Protein 6KLM (pdb70)

Structure (mmCIF, N/CA/C/O backbone):
data_6KLM
#
_entry.id   6KLM
#
loop_
_atom_site.group_PDB
_atom_site.id
_atom_site.type_symbol
_atom_site.label_atom_id
_atom_site.label_alt_id
_atom_site.label_comp_id
_atom_site.label_asym_id
_atom_site.label_entity_id
_atom_site.label_seq_id
_atom_site.pdbx_PDB_ins_code
_atom_site.Cartn_x
_atom_site.Cartn_y
_atom_site.Cartn_z
_atom_site.occupancy
_atom_site.B_iso_or_equiv
_atom_site.auth_seq_id
_atom_site.auth_comp_id
_atom_site.auth_asym_id
_atom_site.auth_atom_id
_atom_site.pdbx_PDB_model_num
ATOM 1 N N . CYS A 1 1 ? -10.791 4.980 -5.458 1.00 0.00 1 CYS A N 1
ATOM 2 C CA . CYS A 1 1 ? -10.135 4.033 -4.518 1.00 0.00 1 CYS A CA 1
ATOM 3 C C . CYS A 1 1 ? -8.859 3.454 -5.131 1.00 0.00 1 CYS A C 1
ATOM 4 O O . CYS A 1 1 ? -8.682 3.479 -6.354 1.00 0.00 1 CYS A O 1
ATOM 13 N N . VAL A 1 2 ? -7.979 2.932 -4.270 1.00 0.00 2 VAL A N 1
ATOM 14 C CA . VAL A 1 2 ? -6.713 2.341 -4.703 1.00 0.00 2 VAL A CA 1
ATOM 15 C C . VAL A 1 2 ? -6.662 0.879 -4.245 1.00 0.00 2 VAL A C 1
ATOM 16 O O . VAL A 1 2 ? -6.052 0.544 -3.223 1.00 0.00 2 VAL A O 1
ATOM 29 N N . SER A 1 3 ? -7.335 0.021 -5.018 1.00 0.00 3 SER A N 1
ATOM 30 C CA . SER A 1 3 ? -7.413 -1.422 -4.740 1.00 0.00 3 SER A CA 1
ATOM 31 C C . SER A 1 3 ? -6.045 -2.113 -4.818 1.00 0.00 3 SER A C 1
ATOM 32 O O . SER A 1 3 ? -5.711 -2.928 -3.953 1.00 0.00 3 SER A O 1
ATOM 40 N N . SER A 1 4 ? -5.263 -1.778 -5.854 1.00 0.00 4 SER A N 1
ATOM 41 C CA . SER A 1 4 ? -3.934 -2.365 -6.044 1.00 0.00 4 SER A CA 1
ATOM 42 C C . SER A 1 4 ? -2.922 -1.309 -6.480 1.00 0.00 4 SER A C 1
ATOM 43 O O . SER A 1 4 ? -3.275 -0.343 -7.163 1.00 0.00 4 SER A O 1
ATOM 51 N N . GLY A 1 5 ? -1.664 -1.511 -6.075 1.00 0.00 5 GLY A N 1
ATOM 52 C CA . GLY A 1 5 ? -0.595 -0.582 -6.412 1.00 0.00 5 GLY A CA 1
ATOM 53 C C . GLY A 1 5 ? 0.062 0.008 -5.179 1.00 0.00 5 GLY A C 1
ATOM 54 O O . GLY A 1 5 ? 0.237 -0.688 -4.175 1.00 0.00 5 GLY A O 1
ATOM 58 N N . ILE A 1 6 ? 0.423 1.293 -5.261 1.00 0.00 6 ILE A N 1
ATOM 59 C CA . ILE A 1 6 ? 1.061 1.997 -4.144 1.00 0.00 6 ILE A CA 1
ATOM 60 C C . ILE A 1 6 ? 0.037 2.849 -3.399 1.00 0.00 6 ILE A C 1
ATOM 61 O O . ILE A 1 6 ? -0.907 3.370 -4.001 1.00 0.00 6 ILE A O 1
ATOM 77 N N . VAL A 1 7 ? 0.244 2.980 -2.085 1.00 0.00 7 VAL A N 1
ATOM 78 C CA . VAL A 1 7 ? -0.631 3.787 -1.241 1.00 0.00 7 VAL A CA 1
ATOM 79 C C . VAL A 1 7 ? 0.170 4.503 -0.161 1.00 0.00 7 VAL A C 1
ATOM 80 O O . VAL A 1 7 ? 1.058 3.915 0.459 1.00 0.00 7 VAL A O 1
ATOM 93 N N . ASP A 1 8 ? -0.153 5.774 0.040 1.00 0.00 8 ASP A N 1
ATOM 94 C CA . ASP A 1 8 ? 0.503 6.597 1.057 1.00 0.00 8 ASP A CA 1
ATOM 95 C C . ASP A 1 8 ? -0.394 6.683 2.292 1.00 0.00 8 ASP A C 1
ATOM 96 O O . ASP A 1 8 ? -0.133 7.449 3.227 1.00 0.00 8 ASP A O 1
ATOM 105 N N . ALA A 1 9 ? -1.450 5.856 2.276 1.00 0.00 9 ALA A N 1
ATOM 106 C CA . ALA A 1 9 ? -2.438 5.805 3.356 1.00 0.00 9 ALA A CA 1
ATOM 107 C C . ALA A 1 9 ? -2.869 4.355 3.655 1.00 0.00 9 ALA A C 1
ATOM 108 O O . ALA A 1 9 ? -2.135 3.410 3.352 1.00 0.00 9 ALA A O 1
ATOM 115 N N . CYS A 1 10 ? -4.066 4.199 4.253 1.00 0.00 10 CYS A N 1
ATOM 116 C CA . CYS A 1 10 ? -4.628 2.893 4.625 1.00 0.00 10 CYS A CA 1
ATOM 117 C C . CYS A 1 10 ? -6.153 2.989 4.679 1.00 0.00 10 CYS A C 1
ATOM 118 O O . CYS A 1 10 ? -6.857 2.061 4.271 1.00 0.00 10 CYS A O 1
ATOM 125 N N . SER A 1 11 ? -6.646 4.130 5.191 1.00 0.00 11 SER A N 1
ATOM 126 C CA . SER A 1 11 ? -8.085 4.398 5.296 1.00 0.00 11 SER A CA 1
ATOM 127 C C . SER A 1 11 ? -8.656 4.848 3.947 1.00 0.00 11 SER A C 1
ATOM 128 O O . SER A 1 11 ? -9.870 4.801 3.732 1.00 0.00 11 SER A O 1
ATOM 136 N N . GLU A 1 12 ? -7.757 5.282 3.049 1.00 0.00 12 GLU A N 1
ATOM 137 C CA . GLU A 1 12 ? -8.135 5.726 1.704 1.00 0.00 12 GLU A CA 1
ATOM 138 C C . GLU A 1 12 ? -8.132 4.549 0.728 1.00 0.00 12 GLU A C 1
ATOM 139 O O . GLU A 1 12 ? -8.880 4.552 -0.255 1.00 0.00 12 GLU A O 1
ATOM 151 N N . CYS A 1 13 ? -7.283 3.540 1.010 1.00 0.00 13 CYS A N 1
ATOM 152 C CA . CYS A 1 13 ? -7.193 2.330 0.173 1.00 0.00 13 CYS A CA 1
ATOM 153 C C . CYS A 1 13 ? -8.448 1.462 0.346 1.00 0.00 13 CYS A C 1
ATOM 154 O O . CYS A 1 13 ? -9.192 1.626 1.319 1.00 0.00 13 CYS A O 1
ATOM 161 N N . CYS A 1 14 ? -8.674 0.539 -0.603 1.00 0.00 14 CYS A N 1
ATOM 162 C CA . CYS A 1 14 ? -9.836 -0.363 -0.566 1.00 0.00 14 CYS A CA 1
ATOM 163 C C . CYS A 1 14 ? -9.638 -1.507 0.450 1.00 0.00 14 CYS A C 1
ATOM 164 O O . CYS A 1 14 ? -10.482 -2.404 0.564 1.00 0.00 14 CYS A O 1
ATOM 171 N N . GLU A 1 15 ? -8.520 -1.450 1.189 1.00 0.00 15 GLU A N 1
ATOM 172 C CA . GLU A 1 15 ? -8.182 -2.449 2.204 1.00 0.00 15 GLU A CA 1
ATOM 173 C C . GLU A 1 15 ? -8.690 -2.014 3.597 1.00 0.00 15 GLU A C 1
ATOM 174 O O . GLU A 1 15 ? -8.060 -1.168 4.244 1.00 0.00 15 GLU A O 1
ATOM 186 N N . PRO A 1 16 ? -9.852 -2.560 4.083 1.00 0.00 16 PRO A N 1
ATOM 187 C CA . PRO A 1 16 ? -10.404 -2.204 5.406 1.00 0.00 16 PRO A CA 1
ATOM 188 C C . PRO A 1 16 ? -9.661 -2.877 6.569 1.00 0.00 16 PRO A C 1
ATOM 189 O O . PRO A 1 16 ? -9.709 -4.101 6.734 1.00 0.00 16 PRO A O 1
ATOM 200 N N . ASP A 1 17 ? -8.950 -2.050 7.367 1.00 0.00 17 ASP A N 1
ATOM 201 C CA . ASP A 1 17 ? -8.174 -2.499 8.556 1.00 0.00 17 ASP A CA 1
ATOM 202 C C . ASP A 1 17 ? -7.085 -3.547 8.227 1.00 0.00 17 ASP A C 1
ATOM 203 O O . ASP A 1 17 ? -6.493 -4.139 9.139 1.00 0.00 17 ASP A O 1
ATOM 212 N N . LYS A 1 18 ? -6.810 -3.756 6.931 1.00 0.00 18 LYS A N 1
ATOM 213 C CA . LYS A 1 18 ? -5.801 -4.725 6.496 1.00 0.00 18 LYS A CA 1
ATOM 214 C C . LYS A 1 18 ? -4.903 -4.123 5.404 1.00 0.00 18 LYS A C 1
ATOM 215 O O . LYS A 1 18 ? -5.106 -4.359 4.206 1.00 0.00 18 LYS A O 1
ATOM 234 N N . CYS A 1 19 ? -3.918 -3.333 5.838 1.00 0.00 19 CYS A N 1
ATOM 235 C CA . CYS A 1 19 ? -2.971 -2.688 4.926 1.00 0.00 19 CYS A CA 1
ATOM 236 C C . CYS A 1 19 ? -1.560 -3.232 5.136 1.00 0.00 19 CYS A C 1
ATOM 237 O O . CYS A 1 19 ? -1.222 -3.688 6.233 1.00 0.00 19 CYS A O 1
ATOM 244 N N . ILE A 1 20 ? -0.742 -3.177 4.077 1.00 0.00 20 ILE A N 1
ATOM 245 C CA . ILE A 1 20 ? 0.644 -3.651 4.138 1.00 0.00 20 ILE A CA 1
ATOM 246 C C . ILE A 1 20 ? 1.582 -2.450 4.300 1.00 0.00 20 ILE A C 1
ATOM 247 O O . ILE A 1 20 ? 1.248 -1.336 3.890 1.00 0.00 20 ILE A O 1
ATOM 263 N N . ILE A 1 21 ? 2.755 -2.697 4.889 1.00 0.00 21 ILE A N 1
ATOM 264 C CA . ILE A 1 21 ? 3.751 -1.645 5.145 1.00 0.00 21 ILE A CA 1
ATOM 265 C C . ILE A 1 21 ? 4.740 -1.529 3.971 1.00 0.00 21 ILE A C 1
ATOM 266 O O . ILE A 1 21 ? 4.799 -2.408 3.106 1.00 0.00 21 ILE A O 1
ATOM 282 N N . MET A 1 22 ? 5.504 -0.419 3.963 1.00 0.00 22 MET A N 1
ATOM 283 C CA . MET A 1 22 ? 6.514 -0.111 2.928 1.00 0.00 22 MET A CA 1
ATOM 284 C C . MET A 1 22 ? 7.462 -1.289 2.668 1.00 0.00 22 MET A C 1
ATOM 285 O O . MET A 1 22 ? 8.128 -1.775 3.590 1.00 0.00 22 MET A O 1
ATOM 299 N N . LEU A 1 23 ? 7.508 -1.745 1.404 1.00 0.00 23 LEU A N 1
ATOM 300 C CA . LEU A 1 23 ? 8.361 -2.877 1.011 1.00 0.00 23 LEU A CA 1
ATOM 301 C C . LEU A 1 23 ? 8.772 -2.836 -0.483 1.00 0.00 23 LEU A C 1
ATOM 302 O O . LEU A 1 23 ? 9.969 -2.926 -0.768 1.00 0.00 23 LEU A O 1
ATOM 318 N N . PRO A 1 24 ? 7.817 -2.701 -1.469 1.00 0.00 24 PRO A N 1
ATOM 319 C CA . PRO A 1 24 ? 8.164 -2.723 -2.905 1.00 0.00 24 PRO A CA 1
ATOM 320 C C . PRO A 1 24 ? 8.972 -1.507 -3.368 1.00 0.00 24 PRO A C 1
ATOM 321 O O . PRO A 1 24 ? 9.155 -0.550 -2.612 1.00 0.00 24 PRO A O 1
ATOM 332 N N . THR A 1 25 ? 9.459 -1.575 -4.628 1.00 0.00 25 THR A N 1
ATOM 333 C CA . THR A 1 25 ? 10.270 -0.510 -5.280 1.00 0.00 25 THR A CA 1
ATOM 334 C C . THR A 1 25 ? 11.513 -0.120 -4.459 1.00 0.00 25 THR A C 1
ATOM 335 O O . THR A 1 25 ? 11.667 -0.545 -3.310 1.00 0.00 25 THR A O 1
ATOM 346 N N . TRP A 1 26 ? 12.409 0.681 -5.068 1.00 0.00 26 TRP A N 1
ATOM 347 C CA . TRP A 1 26 ? 13.647 1.145 -4.400 1.00 0.00 26 TRP A CA 1
ATOM 348 C C . TRP A 1 26 ? 13.346 1.920 -3.094 1.00 0.00 26 TRP A C 1
ATOM 349 O O . TRP A 1 26 ? 13.976 1.632 -2.073 1.00 0.00 26 TRP A O 1
ATOM 370 N N . PRO A 1 27 ? 12.389 2.912 -3.085 1.00 0.00 27 PRO A N 1
ATOM 371 C CA . PRO A 1 27 ? 12.046 3.660 -1.867 1.00 0.00 27 PRO A CA 1
ATOM 372 C C . PRO A 1 27 ? 10.969 2.936 -1.030 1.00 0.00 27 PRO A C 1
ATOM 373 O O . PRO A 1 27 ? 10.328 2.014 -1.543 1.00 0.00 27 PRO A O 1
ATOM 384 N N . PRO A 1 28 ? 10.739 3.327 0.265 1.00 0.00 28 PRO A N 1
ATOM 385 C CA . PRO A 1 28 ? 9.719 2.681 1.112 1.00 0.00 28 PRO A CA 1
ATOM 386 C C . PRO A 1 28 ? 8.293 3.121 0.746 1.00 0.00 28 PRO A C 1
ATOM 387 O O . PRO A 1 28 ? 7.943 4.301 0.870 1.00 0.00 28 PRO A O 1
ATOM 398 N N . ARG A 1 29 ? 7.482 2.157 0.277 1.00 0.00 29 ARG A N 1
ATOM 399 C CA . ARG A 1 29 ? 6.094 2.423 -0.131 1.00 0.00 29 ARG A CA 1
ATOM 400 C C . ARG A 1 29 ? 5.169 1.265 0.253 1.00 0.00 29 ARG A C 1
ATOM 401 O O . ARG A 1 29 ? 5.550 0.097 0.144 1.00 0.00 29 ARG A O 1
ATOM 422 N N . TYR A 1 30 ? 3.939 1.606 0.680 1.00 0.00 30 TYR A N 1
ATOM 423 C CA . TYR A 1 30 ? 2.924 0.618 1.097 1.00 0.00 30 TYR A CA 1
ATOM 424 C C . TYR A 1 30 ? 2.373 -0.151 -0.116 1.00 0.00 30 TYR A C 1
ATOM 425 O O . TYR A 1 30 ? 2.664 0.209 -1.262 1.00 0.00 30 TYR A O 1
ATOM 443 N N . VAL A 1 31 ? 1.579 -1.206 0.138 1.00 0.00 31 VAL A N 1
ATOM 444 C CA . VAL A 1 31 ? 0.999 -2.009 -0.946 1.00 0.00 31 VAL A CA 1
ATOM 445 C C . VAL A 1 31 ? -0.451 -2.381 -0.650 1.00 0.00 31 VAL A C 1
ATOM 446 O O . VAL A 1 31 ? -0.818 -2.633 0.501 1.00 0.00 31 VAL A O 1
ATOM 459 N N . CYS A 1 32 ? -1.261 -2.401 -1.711 1.00 0.00 32 CYS A N 1
ATOM 460 C CA . CYS A 1 32 ? -2.675 -2.765 -1.627 1.00 0.00 32 CYS A CA 1
ATOM 461 C C . CYS A 1 32 ? -2.968 -3.871 -2.636 1.00 0.00 32 CYS A C 1
ATOM 462 O O . CYS A 1 32 ? -2.583 -3.762 -3.802 1.00 0.00 32 CYS A O 1
ATOM 469 N N . SER A 1 33 ? -3.635 -4.938 -2.182 1.00 0.00 33 SER A N 1
ATOM 470 C CA . SER A 1 33 ? -3.960 -6.075 -3.054 1.00 0.00 33 SER A CA 1
ATOM 471 C C . SER A 1 33 ? -5.453 -6.411 -3.040 1.00 0.00 33 SER A C 1
ATOM 472 O O . SER A 1 33 ? -5.874 -7.481 -3.499 1.00 0.00 33 SER A O 1
ATOM 480 N N . VAL A 1 34 ? -6.237 -5.476 -2.532 1.00 0.00 34 VAL A N 1
ATOM 481 C CA . VAL A 1 34 ? -7.693 -5.631 -2.440 1.00 0.00 34 VAL A CA 1
ATOM 482 C C . VAL A 1 34 ? -8.390 -4.423 -3.075 1.00 0.00 34 VAL A C 1
ATOM 483 O O . VAL A 1 34 ? -9.071 -4.611 -4.105 1.00 0.00 34 VAL A O 1
ATOM 497 N N . CYS A 1 1 ? -11.891 1.965 -4.643 1.00 0.00 1 CYS A N 2
ATOM 498 C CA . CYS A 1 1 ? -11.064 3.197 -4.610 1.00 0.00 1 CYS A CA 2
ATOM 499 C C . CYS A 1 1 ? -9.652 2.918 -5.147 1.00 0.00 1 CYS A C 2
ATOM 500 O O . CYS A 1 1 ? -9.308 3.373 -6.242 1.00 0.00 1 CYS A O 2
ATOM 509 N N . VAL A 1 2 ? -8.841 2.173 -4.377 1.00 0.00 2 VAL A N 2
ATOM 510 C CA . VAL A 1 2 ? -7.484 1.812 -4.789 1.00 0.00 2 VAL A CA 2
ATOM 511 C C . VAL A 1 2 ? -7.296 0.301 -4.592 1.00 0.00 2 VAL A C 2
ATOM 512 O O . VAL A 1 2 ? -6.802 -0.157 -3.557 1.00 0.00 2 VAL A O 2
ATOM 525 N N . SER A 1 3 ? -7.725 -0.457 -5.605 1.00 0.00 3 SER A N 2
ATOM 526 C CA . SER A 1 3 ? -7.643 -1.926 -5.600 1.00 0.00 3 SER A CA 2
ATOM 527 C C . SER A 1 3 ? -6.194 -2.438 -5.588 1.00 0.00 3 SER A C 2
ATOM 528 O O . SER A 1 3 ? -5.858 -3.327 -4.800 1.00 0.00 3 SER A O 2
ATOM 536 N N . SER A 1 4 ? -5.348 -1.869 -6.462 1.00 0.00 4 SER A N 2
ATOM 537 C CA . SER A 1 4 ? -3.938 -2.267 -6.556 1.00 0.00 4 SER A CA 2
ATOM 538 C C . SER A 1 4 ? -3.051 -1.069 -6.886 1.00 0.00 4 SER A C 2
ATOM 539 O O . SER A 1 4 ? -3.509 -0.094 -7.489 1.00 0.00 4 SER A O 2
ATOM 547 N N . GLY A 1 5 ? -1.779 -1.161 -6.484 1.00 0.00 5 GLY A N 2
ATOM 548 C CA . GLY A 1 5 ? -0.823 -0.093 -6.735 1.00 0.00 5 GLY A CA 2
ATOM 549 C C . GLY A 1 5 ? -0.180 0.419 -5.463 1.00 0.00 5 GLY A C 2
ATOM 550 O O . GLY A 1 5 ? -0.179 -0.272 -4.439 1.00 0.00 5 GLY A O 2
ATOM 554 N N . ILE A 1 6 ? 0.367 1.635 -5.532 1.00 0.00 6 ILE A N 2
ATOM 555 C CA . ILE A 1 6 ? 1.019 2.261 -4.380 1.00 0.00 6 ILE A CA 2
ATOM 556 C C . ILE A 1 6 ? 0.091 3.290 -3.740 1.00 0.00 6 ILE A C 2
ATOM 557 O O . ILE A 1 6 ? -0.698 3.945 -4.428 1.00 0.00 6 ILE A O 2
ATOM 573 N N . VAL A 1 7 ? 0.204 3.416 -2.418 1.00 0.00 7 VAL A N 2
ATOM 574 C CA . VAL A 1 7 ? -0.607 4.361 -1.652 1.00 0.00 7 VAL A CA 2
ATOM 575 C C . VAL A 1 7 ? 0.219 5.036 -0.563 1.00 0.00 7 VAL A C 2
ATOM 576 O O . VAL A 1 7 ? 1.071 4.402 0.063 1.00 0.00 7 VAL A O 2
ATOM 589 N N . ASP A 1 8 ? -0.038 6.329 -0.353 1.00 0.00 8 ASP A N 2
ATOM 590 C CA . ASP A 1 8 ? 0.651 7.106 0.683 1.00 0.00 8 ASP A CA 2
ATOM 591 C C . ASP A 1 8 ? -0.134 7.027 2.000 1.00 0.00 8 ASP A C 2
ATOM 592 O O . ASP A 1 8 ? 0.162 7.740 2.967 1.00 0.00 8 ASP A O 2
ATOM 601 N N . ALA A 1 9 ? -1.127 6.124 2.016 1.00 0.00 9 ALA A N 2
ATOM 602 C CA . ALA A 1 9 ? -1.997 5.912 3.175 1.00 0.00 9 ALA A CA 2
ATOM 603 C C . ALA A 1 9 ? -2.297 4.413 3.374 1.00 0.00 9 ALA A C 2
ATOM 604 O O . ALA A 1 9 ? -1.544 3.557 2.900 1.00 0.00 9 ALA A O 2
ATOM 611 N N . CYS A 1 10 ? -3.403 4.112 4.082 1.00 0.00 10 CYS A N 2
ATOM 612 C CA . CYS A 1 10 ? -3.833 2.737 4.378 1.00 0.00 10 CYS A CA 2
ATOM 613 C C . CYS A 1 10 ? -5.325 2.732 4.713 1.00 0.00 10 CYS A C 2
ATOM 614 O O . CYS A 1 10 ? -6.046 1.791 4.369 1.00 0.00 10 CYS A O 2
ATOM 621 N N . SER A 1 11 ? -5.770 3.803 5.392 1.00 0.00 11 SER A N 2
ATOM 622 C CA . SER A 1 11 ? -7.175 3.973 5.777 1.00 0.00 11 SER A CA 2
ATOM 623 C C . SER A 1 11 ? -7.988 4.575 4.625 1.00 0.00 11 SER A C 2
ATOM 624 O O . SER A 1 11 ? -9.214 4.433 4.582 1.00 0.00 11 SER A O 2
ATOM 632 N N . GLU A 1 12 ? -7.285 5.247 3.697 1.00 0.00 12 GLU A N 2
ATOM 633 C CA . GLU A 1 12 ? -7.911 5.863 2.519 1.00 0.00 12 GLU A CA 2
ATOM 634 C C . GLU A 1 12 ? -8.123 4.821 1.417 1.00 0.00 12 GLU A C 2
ATOM 635 O O . GLU A 1 12 ? -9.048 4.942 0.609 1.00 0.00 12 GLU A O 2
ATOM 647 N N . CYS A 1 13 ? -7.250 3.796 1.400 1.00 0.00 13 CYS A N 2
ATOM 648 C CA . CYS A 1 13 ? -7.338 2.694 0.426 1.00 0.00 13 CYS A CA 2
ATOM 649 C C . CYS A 1 13 ? -8.474 1.738 0.808 1.00 0.00 13 CYS A C 2
ATOM 650 O O . CYS A 1 13 ? -8.961 1.768 1.942 1.00 0.00 13 CYS A O 2
ATOM 657 N N . CYS A 1 14 ? -8.885 0.892 -0.143 1.00 0.00 14 CYS A N 2
ATOM 658 C CA . CYS A 1 14 ? -9.972 -0.066 0.078 1.00 0.00 14 CYS A CA 2
ATOM 659 C C . CYS A 1 14 ? -9.454 -1.379 0.696 1.00 0.00 14 CYS A C 2
ATOM 660 O O . CYS A 1 14 ? -10.050 -2.450 0.520 1.00 0.00 14 CYS A O 2
ATOM 667 N N . GLU A 1 15 ? -8.349 -1.266 1.442 1.00 0.00 15 GLU A N 2
ATOM 668 C CA . GLU A 1 15 ? -7.725 -2.404 2.112 1.00 0.00 15 GLU A CA 2
ATOM 669 C C . GLU A 1 15 ? -7.678 -2.174 3.637 1.00 0.00 15 GLU A C 2
ATOM 670 O O . GLU A 1 15 ? -6.699 -1.621 4.152 1.00 0.00 15 GLU A O 2
ATOM 682 N N . PRO A 1 16 ? -8.754 -2.563 4.392 1.00 0.00 16 PRO A N 2
ATOM 683 C CA . PRO A 1 16 ? -8.808 -2.389 5.856 1.00 0.00 16 PRO A CA 2
ATOM 684 C C . PRO A 1 16 ? -8.030 -3.463 6.630 1.00 0.00 16 PRO A C 2
ATOM 685 O O . PRO A 1 16 ? -7.418 -3.165 7.659 1.00 0.00 16 PRO A O 2
ATOM 696 N N . ASP A 1 17 ? -8.061 -4.704 6.126 1.00 0.00 17 ASP A N 2
ATOM 697 C CA . ASP A 1 17 ? -7.372 -5.827 6.774 1.00 0.00 17 ASP A CA 2
ATOM 698 C C . ASP A 1 17 ? -6.160 -6.304 5.966 1.00 0.00 17 ASP A C 2
ATOM 699 O O . ASP A 1 17 ? -5.119 -6.635 6.543 1.00 0.00 17 ASP A O 2
ATOM 708 N N . LYS A 1 18 ? -6.304 -6.335 4.635 1.00 0.00 18 LYS A N 2
ATOM 709 C CA . LYS A 1 18 ? -5.230 -6.781 3.740 1.00 0.00 18 LYS A CA 2
ATOM 710 C C . LYS A 1 18 ? -4.317 -5.606 3.321 1.00 0.00 18 LYS A C 2
ATOM 711 O O . LYS A 1 18 ? -3.810 -5.560 2.192 1.00 0.00 18 LYS A O 2
ATOM 730 N N . CYS A 1 19 ? -4.098 -4.674 4.259 1.00 0.00 19 CYS A N 2
ATOM 731 C CA . CYS A 1 19 ? -3.245 -3.504 4.028 1.00 0.00 19 CYS A CA 2
ATOM 732 C C . CYS A 1 19 ? -1.813 -3.798 4.471 1.00 0.00 19 CYS A C 2
ATOM 733 O O . CYS A 1 19 ? -1.588 -4.220 5.611 1.00 0.00 19 CYS A O 2
ATOM 740 N N . ILE A 1 20 ? -0.852 -3.579 3.567 1.00 0.00 20 ILE A N 2
ATOM 741 C CA . ILE A 1 20 ? 0.560 -3.833 3.865 1.00 0.00 20 ILE A CA 2
ATOM 742 C C . ILE A 1 20 ? 1.312 -2.507 3.991 1.00 0.00 20 ILE A C 2
ATOM 743 O O . ILE A 1 20 ? 0.917 -1.500 3.395 1.00 0.00 20 ILE A O 2
ATOM 759 N N . ILE A 1 21 ? 2.399 -2.529 4.767 1.00 0.00 21 ILE A N 2
ATOM 760 C CA . ILE A 1 21 ? 3.228 -1.340 5.008 1.00 0.00 21 ILE A CA 2
ATOM 761 C C . ILE A 1 21 ? 4.313 -1.211 3.926 1.00 0.00 21 ILE A C 2
ATOM 762 O O . ILE A 1 21 ? 4.536 -2.141 3.145 1.00 0.00 21 ILE A O 2
ATOM 778 N N . MET A 1 22 ? 4.973 -0.039 3.896 1.00 0.00 22 MET A N 2
ATOM 779 C CA . MET A 1 22 ? 6.045 0.272 2.931 1.00 0.00 22 MET A CA 2
ATOM 780 C C . MET A 1 22 ? 7.136 -0.806 2.913 1.00 0.00 22 MET A C 2
ATOM 781 O O . MET A 1 22 ? 7.857 -0.994 3.901 1.00 0.00 22 MET A O 2
ATOM 795 N N . LEU A 1 23 ? 7.233 -1.516 1.779 1.00 0.00 23 LEU A N 2
ATOM 796 C CA . LEU A 1 23 ? 8.212 -2.595 1.615 1.00 0.00 23 LEU A CA 2
ATOM 797 C C . LEU A 1 23 ? 8.725 -2.722 0.159 1.00 0.00 23 LEU A C 2
ATOM 798 O O . LEU A 1 23 ? 9.943 -2.712 -0.039 1.00 0.00 23 LEU A O 2
ATOM 814 N N . PRO A 1 24 ? 7.836 -2.846 -0.892 1.00 0.00 24 PRO A N 2
ATOM 815 C CA . PRO A 1 24 ? 8.295 -3.021 -2.289 1.00 0.00 24 PRO A CA 2
ATOM 816 C C . PRO A 1 24 ? 9.157 -1.863 -2.805 1.00 0.00 24 PRO A C 2
ATOM 817 O O . PRO A 1 24 ? 9.278 -0.829 -2.144 1.00 0.00 24 PRO A O 2
ATOM 828 N N . THR A 1 25 ? 9.760 -2.067 -3.998 1.00 0.00 25 THR A N 2
ATOM 829 C CA . THR A 1 25 ? 10.647 -1.078 -4.673 1.00 0.00 25 THR A CA 2
ATOM 830 C C . THR A 1 25 ? 11.807 -0.612 -3.773 1.00 0.00 25 THR A C 2
ATOM 831 O O . THR A 1 25 ? 11.844 -0.927 -2.580 1.00 0.00 25 THR A O 2
ATOM 842 N N . TRP A 1 26 ? 12.765 0.131 -4.360 1.00 0.00 26 TRP A N 2
ATOM 843 C CA . TRP A 1 26 ? 13.934 0.654 -3.616 1.00 0.00 26 TRP A CA 2
ATOM 844 C C . TRP A 1 26 ? 13.511 1.560 -2.433 1.00 0.00 26 TRP A C 2
ATOM 845 O O . TRP A 1 26 ? 14.022 1.369 -1.326 1.00 0.00 26 TRP A O 2
ATOM 866 N N . PRO A 1 27 ? 12.580 2.557 -2.625 1.00 0.00 27 PRO A N 2
ATOM 867 C CA . PRO A 1 27 ? 12.125 3.430 -1.533 1.00 0.00 27 PRO A CA 2
ATOM 868 C C . PRO A 1 27 ? 10.928 2.824 -0.766 1.00 0.00 27 PRO A C 2
ATOM 869 O O . PRO A 1 27 ? 10.329 1.859 -1.252 1.00 0.00 27 PRO A O 2
ATOM 880 N N . PRO A 1 28 ? 10.548 3.363 0.438 1.00 0.00 28 PRO A N 2
ATOM 881 C CA . PRO A 1 28 ? 9.406 2.837 1.213 1.00 0.00 28 PRO A CA 2
ATOM 882 C C . PRO A 1 28 ? 8.056 3.237 0.601 1.00 0.00 28 PRO A C 2
ATOM 883 O O . PRO A 1 28 ? 7.745 4.428 0.482 1.00 0.00 28 PRO A O 2
ATOM 894 N N . ARG A 1 29 ? 7.265 2.225 0.203 1.00 0.00 29 ARG A N 2
ATOM 895 C CA . ARG A 1 29 ? 5.949 2.448 -0.417 1.00 0.00 29 ARG A CA 2
ATOM 896 C C . ARG A 1 29 ? 4.936 1.376 0.006 1.00 0.00 29 ARG A C 2
ATOM 897 O O . ARG A 1 29 ? 5.252 0.183 0.006 1.00 0.00 29 ARG A O 2
ATOM 918 N N . TYR A 1 30 ? 3.715 1.821 0.363 1.00 0.00 30 TYR A N 2
ATOM 919 C CA . TYR A 1 30 ? 2.613 0.925 0.774 1.00 0.00 30 TYR A CA 2
ATOM 920 C C . TYR A 1 30 ? 2.050 0.164 -0.439 1.00 0.00 30 TYR A C 2
ATOM 921 O O . TYR A 1 30 ? 2.315 0.544 -1.584 1.00 0.00 30 TYR A O 2
ATOM 939 N N . VAL A 1 31 ? 1.271 -0.905 -0.187 1.00 0.00 31 VAL A N 2
ATOM 940 C CA . VAL A 1 31 ? 0.678 -1.696 -1.275 1.00 0.00 31 VAL A CA 2
ATOM 941 C C . VAL A 1 31 ? -0.721 -2.179 -0.912 1.00 0.00 31 VAL A C 2
ATOM 942 O O . VAL A 1 31 ? -0.966 -2.607 0.220 1.00 0.00 31 VAL A O 2
ATOM 955 N N . CYS A 1 32 ? -1.633 -2.099 -1.887 1.00 0.00 32 CYS A N 2
ATOM 956 C CA . CYS A 1 32 ? -3.017 -2.536 -1.708 1.00 0.00 32 CYS A CA 2
ATOM 957 C C . CYS A 1 32 ? -3.293 -3.767 -2.572 1.00 0.00 32 CYS A C 2
ATOM 958 O O . CYS A 1 32 ? -3.138 -3.723 -3.798 1.00 0.00 32 CYS A O 2
ATOM 965 N N . SER A 1 33 ? -3.696 -4.864 -1.921 1.00 0.00 33 SER A N 2
ATOM 966 C CA . SER A 1 33 ? -3.981 -6.128 -2.612 1.00 0.00 33 SER A CA 2
ATOM 967 C C . SER A 1 33 ? -5.481 -6.359 -2.812 1.00 0.00 33 SER A C 2
ATOM 968 O O . SER A 1 33 ? -5.919 -7.481 -3.093 1.00 0.00 33 SER A O 2
ATOM 976 N N . VAL A 1 34 ? -6.246 -5.270 -2.684 1.00 0.00 34 VAL A N 2
ATOM 977 C CA . VAL A 1 34 ? -7.726 -5.240 -2.832 1.00 0.00 34 VAL A CA 2
ATOM 978 C C . VAL A 1 34 ? -8.447 -6.337 -2.003 1.00 0.00 34 VAL A C 2
ATOM 979 O O . VAL A 1 34 ? -9.192 -5.968 -1.072 1.00 0.00 34 VAL A O 2
ATOM 993 N N . CYS A 1 1 ? -11.977 1.820 -4.541 1.00 0.00 1 CYS A N 3
ATOM 994 C CA . CYS A 1 1 ? -11.054 2.936 -4.206 1.00 0.00 1 CYS A CA 3
ATOM 995 C C . CYS A 1 1 ? -9.694 2.752 -4.900 1.00 0.00 1 CYS A C 3
ATOM 996 O O . CYS A 1 1 ? -9.466 3.319 -5.972 1.00 0.00 1 CYS A O 3
ATOM 1005 N N . VAL A 1 2 ? -8.802 1.960 -4.285 1.00 0.00 2 VAL A N 3
ATOM 1006 C CA . VAL A 1 2 ? -7.474 1.681 -4.832 1.00 0.00 2 VAL A CA 3
ATOM 1007 C C . VAL A 1 2 ? -7.176 0.186 -4.649 1.00 0.00 2 VAL A C 3
ATOM 1008 O O . VAL A 1 2 ? -6.609 -0.236 -3.636 1.00 0.00 2 VAL A O 3
ATOM 1021 N N . SER A 1 3 ? -7.592 -0.605 -5.642 1.00 0.00 3 SER A N 3
ATOM 1022 C CA . SER A 1 3 ? -7.407 -2.063 -5.626 1.00 0.00 3 SER A CA 3
ATOM 1023 C C . SER A 1 3 ? -5.962 -2.482 -5.928 1.00 0.00 3 SER A C 3
ATOM 1024 O O . SER A 1 3 ? -5.427 -3.374 -5.263 1.00 0.00 3 SER A O 3
ATOM 1032 N N . SER A 1 4 ? -5.339 -1.837 -6.925 1.00 0.00 4 SER A N 3
ATOM 1033 C CA . SER A 1 4 ? -3.960 -2.156 -7.311 1.00 0.00 4 SER A CA 3
ATOM 1034 C C . SER A 1 4 ? -3.127 -0.894 -7.518 1.00 0.00 4 SER A C 3
ATOM 1035 O O . SER A 1 4 ? -3.551 0.032 -8.216 1.00 0.00 4 SER A O 3
ATOM 1043 N N . GLY A 1 5 ? -1.940 -0.873 -6.898 1.00 0.00 5 GLY A N 3
ATOM 1044 C CA . GLY A 1 5 ? -1.037 0.264 -7.022 1.00 0.00 5 GLY A CA 3
ATOM 1045 C C . GLY A 1 5 ? -0.472 0.720 -5.690 1.00 0.00 5 GLY A C 3
ATOM 1046 O O . GLY A 1 5 ? -0.698 0.079 -4.658 1.00 0.00 5 GLY A O 3
ATOM 1050 N N . ILE A 1 6 ? 0.267 1.838 -5.720 1.00 0.00 6 ILE A N 3
ATOM 1051 C CA . ILE A 1 6 ? 0.880 2.409 -4.515 1.00 0.00 6 ILE A CA 3
ATOM 1052 C C . ILE A 1 6 ? -0.060 3.434 -3.880 1.00 0.00 6 ILE A C 3
ATOM 1053 O O . ILE A 1 6 ? -0.792 4.141 -4.580 1.00 0.00 6 ILE A O 3
ATOM 1069 N N . VAL A 1 7 ? -0.022 3.495 -2.549 1.00 0.00 7 VAL A N 3
ATOM 1070 C CA . VAL A 1 7 ? -0.858 4.423 -1.788 1.00 0.00 7 VAL A CA 3
ATOM 1071 C C . VAL A 1 7 ? -0.047 5.164 -0.727 1.00 0.00 7 VAL A C 3
ATOM 1072 O O . VAL A 1 7 ? 0.839 4.585 -0.096 1.00 0.00 7 VAL A O 3
ATOM 1085 N N . ASP A 1 8 ? -0.360 6.449 -0.552 1.00 0.00 8 ASP A N 3
ATOM 1086 C CA . ASP A 1 8 ? 0.300 7.286 0.453 1.00 0.00 8 ASP A CA 3
ATOM 1087 C C . ASP A 1 8 ? -0.507 7.261 1.758 1.00 0.00 8 ASP A C 3
ATOM 1088 O O . ASP A 1 8 ? -0.256 8.040 2.686 1.00 0.00 8 ASP A O 3
ATOM 1097 N N . ALA A 1 9 ? -1.470 6.328 1.809 1.00 0.00 9 ALA A N 3
ATOM 1098 C CA . ALA A 1 9 ? -2.358 6.155 2.959 1.00 0.00 9 ALA A CA 3
ATOM 1099 C C . ALA A 1 9 ? -2.511 4.666 3.318 1.00 0.00 9 ALA A C 3
ATOM 1100 O O . ALA A 1 9 ? -1.688 3.839 2.914 1.00 0.00 9 ALA A O 3
ATOM 1107 N N . CYS A 1 10 ? -3.570 4.336 4.085 1.00 0.00 10 CYS A N 3
ATOM 1108 C CA . CYS A 1 10 ? -3.851 2.960 4.523 1.00 0.00 10 CYS A CA 3
ATOM 1109 C C . CYS A 1 10 ? -5.342 2.800 4.817 1.00 0.00 10 CYS A C 3
ATOM 1110 O O . CYS A 1 10 ? -5.941 1.773 4.483 1.00 0.00 10 CYS A O 3
ATOM 1117 N N . SER A 1 11 ? -5.928 3.830 5.447 1.00 0.00 11 SER A N 3
ATOM 1118 C CA . SER A 1 11 ? -7.355 3.843 5.788 1.00 0.00 11 SER A CA 3
ATOM 1119 C C . SER A 1 11 ? -8.195 4.385 4.627 1.00 0.00 11 SER A C 3
ATOM 1120 O O . SER A 1 11 ? -9.415 4.205 4.600 1.00 0.00 11 SER A O 3
ATOM 1128 N N . GLU A 1 12 ? -7.522 5.051 3.675 1.00 0.00 12 GLU A N 3
ATOM 1129 C CA . GLU A 1 12 ? -8.178 5.617 2.490 1.00 0.00 12 GLU A CA 3
ATOM 1130 C C . GLU A 1 12 ? -8.268 4.582 1.366 1.00 0.00 12 GLU A C 3
ATOM 1131 O O . GLU A 1 12 ? -9.182 4.639 0.537 1.00 0.00 12 GLU A O 3
ATOM 1143 N N . CYS A 1 13 ? -7.309 3.637 1.349 1.00 0.00 13 CYS A N 3
ATOM 1144 C CA . CYS A 1 13 ? -7.280 2.562 0.342 1.00 0.00 13 CYS A CA 3
ATOM 1145 C C . CYS A 1 13 ? -8.332 1.487 0.667 1.00 0.00 13 CYS A C 3
ATOM 1146 O O . CYS A 1 13 ? -8.948 1.524 1.736 1.00 0.00 13 CYS A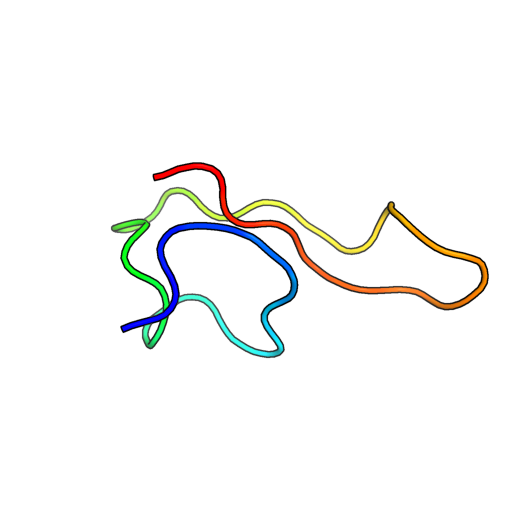 O 3
ATOM 1153 N N . CYS A 1 14 ? -8.530 0.532 -0.257 1.00 0.00 14 CYS A N 3
ATOM 1154 C CA . CYS A 1 14 ? -9.518 -0.545 -0.076 1.00 0.00 14 CYS A CA 3
ATOM 1155 C C . CYS A 1 14 ? -9.025 -1.645 0.886 1.00 0.00 14 CYS A C 3
ATOM 1156 O O . CYS A 1 14 ? -9.744 -2.619 1.141 1.00 0.00 14 CYS A O 3
ATOM 1163 N N . GLU A 1 15 ? -7.808 -1.475 1.419 1.00 0.00 15 GLU A N 3
ATOM 1164 C CA . GLU A 1 15 ? -7.223 -2.439 2.351 1.00 0.00 15 GLU A CA 3
ATOM 1165 C C . GLU A 1 15 ? -7.171 -1.860 3.783 1.00 0.00 15 GLU A C 3
ATOM 1166 O O . GLU A 1 15 ? -6.154 -1.278 4.183 1.00 0.00 15 GLU A O 3
ATOM 1178 N N . PRO A 1 16 ? -8.280 -1.987 4.580 1.00 0.00 16 PRO A N 3
ATOM 1179 C CA . PRO A 1 16 ? -8.333 -1.481 5.964 1.00 0.00 16 PRO A CA 3
ATOM 1180 C C . PRO A 1 16 ? -7.647 -2.417 6.963 1.00 0.00 16 PRO A C 3
ATOM 1181 O O . PRO A 1 16 ? -7.892 -3.626 6.963 1.00 0.00 16 PRO A O 3
ATOM 1192 N N . ASP A 1 17 ? -6.773 -1.835 7.815 1.00 0.00 17 ASP A N 3
ATOM 1193 C CA . ASP A 1 17 ? -6.013 -2.574 8.860 1.00 0.00 17 ASP A CA 3
ATOM 1194 C C . ASP A 1 17 ? -5.021 -3.602 8.273 1.00 0.00 17 ASP A C 3
ATOM 1195 O O . ASP A 1 17 ? -4.366 -4.338 9.022 1.00 0.00 17 ASP A O 3
ATOM 1204 N N . LYS A 1 18 ? -4.902 -3.632 6.937 1.00 0.00 18 LYS A N 3
ATOM 1205 C CA . LYS A 1 18 ? -4.000 -4.557 6.249 1.00 0.00 18 LYS A CA 3
ATOM 1206 C C . LYS A 1 18 ? -3.280 -3.846 5.099 1.00 0.00 18 LYS A C 3
ATOM 1207 O O . LYS A 1 18 ? -3.727 -3.873 3.944 1.00 0.00 18 LYS A O 3
ATOM 1226 N N . CYS A 1 19 ? -2.172 -3.186 5.441 1.00 0.00 19 CYS A N 3
ATOM 1227 C CA . CYS A 1 19 ? -1.363 -2.457 4.466 1.00 0.00 19 CYS A CA 3
ATOM 1228 C C . CYS A 1 19 ? 0.084 -2.939 4.489 1.00 0.00 19 CYS A C 3
ATOM 1229 O O . CYS A 1 19 ? 0.683 -3.072 5.561 1.00 0.00 19 CYS A O 3
ATOM 1236 N N . ILE A 1 20 ? 0.633 -3.197 3.297 1.00 0.00 20 ILE A N 3
ATOM 1237 C CA . ILE A 1 20 ? 2.020 -3.662 3.154 1.00 0.00 20 ILE A CA 3
ATOM 1238 C C . ILE A 1 20 ? 2.936 -2.469 2.847 1.00 0.00 20 ILE A C 3
ATOM 1239 O O . ILE A 1 20 ? 2.486 -1.458 2.295 1.00 0.00 20 ILE A O 3
ATOM 1255 N N . ILE A 1 21 ? 4.215 -2.603 3.206 1.00 0.00 21 ILE A N 3
ATOM 1256 C CA . ILE A 1 21 ? 5.202 -1.539 2.990 1.00 0.00 21 ILE A CA 3
ATOM 1257 C C . ILE A 1 21 ? 6.067 -1.850 1.761 1.00 0.00 21 ILE A C 3
ATOM 1258 O O . ILE A 1 21 ? 6.926 -2.734 1.802 1.00 0.00 21 ILE A O 3
ATOM 1274 N N . MET A 1 22 ? 5.811 -1.095 0.670 1.00 0.00 22 MET A N 3
ATOM 1275 C CA . MET A 1 22 ? 6.518 -1.195 -0.640 1.00 0.00 22 MET A CA 3
ATOM 1276 C C . MET A 1 22 ? 6.633 -2.633 -1.197 1.00 0.00 22 MET A C 3
ATOM 1277 O O . MET A 1 22 ? 6.702 -3.607 -0.446 1.00 0.00 22 MET A O 3
ATOM 1291 N N . LEU A 1 23 ? 6.652 -2.740 -2.536 1.00 0.00 23 LEU A N 3
ATOM 1292 C CA . LEU A 1 23 ? 6.789 -4.033 -3.217 1.00 0.00 23 LEU A CA 3
ATOM 1293 C C . LEU A 1 23 ? 7.594 -3.899 -4.530 1.00 0.00 23 LEU A C 3
ATOM 1294 O O . LEU A 1 23 ? 8.634 -4.551 -4.656 1.00 0.00 23 LEU A O 3
ATOM 1310 N N . PRO A 1 24 ? 7.153 -3.065 -5.535 1.00 0.00 24 PRO A N 3
ATOM 1311 C CA . PRO A 1 24 ? 7.867 -2.954 -6.805 1.00 0.00 24 PRO A CA 3
ATOM 1312 C C . PRO A 1 24 ? 8.960 -1.874 -6.808 1.00 0.00 24 PRO A C 3
ATOM 1313 O O . PRO A 1 24 ? 9.403 -1.416 -7.868 1.00 0.00 24 PRO A O 3
ATOM 1324 N N . THR A 1 25 ? 9.396 -1.499 -5.607 1.00 0.00 25 THR A N 3
ATOM 1325 C CA . THR A 1 25 ? 10.423 -0.464 -5.422 1.00 0.00 25 THR A CA 3
ATOM 1326 C C . THR A 1 25 ? 11.294 -0.759 -4.195 1.00 0.00 25 THR A C 3
ATOM 1327 O O . THR A 1 25 ? 10.926 -1.581 -3.351 1.00 0.00 25 THR A O 3
ATOM 1338 N N . TRP A 1 26 ? 12.448 -0.078 -4.107 1.00 0.00 26 TRP A N 3
ATOM 1339 C CA . TRP A 1 26 ? 13.395 -0.267 -2.990 1.00 0.00 26 TRP A CA 3
ATOM 1340 C C . TRP A 1 26 ? 13.071 0.598 -1.744 1.00 0.00 26 TRP A C 3
ATOM 1341 O O . TRP A 1 26 ? 13.164 0.075 -0.629 1.00 0.00 26 TRP A O 3
ATOM 1362 N N . PRO A 1 27 ? 12.689 1.921 -1.868 1.00 0.00 27 PRO A N 3
ATOM 1363 C CA . PRO A 1 27 ? 12.380 2.769 -0.692 1.00 0.00 27 PRO A CA 3
ATOM 1364 C C . PRO A 1 27 ? 11.026 2.414 -0.041 1.00 0.00 27 PRO A C 3
ATOM 1365 O O . PRO A 1 27 ? 10.245 1.667 -0.639 1.00 0.00 27 PRO A O 3
ATOM 1376 N N . PRO A 1 28 ? 10.711 2.937 1.195 1.00 0.00 28 PRO A N 3
ATOM 1377 C CA . PRO A 1 28 ? 9.437 2.635 1.888 1.00 0.00 28 PRO A CA 3
ATOM 1378 C C . PRO A 1 28 ? 8.205 3.217 1.186 1.00 0.00 28 PRO A C 3
ATOM 1379 O O . PRO A 1 28 ? 8.135 4.422 0.919 1.00 0.00 28 PRO A O 3
ATOM 1390 N N . ARG A 1 29 ? 7.244 2.333 0.885 1.00 0.00 29 ARG A N 3
ATOM 1391 C CA . ARG A 1 29 ? 5.988 2.708 0.220 1.00 0.00 29 ARG A CA 3
ATOM 1392 C C . ARG A 1 29 ? 4.829 1.859 0.777 1.00 0.00 29 ARG A C 3
ATOM 1393 O O . ARG A 1 29 ? 4.930 1.326 1.886 1.00 0.00 29 ARG A O 3
ATOM 1414 N N . TYR A 1 30 ? 3.733 1.740 0.009 1.00 0.00 30 TYR A N 3
ATOM 1415 C CA . TYR A 1 30 ? 2.556 0.967 0.427 1.00 0.00 30 TYR A CA 3
ATOM 1416 C C . TYR A 1 30 ? 1.930 0.248 -0.762 1.00 0.00 30 TYR A C 3
ATOM 1417 O O . TYR A 1 30 ? 1.993 0.738 -1.894 1.00 0.00 30 TYR A O 3
ATOM 1435 N N . VAL A 1 31 ? 1.323 -0.912 -0.493 1.00 0.00 31 VAL A N 3
ATOM 1436 C CA . VAL A 1 31 ? 0.678 -1.716 -1.538 1.00 0.00 31 VAL A CA 3
ATOM 1437 C C . VAL A 1 31 ? -0.746 -2.092 -1.118 1.00 0.00 31 VAL A C 3
ATOM 1438 O O . VAL A 1 31 ? -1.029 -2.257 0.073 1.00 0.00 31 VAL A O 3
ATOM 1451 N N . CYS A 1 32 ? -1.628 -2.222 -2.112 1.00 0.00 32 CYS A N 3
ATOM 1452 C CA . CYS A 1 32 ? -3.024 -2.588 -1.881 1.00 0.00 32 CYS A CA 3
ATOM 1453 C C . CYS A 1 32 ? -3.417 -3.773 -2.759 1.00 0.00 32 CYS A C 3
ATOM 1454 O O . CYS A 1 32 ? -3.159 -3.769 -3.967 1.00 0.00 32 CYS A O 3
ATOM 1461 N N . SER A 1 33 ? -4.038 -4.784 -2.141 1.00 0.00 33 SER A N 3
ATOM 1462 C CA . SER A 1 33 ? -4.463 -5.994 -2.854 1.00 0.00 33 SER A CA 3
ATOM 1463 C C . SER A 1 33 ? -5.954 -6.288 -2.653 1.00 0.00 33 SER A C 3
ATOM 1464 O O . SER A 1 33 ? -6.423 -7.402 -2.911 1.00 0.00 33 SER A O 3
ATOM 1472 N N . VAL A 1 34 ? -6.680 -5.256 -2.209 1.00 0.00 34 VAL A N 3
ATOM 1473 C CA . VAL A 1 34 ? -8.142 -5.293 -1.938 1.00 0.00 34 VAL A CA 3
ATOM 1474 C C . VAL A 1 34 ? -8.569 -6.501 -1.064 1.00 0.00 34 VAL A C 3
ATOM 1475 O O . VAL A 1 34 ? -8.939 -6.273 0.107 1.00 0.00 34 VAL A O 3
ATOM 1489 N N . CYS A 1 1 ? -12.153 3.382 -5.849 1.00 0.00 1 CYS A N 4
ATOM 1490 C CA . CYS A 1 1 ? -11.175 2.977 -4.807 1.00 0.00 1 CYS A CA 4
ATOM 1491 C C . CYS A 1 1 ? -9.841 2.566 -5.436 1.00 0.00 1 CYS A C 4
ATOM 1492 O O . CYS A 1 1 ? -9.757 2.363 -6.652 1.00 0.00 1 CYS A O 4
ATOM 1501 N N . VAL A 1 2 ? -8.805 2.446 -4.597 1.00 0.00 2 VAL A N 4
ATOM 1502 C CA . VAL A 1 2 ? -7.468 2.065 -5.049 1.00 0.00 2 VAL A CA 4
ATOM 1503 C C . VAL A 1 2 ? -7.214 0.592 -4.694 1.00 0.00 2 VAL A C 4
ATOM 1504 O O . VAL A 1 2 ? -6.452 0.270 -3.776 1.00 0.00 2 VAL A O 4
ATOM 1517 N N . SER A 1 3 ? -7.888 -0.291 -5.437 1.00 0.00 3 SER A N 4
ATOM 1518 C CA . SER A 1 3 ? -7.781 -1.747 -5.249 1.00 0.00 3 SER A CA 4
ATOM 1519 C C . SER A 1 3 ? -6.400 -2.291 -5.643 1.00 0.00 3 SER A C 4
ATOM 1520 O O . SER A 1 3 ? -5.888 -3.209 -4.996 1.00 0.00 3 SER A O 4
ATOM 1528 N N . SER A 1 4 ? -5.812 -1.723 -6.704 1.00 0.00 4 SER A N 4
ATOM 1529 C CA . SER A 1 4 ? -4.494 -2.147 -7.184 1.00 0.00 4 SER A CA 4
ATOM 1530 C C . SER A 1 4 ? -3.583 -0.948 -7.432 1.00 0.00 4 SER A C 4
ATOM 1531 O O . SER A 1 4 ? -3.997 0.038 -8.050 1.00 0.00 4 SER A O 4
ATOM 1539 N N . GLY A 1 5 ? -2.343 -1.048 -6.940 1.00 0.00 5 GLY A N 4
ATOM 1540 C CA . GLY A 1 5 ? -1.367 0.021 -7.108 1.00 0.00 5 GLY A CA 4
ATOM 1541 C C . GLY A 1 5 ? -0.701 0.413 -5.802 1.00 0.00 5 GLY A C 4
ATOM 1542 O O . GLY A 1 5 ? -0.907 -0.238 -4.773 1.00 0.00 5 GLY A O 4
ATOM 1546 N N . ILE A 1 6 ? 0.103 1.483 -5.850 1.00 0.00 6 ILE A N 4
ATOM 1547 C CA . ILE A 1 6 ? 0.811 1.981 -4.665 1.00 0.00 6 ILE A CA 4
ATOM 1548 C C . ILE A 1 6 ? 0.017 3.110 -4.008 1.00 0.00 6 ILE A C 4
ATOM 1549 O O . ILE A 1 6 ? -0.638 3.904 -4.689 1.00 0.00 6 ILE A O 4
ATOM 1565 N N . VAL A 1 7 ? 0.094 3.157 -2.679 1.00 0.00 7 VAL A N 4
ATOM 1566 C CA . VAL A 1 7 ? -0.596 4.177 -1.890 1.00 0.00 7 VAL A CA 4
ATOM 1567 C C . VAL A 1 7 ? 0.275 4.661 -0.734 1.00 0.00 7 VAL A C 4
ATOM 1568 O O . VAL A 1 7 ? 1.012 3.877 -0.133 1.00 0.00 7 VAL A O 4
ATOM 1581 N N . ASP A 1 8 ? 0.187 5.961 -0.441 1.00 0.00 8 ASP A N 4
ATOM 1582 C CA . ASP A 1 8 ? 0.939 6.566 0.662 1.00 0.00 8 ASP A CA 4
ATOM 1583 C C . ASP A 1 8 ? 0.111 6.513 1.955 1.00 0.00 8 ASP A C 4
ATOM 1584 O O . ASP A 1 8 ? 0.455 7.140 2.965 1.00 0.00 8 ASP A O 4
ATOM 1593 N N . ALA A 1 9 ? -0.979 5.728 1.903 1.00 0.00 9 ALA A N 4
ATOM 1594 C CA . ALA A 1 9 ? -1.899 5.565 3.033 1.00 0.00 9 ALA A CA 4
ATOM 1595 C C . ALA A 1 9 ? -2.385 4.107 3.149 1.00 0.00 9 ALA A C 4
ATOM 1596 O O . ALA A 1 9 ? -1.846 3.213 2.491 1.00 0.00 9 ALA A O 4
ATOM 1603 N N . CYS A 1 10 ? -3.406 3.886 3.997 1.00 0.00 10 CYS A N 4
ATOM 1604 C CA . CYS A 1 10 ? -3.987 2.559 4.230 1.00 0.00 10 CYS A CA 4
ATOM 1605 C C . CYS A 1 10 ? -5.485 2.682 4.507 1.00 0.00 10 CYS A C 4
ATOM 1606 O O . CYS A 1 10 ? -6.282 1.887 4.003 1.00 0.00 10 CYS A O 4
ATOM 1613 N N . SER A 1 11 ? -5.853 3.697 5.310 1.00 0.00 11 SER A N 4
ATOM 1614 C CA . SER A 1 11 ? -7.256 3.965 5.660 1.00 0.00 11 SER A CA 4
ATOM 1615 C C . SER A 1 11 ? -7.997 4.627 4.494 1.00 0.00 11 SER A C 4
ATOM 1616 O O . SER A 1 11 ? -9.226 4.550 4.405 1.00 0.00 11 SER A O 4
ATOM 1624 N N . GLU A 1 12 ? -7.228 5.278 3.608 1.00 0.00 12 GLU A N 4
ATOM 1625 C CA . GLU A 1 12 ? -7.775 5.945 2.422 1.00 0.00 12 GLU A CA 4
ATOM 1626 C C . GLU A 1 12 ? -7.848 4.971 1.243 1.00 0.00 12 GLU A C 4
ATOM 1627 O O . GLU A 1 12 ? -8.680 5.135 0.346 1.00 0.00 12 GLU A O 4
ATOM 1639 N N . CYS A 1 13 ? -6.963 3.958 1.259 1.00 0.00 13 CYS A N 4
ATOM 1640 C CA . CYS A 1 13 ? -6.918 2.931 0.209 1.00 0.00 13 CYS A CA 4
ATOM 1641 C C . CYS A 1 13 ? -7.937 1.816 0.498 1.00 0.00 13 CYS A C 4
ATOM 1642 O O . CYS A 1 13 ? -8.592 1.825 1.546 1.00 0.00 13 CYS A O 4
ATOM 1649 N N . CYS A 1 14 ? -8.065 0.856 -0.437 1.00 0.00 14 CYS A N 4
ATOM 1650 C CA . CYS A 1 14 ? -9.002 -0.272 -0.295 1.00 0.00 14 CYS A CA 4
ATOM 1651 C C . CYS A 1 14 ? -8.582 -1.252 0.814 1.00 0.00 14 CYS A C 4
ATOM 1652 O O . CYS A 1 14 ? -9.389 -2.074 1.257 1.00 0.00 14 CYS A O 4
ATOM 1659 N N . GLU A 1 15 ? -7.319 -1.152 1.250 1.00 0.00 15 GLU A N 4
ATOM 1660 C CA . GLU A 1 15 ? -6.785 -2.014 2.305 1.00 0.00 15 GLU A CA 4
ATOM 1661 C C . GLU A 1 15 ? -6.472 -1.191 3.574 1.00 0.00 15 GLU A C 4
ATOM 1662 O O . GLU A 1 15 ? -5.382 -0.618 3.687 1.00 0.00 15 GLU A O 4
ATOM 1674 N N . PRO A 1 16 ? -7.436 -1.091 4.547 1.00 0.00 16 PRO A N 4
ATOM 1675 C CA . PRO A 1 16 ? -7.235 -0.327 5.797 1.00 0.00 16 PRO A CA 4
ATOM 1676 C C . PRO A 1 16 ? -6.348 -1.051 6.819 1.00 0.00 16 PRO A C 4
ATOM 1677 O O . PRO A 1 16 ? -5.525 -0.416 7.484 1.00 0.00 16 PRO A O 4
ATOM 1688 N N . ASP A 1 17 ? -6.523 -2.373 6.932 1.00 0.00 17 ASP A N 4
ATOM 1689 C CA . ASP A 1 17 ? -5.747 -3.185 7.876 1.00 0.00 17 ASP A CA 4
ATOM 1690 C C . ASP A 1 17 ? -4.951 -4.279 7.162 1.00 0.00 17 ASP A C 4
ATOM 1691 O O . ASP A 1 17 ? -3.900 -4.703 7.652 1.00 0.00 17 ASP A O 4
ATOM 1700 N N . LYS A 1 18 ? -5.456 -4.727 6.006 1.00 0.00 18 LYS A N 4
ATOM 1701 C CA . LYS A 1 18 ? -4.803 -5.778 5.216 1.00 0.00 18 LYS A CA 4
ATOM 1702 C C . LYS A 1 18 ? -3.791 -5.192 4.213 1.00 0.00 18 LYS A C 4
ATOM 1703 O O . LYS A 1 18 ? -3.451 -5.831 3.208 1.00 0.00 18 LYS A O 4
ATOM 1722 N N . CYS A 1 19 ? -3.292 -3.982 4.509 1.00 0.00 19 CYS A N 4
ATOM 1723 C CA . CYS A 1 19 ? -2.317 -3.304 3.649 1.00 0.00 19 CYS A CA 4
ATOM 1724 C C . CYS A 1 19 ? -0.888 -3.637 4.072 1.00 0.00 19 CYS A C 4
ATOM 1725 O O . CYS A 1 19 ? -0.571 -3.637 5.265 1.00 0.00 19 CYS A O 4
ATOM 1732 N N . ILE A 1 20 ? -0.035 -3.919 3.081 1.00 0.00 20 ILE A N 4
ATOM 1733 C CA . ILE A 1 20 ? 1.375 -4.256 3.327 1.00 0.00 20 ILE A CA 4
ATOM 1734 C C . ILE A 1 20 ? 2.237 -2.991 3.239 1.00 0.00 20 ILE A C 4
ATOM 1735 O O . ILE A 1 20 ? 1.877 -2.033 2.548 1.00 0.00 20 ILE A O 4
ATOM 1751 N N . ILE A 1 21 ? 3.376 -3.006 3.940 1.00 0.00 21 ILE A N 4
ATOM 1752 C CA . ILE A 1 21 ? 4.294 -1.863 3.962 1.00 0.00 21 ILE A CA 4
ATOM 1753 C C . ILE A 1 21 ? 5.409 -2.050 2.918 1.00 0.00 21 ILE A C 4
ATOM 1754 O O . ILE A 1 21 ? 6.452 -2.644 3.206 1.00 0.00 21 ILE A O 4
ATOM 1770 N N . MET A 1 22 ? 5.148 -1.528 1.699 1.00 0.00 22 MET A N 4
ATOM 1771 C CA . MET A 1 22 ? 6.069 -1.567 0.525 1.00 0.00 22 MET A CA 4
ATOM 1772 C C . MET A 1 22 ? 6.706 -2.948 0.261 1.00 0.00 22 MET A C 4
ATOM 1773 O O . MET A 1 22 ? 7.216 -3.597 1.177 1.00 0.00 22 MET A O 4
ATOM 1787 N N . LEU A 1 23 ? 6.683 -3.375 -1.007 1.00 0.00 23 LEU A N 4
ATOM 1788 C CA . LEU A 1 23 ? 7.267 -4.659 -1.398 1.00 0.00 23 LEU A CA 4
ATOM 1789 C C . LEU A 1 23 ? 8.145 -4.528 -2.664 1.00 0.00 23 LEU A C 4
ATOM 1790 O O . LEU A 1 23 ? 9.333 -4.858 -2.597 1.00 0.00 23 LEU A O 4
ATOM 1806 N N . PRO A 1 24 ? 7.607 -4.050 -3.840 1.00 0.00 24 PRO A N 4
ATOM 1807 C CA . PRO A 1 24 ? 8.403 -3.949 -5.066 1.00 0.00 24 PRO A CA 4
ATOM 1808 C C . PRO A 1 24 ? 9.192 -2.633 -5.175 1.00 0.00 24 PRO A C 4
ATOM 1809 O O . PRO A 1 24 ? 9.575 -2.206 -6.271 1.00 0.00 24 PRO A O 4
ATOM 1820 N N . THR A 1 25 ? 9.444 -2.021 -4.018 1.00 0.00 25 THR A N 4
ATOM 1821 C CA . THR A 1 25 ? 10.167 -0.746 -3.936 1.00 0.00 25 THR A CA 4
ATOM 1822 C C . THR A 1 25 ? 10.994 -0.660 -2.655 1.00 0.00 25 THR A C 4
ATOM 1823 O O . THR A 1 25 ? 10.556 -1.118 -1.597 1.00 0.00 25 THR A O 4
ATOM 1834 N N . TRP A 1 26 ? 12.194 -0.068 -2.766 1.00 0.00 26 TRP A N 4
ATOM 1835 C CA . TRP A 1 26 ? 13.116 0.093 -1.620 1.00 0.00 26 TRP A CA 4
ATOM 1836 C C . TRP A 1 26 ? 12.630 1.156 -0.600 1.00 0.00 26 TRP A C 4
ATOM 1837 O O . TRP A 1 26 ? 12.618 0.863 0.598 1.00 0.00 26 TRP A O 4
ATOM 1858 N N . PRO A 1 27 ? 12.220 2.406 -1.028 1.00 0.00 27 PRO A N 4
ATOM 1859 C CA . PRO A 1 27 ? 11.749 3.450 -0.086 1.00 0.00 27 PRO A CA 4
ATOM 1860 C C . PRO A 1 27 ? 10.364 3.125 0.517 1.00 0.00 27 PRO A C 4
ATOM 1861 O O . PRO A 1 27 ? 9.692 2.213 0.028 1.00 0.00 27 PRO A O 4
ATOM 1872 N N . PRO A 1 28 ? 9.902 3.860 1.588 1.00 0.00 28 PRO A N 4
ATOM 1873 C CA . PRO A 1 28 ? 8.586 3.606 2.225 1.00 0.00 28 PRO A CA 4
ATOM 1874 C C . PRO A 1 28 ? 7.401 3.749 1.260 1.00 0.00 28 PRO A C 4
ATOM 1875 O O . PRO A 1 28 ? 7.175 4.818 0.682 1.00 0.00 28 PRO A O 4
ATOM 1886 N N . ARG A 1 29 ? 6.663 2.642 1.088 1.00 0.00 29 ARG A N 4
ATOM 1887 C CA . ARG A 1 29 ? 5.490 2.591 0.205 1.00 0.00 29 ARG A CA 4
ATOM 1888 C C . ARG A 1 29 ? 4.443 1.596 0.745 1.00 0.00 29 ARG A C 4
ATOM 1889 O O . ARG A 1 29 ? 4.540 1.155 1.895 1.00 0.00 29 ARG A O 4
ATOM 1910 N N . TYR A 1 30 ? 3.440 1.256 -0.089 1.00 0.00 30 TYR A N 4
ATOM 1911 C CA . TYR A 1 30 ? 2.350 0.337 0.291 1.00 0.00 30 TYR A CA 4
ATOM 1912 C C . TYR A 1 30 ? 1.772 -0.351 -0.945 1.00 0.00 30 TYR A C 4
ATOM 1913 O O . TYR A 1 30 ? 1.858 0.183 -2.056 1.00 0.00 30 TYR A O 4
ATOM 1931 N N . VAL A 1 31 ? 1.176 -1.533 -0.740 1.00 0.00 31 VAL A N 4
ATOM 1932 C CA . VAL A 1 31 ? 0.563 -2.299 -1.832 1.00 0.00 31 VAL A CA 4
ATOM 1933 C C . VAL A 1 31 ? -0.857 -2.720 -1.439 1.00 0.00 31 VAL A C 4
ATOM 1934 O O . VAL A 1 31 ? -1.049 -3.429 -0.446 1.00 0.00 31 VAL A O 4
ATOM 1947 N N . CYS A 1 32 ? -1.837 -2.272 -2.229 1.00 0.00 32 CYS A N 4
ATOM 1948 C CA . CYS A 1 32 ? -3.242 -2.599 -1.990 1.00 0.00 32 CYS A CA 4
ATOM 1949 C C . CYS A 1 32 ? -3.702 -3.709 -2.930 1.00 0.00 32 CYS A C 4
ATOM 1950 O O . CYS A 1 32 ? -3.446 -3.653 -4.136 1.00 0.00 32 CYS A O 4
ATOM 1957 N N . SER A 1 33 ? -4.376 -4.717 -2.364 1.00 0.00 33 SER A N 4
ATOM 1958 C CA . SER A 1 33 ? -4.878 -5.857 -3.140 1.00 0.00 33 SER A CA 4
ATOM 1959 C C . SER A 1 33 ? -6.352 -6.138 -2.834 1.00 0.00 33 SER A C 4
ATOM 1960 O O . SER A 1 33 ? -6.893 -7.186 -3.201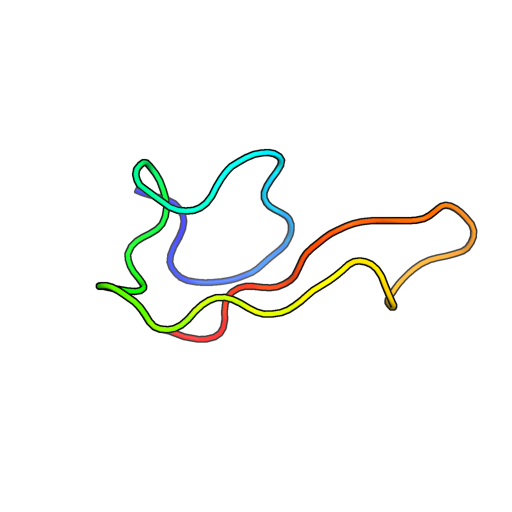 1.00 0.00 33 SER A O 4
ATOM 1968 N N . VAL A 1 34 ? -6.984 -5.159 -2.176 1.00 0.00 34 VAL A N 4
ATOM 1969 C CA . VAL A 1 34 ? -8.411 -5.190 -1.762 1.00 0.00 34 VAL A CA 4
ATOM 1970 C C . VAL A 1 34 ? -8.817 -6.526 -1.082 1.00 0.00 34 VAL A C 4
ATOM 1971 O O . VAL A 1 34 ? -8.945 -6.532 0.161 1.00 0.00 34 VAL A O 4
ATOM 1985 N N . CYS A 1 1 ? -12.397 2.899 -5.477 1.00 0.00 1 CYS A N 5
ATOM 1986 C CA . CYS A 1 1 ? -11.207 3.256 -4.661 1.00 0.00 1 CYS A CA 5
ATOM 1987 C C . CYS A 1 1 ? -9.919 2.711 -5.301 1.00 0.00 1 CYS A C 5
ATOM 1988 O O . CYS A 1 1 ? -9.962 2.113 -6.380 1.00 0.00 1 CYS A O 5
ATOM 1997 N N . VAL A 1 2 ? -8.775 2.925 -4.624 1.00 0.00 2 VAL A N 5
ATOM 1998 C CA . VAL A 1 2 ? -7.461 2.475 -5.112 1.00 0.00 2 VAL A CA 5
ATOM 1999 C C . VAL A 1 2 ? -7.259 0.985 -4.779 1.00 0.00 2 VAL A C 5
ATOM 2000 O O . VAL A 1 2 ? -6.369 0.607 -4.010 1.00 0.00 2 VAL A O 5
ATOM 2013 N N . SER A 1 3 ? -8.119 0.154 -5.379 1.00 0.00 3 SER A N 5
ATOM 2014 C CA . SER A 1 3 ? -8.104 -1.309 -5.187 1.00 0.00 3 SER A CA 5
ATOM 2015 C C . SER A 1 3 ? -6.750 -1.945 -5.532 1.00 0.00 3 SER A C 5
ATOM 2016 O O . SER A 1 3 ? -6.303 -2.866 -4.841 1.00 0.00 3 SER A O 5
ATOM 2024 N N . SER A 1 4 ? -6.108 -1.449 -6.598 1.00 0.00 4 SER A N 5
ATOM 2025 C CA . SER A 1 4 ? -4.809 -1.968 -7.033 1.00 0.00 4 SER A CA 5
ATOM 2026 C C . SER A 1 4 ? -3.827 -0.836 -7.311 1.00 0.00 4 SER A C 5
ATOM 2027 O O . SER A 1 4 ? -4.215 0.222 -7.818 1.00 0.00 4 SER A O 5
ATOM 2035 N N . GLY A 1 5 ? -2.556 -1.074 -6.973 1.00 0.00 5 GLY A N 5
ATOM 2036 C CA . GLY A 1 5 ? -1.511 -0.081 -7.184 1.00 0.00 5 GLY A CA 5
ATOM 2037 C C . GLY A 1 5 ? -0.778 0.275 -5.905 1.00 0.00 5 GLY A C 5
ATOM 2038 O O . GLY A 1 5 ? -0.925 -0.411 -4.887 1.00 0.00 5 GLY A O 5
ATOM 2042 N N . ILE A 1 6 ? 0.015 1.350 -5.961 1.00 0.00 6 ILE A N 5
ATOM 2043 C CA . ILE A 1 6 ? 0.784 1.816 -4.804 1.00 0.00 6 ILE A CA 5
ATOM 2044 C C . ILE A 1 6 ? 0.048 2.956 -4.099 1.00 0.00 6 ILE A C 5
ATOM 2045 O O . ILE A 1 6 ? -0.592 3.792 -4.745 1.00 0.00 6 ILE A O 5
ATOM 2061 N N . VAL A 1 7 ? 0.154 2.967 -2.770 1.00 0.00 7 VAL A N 5
ATOM 2062 C CA . VAL A 1 7 ? -0.474 3.993 -1.940 1.00 0.00 7 VAL A CA 5
ATOM 2063 C C . VAL A 1 7 ? 0.455 4.414 -0.804 1.00 0.00 7 VAL A C 5
ATOM 2064 O O . VAL A 1 7 ? 1.153 3.579 -0.225 1.00 0.00 7 VAL A O 5
ATOM 2077 N N . ASP A 1 8 ? 0.457 5.713 -0.502 1.00 0.00 8 ASP A N 5
ATOM 2078 C CA . ASP A 1 8 ? 1.281 6.262 0.579 1.00 0.00 8 ASP A CA 5
ATOM 2079 C C . ASP A 1 8 ? 0.481 6.270 1.894 1.00 0.00 8 ASP A C 5
ATOM 2080 O O . ASP A 1 8 ? 0.875 6.905 2.881 1.00 0.00 8 ASP A O 5
ATOM 2089 N N . ALA A 1 9 ? -0.639 5.529 1.888 1.00 0.00 9 ALA A N 5
ATOM 2090 C CA . ALA A 1 9 ? -1.536 5.432 3.044 1.00 0.00 9 ALA A CA 5
ATOM 2091 C C . ALA A 1 9 ? -2.071 3.998 3.218 1.00 0.00 9 ALA A C 5
ATOM 2092 O O . ALA A 1 9 ? -1.519 3.049 2.653 1.00 0.00 9 ALA A O 5
ATOM 2099 N N . CYS A 1 10 ? -3.151 3.858 4.011 1.00 0.00 10 CYS A N 5
ATOM 2100 C CA . CYS A 1 10 ? -3.788 2.565 4.296 1.00 0.00 10 CYS A CA 5
ATOM 2101 C C . CYS A 1 10 ? -5.276 2.777 4.576 1.00 0.00 10 CYS A C 5
ATOM 2102 O O . CYS A 1 10 ? -6.114 1.973 4.159 1.00 0.00 10 CYS A O 5
ATOM 2109 N N . SER A 1 11 ? -5.587 3.873 5.291 1.00 0.00 11 SER A N 5
ATOM 2110 C CA . SER A 1 11 ? -6.969 4.237 5.628 1.00 0.00 11 SER A CA 5
ATOM 2111 C C . SER A 1 11 ? -7.670 4.885 4.431 1.00 0.00 11 SER A C 5
ATOM 2112 O O . SER A 1 11 ? -8.902 4.905 4.359 1.00 0.00 11 SER A O 5
ATOM 2120 N N . GLU A 1 12 ? -6.863 5.412 3.496 1.00 0.00 12 GLU A N 5
ATOM 2121 C CA . GLU A 1 12 ? -7.369 6.045 2.275 1.00 0.00 12 GLU A CA 5
ATOM 2122 C C . GLU A 1 12 ? -7.574 5.000 1.176 1.00 0.00 12 GLU A C 5
ATOM 2123 O O . GLU A 1 12 ? -8.445 5.159 0.317 1.00 0.00 12 GLU A O 5
ATOM 2135 N N . CYS A 1 13 ? -6.756 3.930 1.216 1.00 0.00 13 CYS A N 5
ATOM 2136 C CA . CYS A 1 13 ? -6.852 2.831 0.244 1.00 0.00 13 CYS A CA 5
ATOM 2137 C C . CYS A 1 13 ? -7.973 1.859 0.650 1.00 0.00 13 CYS A C 5
ATOM 2138 O O . CYS A 1 13 ? -8.508 1.958 1.758 1.00 0.00 13 CYS A O 5
ATOM 2145 N N . CYS A 1 14 ? -8.320 0.922 -0.249 1.00 0.00 14 CYS A N 5
ATOM 2146 C CA . CYS A 1 14 ? -9.380 -0.068 0.016 1.00 0.00 14 CYS A CA 5
ATOM 2147 C C . CYS A 1 14 ? -8.936 -1.118 1.050 1.00 0.00 14 CYS A C 5
ATOM 2148 O O . CYS A 1 14 ? -9.757 -1.888 1.557 1.00 0.00 14 CYS A O 5
ATOM 2155 N N . GLU A 1 15 ? -7.630 -1.128 1.352 1.00 0.00 15 GLU A N 5
ATOM 2156 C CA . GLU A 1 15 ? -7.048 -2.054 2.318 1.00 0.00 15 GLU A CA 5
ATOM 2157 C C . GLU A 1 15 ? -6.651 -1.295 3.606 1.00 0.00 15 GLU A C 5
ATOM 2158 O O . GLU A 1 15 ? -5.505 -0.848 3.736 1.00 0.00 15 GLU A O 5
ATOM 2170 N N . PRO A 1 16 ? -7.602 -1.107 4.574 1.00 0.00 16 PRO A N 5
ATOM 2171 C CA . PRO A 1 16 ? -7.335 -0.381 5.832 1.00 0.00 16 PRO A CA 5
ATOM 2172 C C . PRO A 1 16 ? -6.640 -1.219 6.915 1.00 0.00 16 PRO A C 5
ATOM 2173 O O . PRO A 1 16 ? -5.955 -0.662 7.779 1.00 0.00 16 PRO A O 5
ATOM 2184 N N . ASP A 1 17 ? -6.820 -2.545 6.872 1.00 0.00 17 ASP A N 5
ATOM 2185 C CA . ASP A 1 17 ? -6.223 -3.437 7.875 1.00 0.00 17 ASP A CA 5
ATOM 2186 C C . ASP A 1 17 ? -5.244 -4.440 7.261 1.00 0.00 17 ASP A C 5
ATOM 2187 O O . ASP A 1 17 ? -4.201 -4.729 7.854 1.00 0.00 17 ASP A O 5
ATOM 2196 N N . LYS A 1 18 ? -5.584 -4.966 6.078 1.00 0.00 18 LYS A N 5
ATOM 2197 C CA . LYS A 1 18 ? -4.743 -5.958 5.390 1.00 0.00 18 LYS A CA 5
ATOM 2198 C C . LYS A 1 18 ? -3.660 -5.302 4.512 1.00 0.00 18 LYS A C 5
ATOM 2199 O O . LYS A 1 18 ? -3.071 -5.962 3.646 1.00 0.00 18 LYS A O 5
ATOM 2218 N N . CYS A 1 19 ? -3.376 -4.013 4.763 1.00 0.00 19 CYS A N 5
ATOM 2219 C CA . CYS A 1 19 ? -2.369 -3.267 3.996 1.00 0.00 19 CYS A CA 5
ATOM 2220 C C . CYS A 1 19 ? -0.949 -3.600 4.460 1.00 0.00 19 CYS A C 5
ATOM 2221 O O . CYS A 1 19 ? -0.669 -3.607 5.663 1.00 0.00 19 CYS A O 5
ATOM 2228 N N . ILE A 1 20 ? -0.067 -3.871 3.494 1.00 0.00 20 ILE A N 5
ATOM 2229 C CA . ILE A 1 20 ? 1.330 -4.206 3.784 1.00 0.00 20 ILE A CA 5
ATOM 2230 C C . ILE A 1 20 ? 2.279 -3.121 3.264 1.00 0.00 20 ILE A C 5
ATOM 2231 O O . ILE A 1 20 ? 1.887 -2.282 2.445 1.00 0.00 20 ILE A O 5
ATOM 2247 N N . ILE A 1 21 ? 3.532 -3.157 3.741 1.00 0.00 21 ILE A N 5
ATOM 2248 C CA . ILE A 1 21 ? 4.567 -2.182 3.358 1.00 0.00 21 ILE A CA 5
ATOM 2249 C C . ILE A 1 21 ? 4.992 -2.380 1.885 1.00 0.00 21 ILE A C 5
ATOM 2250 O O . ILE A 1 21 ? 4.539 -3.321 1.226 1.00 0.00 21 ILE A O 5
ATOM 2266 N N . MET A 1 22 ? 5.859 -1.479 1.384 1.00 0.00 22 MET A N 5
ATOM 2267 C CA . MET A 1 22 ? 6.358 -1.509 -0.006 1.00 0.00 22 MET A CA 5
ATOM 2268 C C . MET A 1 22 ? 6.979 -2.866 -0.388 1.00 0.00 22 MET A C 5
ATOM 2269 O O . MET A 1 22 ? 7.471 -3.592 0.481 1.00 0.00 22 MET A O 5
ATOM 2283 N N . LEU A 1 23 ? 6.946 -3.189 -1.687 1.00 0.00 23 LEU A N 5
ATOM 2284 C CA . LEU A 1 23 ? 7.520 -4.441 -2.194 1.00 0.00 23 LEU A CA 5
ATOM 2285 C C . LEU A 1 23 ? 8.261 -4.221 -3.534 1.00 0.00 23 LEU A C 5
ATOM 2286 O O . LEU A 1 23 ? 9.455 -4.528 -3.607 1.00 0.00 23 LEU A O 5
ATOM 2302 N N . PRO A 1 24 ? 7.596 -3.693 -4.619 1.00 0.00 24 PRO A N 5
ATOM 2303 C CA . PRO A 1 24 ? 8.256 -3.504 -5.915 1.00 0.00 24 PRO A CA 5
ATOM 2304 C C . PRO A 1 24 ? 9.016 -2.173 -6.026 1.00 0.00 24 PRO A C 5
ATOM 2305 O O . PRO A 1 24 ? 9.281 -1.678 -7.130 1.00 0.00 24 PRO A O 5
ATOM 2316 N N . THR A 1 25 ? 9.377 -1.622 -4.868 1.00 0.00 25 THR A N 5
ATOM 2317 C CA . THR A 1 25 ? 10.095 -0.342 -4.785 1.00 0.00 25 THR A CA 5
ATOM 2318 C C . THR A 1 25 ? 11.054 -0.325 -3.593 1.00 0.00 25 THR A C 5
ATOM 2319 O O . THR A 1 25 ? 10.882 -1.092 -2.642 1.00 0.00 25 THR A O 5
ATOM 2330 N N . TRP A 1 26 ? 12.064 0.558 -3.655 1.00 0.00 26 TRP A N 5
ATOM 2331 C CA . TRP A 1 26 ? 13.070 0.682 -2.581 1.00 0.00 26 TRP A CA 5
ATOM 2332 C C . TRP A 1 26 ? 12.611 1.597 -1.416 1.00 0.00 26 TRP A C 5
ATOM 2333 O O . TRP A 1 26 ? 12.791 1.206 -0.259 1.00 0.00 26 TRP A O 5
ATOM 2354 N N . PRO A 1 27 ? 12.015 2.819 -1.661 1.00 0.00 27 PRO A N 5
ATOM 2355 C CA . PRO A 1 27 ? 11.564 3.712 -0.569 1.00 0.00 27 PRO A CA 5
ATOM 2356 C C . PRO A 1 27 ? 10.269 3.214 0.104 1.00 0.00 27 PRO A C 5
ATOM 2357 O O . PRO A 1 27 ? 9.576 2.364 -0.464 1.00 0.00 27 PRO A O 5
ATOM 2368 N N . PRO A 1 28 ? 9.915 3.733 1.326 1.00 0.00 28 PRO A N 5
ATOM 2369 C CA . PRO A 1 28 ? 8.693 3.309 2.052 1.00 0.00 28 PRO A CA 5
ATOM 2370 C C . PRO A 1 28 ? 7.391 3.590 1.283 1.00 0.00 28 PRO A C 5
ATOM 2371 O O . PRO A 1 28 ? 7.028 4.747 1.042 1.00 0.00 28 PRO A O 5
ATOM 2382 N N . ARG A 1 29 ? 6.712 2.504 0.889 1.00 0.00 29 ARG A N 5
ATOM 2383 C CA . ARG A 1 29 ? 5.444 2.579 0.147 1.00 0.00 29 ARG A CA 5
ATOM 2384 C C . ARG A 1 29 ? 4.470 1.493 0.647 1.00 0.00 29 ARG A C 5
ATOM 2385 O O . ARG A 1 29 ? 4.644 0.967 1.751 1.00 0.00 29 ARG A O 5
ATOM 2406 N N . TYR A 1 30 ? 3.443 1.170 -0.161 1.00 0.00 30 TYR A N 5
ATOM 2407 C CA . TYR A 1 30 ? 2.417 0.169 0.192 1.00 0.00 30 TYR A CA 5
ATOM 2408 C C . TYR A 1 30 ? 1.821 -0.451 -1.072 1.00 0.00 30 TYR A C 5
ATOM 2409 O O . TYR A 1 30 ? 1.898 0.142 -2.153 1.00 0.00 30 TYR A O 5
ATOM 2427 N N . VAL A 1 31 ? 1.222 -1.643 -0.930 1.00 0.00 31 VAL A N 5
ATOM 2428 C CA . VAL A 1 31 ? 0.599 -2.339 -2.063 1.00 0.00 31 VAL A C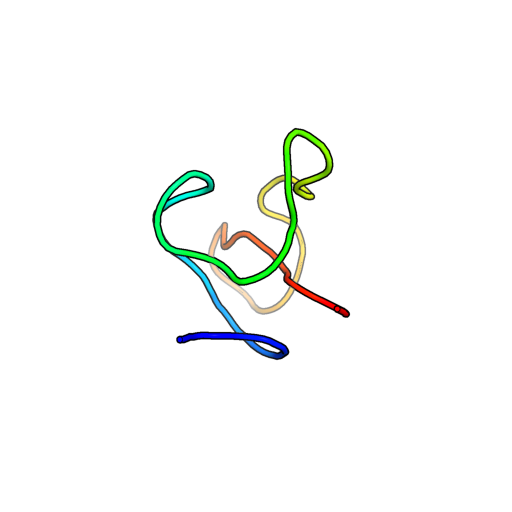A 5
ATOM 2429 C C . VAL A 1 31 ? -0.784 -2.868 -1.663 1.00 0.00 31 VAL A C 5
ATOM 2430 O O . VAL A 1 31 ? -0.901 -3.688 -0.747 1.00 0.00 31 VAL A O 5
ATOM 2443 N N . CYS A 1 32 ? -1.820 -2.383 -2.359 1.00 0.00 32 CYS A N 5
ATOM 2444 C CA . CYS A 1 32 ? -3.198 -2.812 -2.111 1.00 0.00 32 CYS A CA 5
ATOM 2445 C C . CYS A 1 32 ? -3.583 -3.916 -3.105 1.00 0.00 32 CYS A C 5
ATOM 2446 O O . CYS A 1 32 ? -3.833 -3.648 -4.287 1.00 0.00 32 CYS A O 5
ATOM 2453 N N . SER A 1 33 ? -3.607 -5.161 -2.613 1.00 0.00 33 SER A N 5
ATOM 2454 C CA . SER A 1 33 ? -3.931 -6.330 -3.443 1.00 0.00 33 SER A CA 5
ATOM 2455 C C . SER A 1 33 ? -5.409 -6.722 -3.346 1.00 0.00 33 SER A C 5
ATOM 2456 O O . SER A 1 33 ? -5.805 -7.834 -3.717 1.00 0.00 33 SER A O 5
ATOM 2464 N N . VAL A 1 34 ? -6.210 -5.782 -2.872 1.00 0.00 34 VAL A N 5
ATOM 2465 C CA . VAL A 1 34 ? -7.652 -5.973 -2.709 1.00 0.00 34 VAL A CA 5
ATOM 2466 C C . VAL A 1 34 ? -8.422 -5.542 -3.964 1.00 0.00 34 VAL A C 5
ATOM 2467 O O . VAL A 1 34 ? -8.991 -6.426 -4.638 1.00 0.00 34 VAL A O 5
ATOM 2481 N N . CYS A 1 1 ? -11.332 4.283 -6.212 1.00 0.00 1 CYS A N 6
ATOM 2482 C CA . CYS A 1 1 ? -10.591 3.580 -5.132 1.00 0.00 1 CYS A CA 6
ATOM 2483 C C . CYS A 1 1 ? -9.205 3.137 -5.621 1.00 0.00 1 CYS A C 6
ATOM 2484 O O . CYS A 1 1 ? -8.865 3.330 -6.793 1.00 0.00 1 CYS A O 6
ATOM 2493 N N . VAL A 1 2 ? -8.413 2.543 -4.716 1.00 0.00 2 VAL A N 6
ATOM 2494 C CA . VAL A 1 2 ? -7.065 2.079 -5.041 1.00 0.00 2 VAL A CA 6
ATOM 2495 C C . VAL A 1 2 ? -6.931 0.593 -4.676 1.00 0.00 2 VAL A C 6
ATOM 2496 O O . VAL A 1 2 ? -6.465 0.236 -3.589 1.00 0.00 2 VAL A O 6
ATOM 2509 N N . SER A 1 3 ? -7.377 -0.260 -5.602 1.00 0.00 3 SER A N 6
ATOM 2510 C CA . SER A 1 3 ? -7.327 -1.722 -5.434 1.00 0.00 3 SER A CA 6
ATOM 2511 C C . SER A 1 3 ? -5.898 -2.268 -5.556 1.00 0.00 3 SER A C 6
ATOM 2512 O O . SER A 1 3 ? -5.496 -3.138 -4.778 1.00 0.00 3 SER A O 6
ATOM 2520 N N . SER A 1 4 ? -5.141 -1.751 -6.536 1.00 0.00 4 SER A N 6
ATOM 2521 C CA . SER A 1 4 ? -3.758 -2.178 -6.765 1.00 0.00 4 SER A CA 6
ATOM 2522 C C . SER A 1 4 ? -2.855 -0.984 -7.057 1.00 0.00 4 SER A C 6
ATOM 2523 O O . SER A 1 4 ? -3.202 -0.119 -7.868 1.00 0.00 4 SER A O 6
ATOM 2531 N N . GLY A 1 5 ? -1.698 -0.950 -6.387 1.00 0.00 5 GLY A N 6
ATOM 2532 C CA . GLY A 1 5 ? -0.742 0.133 -6.575 1.00 0.00 5 GLY A CA 6
ATOM 2533 C C . GLY A 1 5 ? -0.157 0.628 -5.267 1.00 0.00 5 GLY A C 6
ATOM 2534 O O . GLY A 1 5 ? -0.162 -0.096 -4.266 1.00 0.00 5 GLY A O 6
ATOM 2538 N N . ILE A 1 6 ? 0.349 1.866 -5.281 1.00 0.00 6 ILE A N 6
ATOM 2539 C CA . ILE A 1 6 ? 0.947 2.478 -4.091 1.00 0.00 6 ILE A CA 6
ATOM 2540 C C . ILE A 1 6 ? -0.046 3.426 -3.422 1.00 0.00 6 ILE A C 6
ATOM 2541 O O . ILE A 1 6 ? -0.893 4.028 -4.089 1.00 0.00 6 ILE A O 6
ATOM 2557 N N . VAL A 1 7 ? 0.080 3.544 -2.099 1.00 0.00 7 VAL A N 6
ATOM 2558 C CA . VAL A 1 7 ? -0.787 4.417 -1.305 1.00 0.00 7 VAL A CA 6
ATOM 2559 C C . VAL A 1 7 ? -0.030 5.038 -0.136 1.00 0.00 7 VAL A C 6
ATOM 2560 O O . VAL A 1 7 ? 0.824 4.391 0.473 1.00 0.00 7 VAL A O 6
ATOM 2573 N N . ASP A 1 8 ? -0.347 6.300 0.158 1.00 0.00 8 ASP A N 6
ATOM 2574 C CA . ASP A 1 8 ? 0.267 7.018 1.278 1.00 0.00 8 ASP A CA 6
ATOM 2575 C C . ASP A 1 8 ? -0.580 6.822 2.544 1.00 0.00 8 ASP A C 6
ATOM 2576 O O . ASP A 1 8 ? -0.338 7.450 3.582 1.00 0.00 8 ASP A O 6
ATOM 2585 N N . ALA A 1 9 ? -1.567 5.916 2.433 1.00 0.00 9 ALA A N 6
ATOM 2586 C CA . ALA A 1 9 ? -2.495 5.600 3.526 1.00 0.00 9 ALA A CA 6
ATOM 2587 C C . ALA A 1 9 ? -2.927 4.122 3.477 1.00 0.00 9 ALA A C 6
ATOM 2588 O O . ALA A 1 9 ? -2.291 3.306 2.801 1.00 0.00 9 ALA A O 6
ATOM 2595 N N . CYS A 1 10 ? -4.013 3.790 4.201 1.00 0.00 10 CYS A N 6
ATOM 2596 C CA . CYS A 1 10 ? -4.557 2.427 4.266 1.00 0.00 10 CYS A CA 6
ATOM 2597 C C . CYS A 1 10 ? -6.070 2.482 4.467 1.00 0.00 10 CYS A C 6
ATOM 2598 O O . CYS A 1 10 ? -6.813 1.704 3.863 1.00 0.00 10 CYS A O 6
ATOM 2605 N N . SER A 1 11 ? -6.517 3.418 5.327 1.00 0.00 11 SER A N 6
ATOM 2606 C CA . SER A 1 11 ? -7.944 3.615 5.615 1.00 0.00 11 SER A CA 6
ATOM 2607 C C . SER A 1 11 ? -8.655 4.278 4.427 1.00 0.00 11 SER A C 6
ATOM 2608 O O . SER A 1 11 ? -9.874 4.152 4.272 1.00 0.00 11 SER A O 6
ATOM 2616 N N . GLU A 1 12 ? -7.867 4.980 3.601 1.00 0.00 12 GLU A N 6
ATOM 2617 C CA . GLU A 1 12 ? -8.374 5.653 2.402 1.00 0.00 12 GLU A CA 6
ATOM 2618 C C . GLU A 1 12 ? -8.288 4.722 1.190 1.00 0.00 12 GLU A C 6
ATOM 2619 O O . GLU A 1 12 ? -9.010 4.907 0.206 1.00 0.00 12 GLU A O 6
ATOM 2631 N N . CYS A 1 13 ? -7.394 3.718 1.278 1.00 0.00 13 CYS A N 6
ATOM 2632 C CA . CYS A 1 13 ? -7.205 2.728 0.206 1.00 0.00 13 CYS A CA 6
ATOM 2633 C C . CYS A 1 13 ? -8.317 1.665 0.233 1.00 0.00 13 CYS A C 6
ATOM 2634 O O . CYS A 1 13 ? -9.130 1.633 1.163 1.00 0.00 13 CYS A O 6
ATOM 2641 N N . CYS A 1 14 ? -8.342 0.798 -0.794 1.00 0.00 14 CYS A N 6
ATOM 2642 C CA . CYS A 1 14 ? -9.350 -0.270 -0.912 1.00 0.00 14 CYS A CA 6
ATOM 2643 C C . CYS A 1 14 ? -9.144 -1.399 0.111 1.00 0.00 14 CYS A C 6
ATOM 2644 O O . CYS A 1 14 ? -10.030 -2.242 0.294 1.00 0.00 14 CYS A O 6
ATOM 2651 N N . GLU A 1 15 ? -7.979 -1.404 0.772 1.00 0.00 15 GLU A N 6
ATOM 2652 C CA . GLU A 1 15 ? -7.650 -2.415 1.775 1.00 0.00 15 GLU A CA 6
ATOM 2653 C C . GLU A 1 15 ? -8.003 -1.901 3.190 1.00 0.00 15 GLU A C 6
ATOM 2654 O O . GLU A 1 15 ? -7.596 -0.792 3.544 1.00 0.00 15 GLU A O 6
ATOM 2666 N N . PRO A 1 16 ? -8.760 -2.686 4.028 1.00 0.00 16 PRO A N 6
ATOM 2667 C CA . PRO A 1 16 ? -9.139 -2.256 5.387 1.00 0.00 16 PRO A CA 6
ATOM 2668 C C . PRO A 1 16 ? -8.001 -2.390 6.415 1.00 0.00 16 PRO A C 6
ATOM 2669 O O . PRO A 1 16 ? -7.602 -1.393 7.026 1.00 0.00 16 PRO A O 6
ATOM 2680 N N . ASP A 1 17 ? -7.485 -3.619 6.599 1.00 0.00 17 ASP A N 6
ATOM 2681 C CA . ASP A 1 17 ? -6.403 -3.877 7.565 1.00 0.00 17 ASP A CA 6
ATOM 2682 C C . ASP A 1 17 ? -5.347 -4.847 7.013 1.00 0.00 17 ASP A C 6
ATOM 2683 O O . ASP A 1 17 ? -4.328 -5.095 7.668 1.00 0.00 17 ASP A O 6
ATOM 2692 N N . LYS A 1 18 ? -5.586 -5.382 5.808 1.00 0.00 18 LYS A N 6
ATOM 2693 C CA . LYS A 1 18 ? -4.660 -6.329 5.169 1.00 0.00 18 LYS A CA 6
ATOM 2694 C C . LYS A 1 18 ? -3.563 -5.604 4.366 1.00 0.00 18 LYS A C 6
ATOM 2695 O O . LYS A 1 18 ? -2.916 -6.200 3.494 1.00 0.00 18 LYS A O 6
ATOM 2714 N N . CYS A 1 19 ? -3.343 -4.320 4.687 1.00 0.00 19 CYS A N 6
ATOM 2715 C CA . CYS A 1 19 ? -2.338 -3.500 4.004 1.00 0.00 19 CYS A CA 6
ATOM 2716 C C . CYS A 1 19 ? -0.973 -3.612 4.679 1.00 0.00 19 CYS A C 6
ATOM 2717 O O . CYS A 1 19 ? -0.885 -3.735 5.904 1.00 0.00 19 CYS A O 6
ATOM 2724 N N . ILE A 1 20 ? 0.084 -3.569 3.862 1.00 0.00 20 ILE A N 6
ATOM 2725 C CA . ILE A 1 20 ? 1.461 -3.641 4.358 1.00 0.00 20 ILE A CA 6
ATOM 2726 C C . ILE A 1 20 ? 2.044 -2.227 4.435 1.00 0.00 20 ILE A C 6
ATOM 2727 O O . ILE A 1 20 ? 1.636 -1.339 3.679 1.00 0.00 20 ILE A O 6
ATOM 2743 N N . ILE A 1 21 ? 2.995 -2.033 5.347 1.00 0.00 21 ILE A N 6
ATOM 2744 C CA . ILE A 1 21 ? 3.626 -0.725 5.541 1.00 0.00 21 ILE A CA 6
ATOM 2745 C C . ILE A 1 21 ? 5.004 -0.688 4.870 1.00 0.00 21 ILE A C 6
ATOM 2746 O O . ILE A 1 21 ? 6.005 -1.130 5.445 1.00 0.00 21 ILE A O 6
ATOM 2762 N N . MET A 1 22 ? 5.027 -0.152 3.633 1.00 0.00 22 MET A N 6
ATOM 2763 C CA . MET A 1 22 ? 6.255 0.001 2.812 1.00 0.00 22 MET A CA 6
ATOM 2764 C C . MET A 1 22 ? 7.005 -1.324 2.626 1.00 0.00 22 MET A C 6
ATOM 2765 O O . MET A 1 22 ? 7.545 -1.885 3.586 1.00 0.00 22 MET A O 6
ATOM 2779 N N . LEU A 1 23 ? 7.034 -1.821 1.378 1.00 0.00 23 LEU A N 6
ATOM 2780 C CA . LEU A 1 23 ? 7.706 -3.089 1.065 1.00 0.00 23 LEU A CA 6
ATOM 2781 C C . LEU A 1 23 ? 8.252 -3.151 -0.383 1.00 0.00 23 LEU A C 6
ATOM 2782 O O . LEU A 1 23 ? 9.444 -3.419 -0.553 1.00 0.00 23 LEU A O 6
ATOM 2798 N N . PRO A 1 24 ? 7.421 -2.908 -1.455 1.00 0.00 24 PRO A N 6
ATOM 2799 C CA . PRO A 1 24 ? 7.892 -3.022 -2.845 1.00 0.00 24 PRO A CA 6
ATOM 2800 C C . PRO A 1 24 ? 8.770 -1.851 -3.293 1.00 0.00 24 PRO A C 6
ATOM 2801 O O . PRO A 1 24 ? 8.833 -0.819 -2.618 1.00 0.00 24 PRO A O 6
ATOM 2812 N N . THR A 1 25 ? 9.448 -2.030 -4.447 1.00 0.00 25 THR A N 6
ATOM 2813 C CA . THR A 1 25 ? 10.345 -1.009 -5.041 1.00 0.00 25 THR A CA 6
ATOM 2814 C C . THR A 1 25 ? 11.538 -0.691 -4.113 1.00 0.00 25 THR A C 6
ATOM 2815 O O . THR A 1 25 ? 11.542 -1.087 -2.943 1.00 0.00 25 THR A O 6
ATOM 2826 N N . TRP A 1 26 ? 12.547 0.024 -4.646 1.00 0.00 26 TRP A N 6
ATOM 2827 C CA . TRP A 1 26 ? 13.747 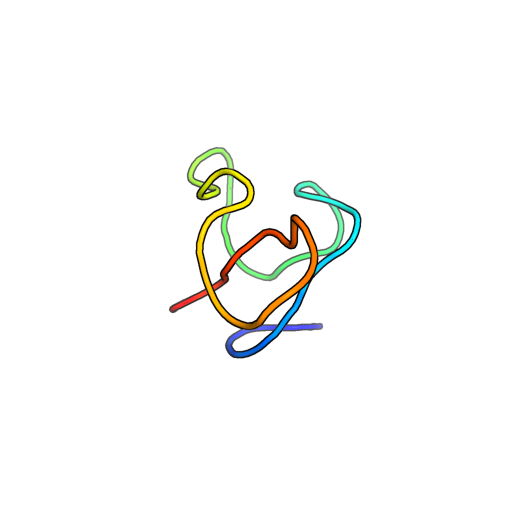0.401 -3.867 1.00 0.00 26 TRP A CA 6
ATOM 2828 C C . TRP A 1 26 ? 13.394 1.296 -2.652 1.00 0.00 26 TRP A C 6
ATOM 2829 O O . TRP A 1 26 ? 13.842 0.991 -1.542 1.00 0.00 26 TRP A O 6
ATOM 2850 N N . PRO A 1 27 ? 12.595 2.407 -2.813 1.00 0.00 27 PRO A N 6
ATOM 2851 C CA . PRO A 1 27 ? 12.204 3.265 -1.678 1.00 0.00 27 PRO A CA 6
ATOM 2852 C C . PRO A 1 27 ? 11.026 2.657 -0.883 1.00 0.00 27 PRO A C 6
ATOM 2853 O O . PRO A 1 27 ? 10.385 1.724 -1.377 1.00 0.00 27 PRO A O 6
ATOM 2864 N N . PRO A 1 28 ? 10.707 3.161 0.353 1.00 0.00 28 PRO A N 6
ATOM 2865 C CA . PRO A 1 28 ? 9.596 2.622 1.162 1.00 0.00 28 PRO A CA 6
ATOM 2866 C C . PRO A 1 28 ? 8.221 3.104 0.670 1.00 0.00 28 PRO A C 6
ATOM 2867 O O . PRO A 1 28 ? 7.934 4.308 0.682 1.00 0.00 28 PRO A O 6
ATOM 2878 N N . ARG A 1 29 ? 7.380 2.152 0.223 1.00 0.00 29 ARG A N 6
ATOM 2879 C CA . ARG A 1 29 ? 6.033 2.465 -0.291 1.00 0.00 29 ARG A CA 6
ATOM 2880 C C . ARG A 1 29 ? 5.024 1.362 0.055 1.00 0.00 29 ARG A C 6
ATOM 2881 O O . ARG A 1 29 ? 5.337 0.172 -0.030 1.00 0.00 29 ARG A O 6
ATOM 2902 N N . TYR A 1 30 ? 3.802 1.785 0.433 1.00 0.00 30 TYR A N 6
ATOM 2903 C CA . TYR A 1 30 ? 2.698 0.873 0.807 1.00 0.00 30 TYR A CA 6
ATOM 2904 C C . TYR A 1 30 ? 2.120 0.142 -0.418 1.00 0.00 30 TYR A C 6
ATOM 2905 O O . TYR A 1 30 ? 2.404 0.515 -1.559 1.00 0.00 30 TYR A O 6
ATOM 2923 N N . VAL A 1 31 ? 1.306 -0.896 -0.161 1.00 0.00 31 VAL A N 6
ATOM 2924 C CA . VAL A 1 31 ? 0.664 -1.676 -1.225 1.00 0.00 31 VAL A CA 6
ATOM 2925 C C . VAL A 1 31 ? -0.726 -2.140 -0.803 1.00 0.00 31 VAL A C 6
ATOM 2926 O O . VAL A 1 31 ? -0.966 -2.416 0.376 1.00 0.00 31 VAL A O 6
ATOM 2939 N N . CYS A 1 32 ? -1.634 -2.220 -1.781 1.00 0.00 32 CYS A N 6
ATOM 2940 C CA . CYS A 1 32 ? -3.010 -2.661 -1.547 1.00 0.00 32 CYS A CA 6
ATOM 2941 C C . CYS A 1 32 ? -3.353 -3.833 -2.462 1.00 0.00 32 CYS A C 6
ATOM 2942 O O . CYS A 1 32 ? -2.993 -3.826 -3.643 1.00 0.00 32 CYS A O 6
ATOM 2949 N N . SER A 1 33 ? -4.051 -4.831 -1.911 1.00 0.00 33 SER A N 6
ATOM 2950 C CA . SER A 1 33 ? -4.440 -6.024 -2.672 1.00 0.00 33 SER A CA 6
ATOM 2951 C C . SER A 1 33 ? -5.948 -6.281 -2.613 1.00 0.00 33 SER A C 6
ATOM 2952 O O . SER A 1 33 ? -6.422 -7.370 -2.959 1.00 0.00 33 SER A O 6
ATOM 2960 N N . VAL A 1 34 ? -6.685 -5.247 -2.194 1.00 0.00 34 VAL A N 6
ATOM 2961 C CA . VAL A 1 34 ? -8.166 -5.253 -2.053 1.00 0.00 34 VAL A CA 6
ATOM 2962 C C . VAL A 1 34 ? -8.704 -6.518 -1.332 1.00 0.00 34 VAL A C 6
ATOM 2963 O O . VAL A 1 34 ? -9.076 -6.401 -0.145 1.00 0.00 34 VAL A O 6
ATOM 2977 N N . CYS A 1 1 ? -11.672 4.487 -5.026 1.00 0.00 1 CYS A N 7
ATOM 2978 C CA . CYS A 1 1 ? -11.122 3.206 -4.513 1.00 0.00 1 CYS A CA 7
ATOM 2979 C C . CYS A 1 1 ? -9.783 2.888 -5.169 1.00 0.00 1 CYS A C 7
ATOM 2980 O O . CYS A 1 1 ? -9.570 3.201 -6.344 1.00 0.00 1 CYS A O 7
ATOM 2989 N N . VAL A 1 2 ? -8.888 2.265 -4.395 1.00 0.00 2 VAL A N 7
ATOM 2990 C CA . VAL A 1 2 ? -7.562 1.886 -4.882 1.00 0.00 2 VAL A CA 7
ATOM 2991 C C . VAL A 1 2 ? -7.329 0.397 -4.595 1.00 0.00 2 VAL A C 7
ATOM 2992 O O . VAL A 1 2 ? -6.722 0.022 -3.587 1.00 0.00 2 VAL A O 7
ATOM 3005 N N . SER A 1 3 ? -7.849 -0.443 -5.495 1.00 0.00 3 SER A N 7
ATOM 3006 C CA . SER A 1 3 ? -7.730 -1.904 -5.381 1.00 0.00 3 SER A CA 7
ATOM 3007 C C . SER A 1 3 ? -6.327 -2.406 -5.746 1.00 0.00 3 SER A C 7
ATOM 3008 O O . SER A 1 3 ? -5.807 -3.318 -5.098 1.00 0.00 3 SER A O 7
ATOM 3016 N N . SER A 1 4 ? -5.726 -1.806 -6.784 1.00 0.00 4 SER A N 7
ATOM 3017 C CA . SER A 1 4 ? -4.387 -2.192 -7.238 1.00 0.00 4 SER A CA 7
ATOM 3018 C C . SER A 1 4 ? -3.519 -0.965 -7.500 1.00 0.00 4 SER A C 7
ATOM 3019 O O . SER A 1 4 ? -3.940 -0.036 -8.198 1.00 0.00 4 SER A O 7
ATOM 3027 N N . GLY A 1 5 ? -2.309 -0.977 -6.933 1.00 0.00 5 GLY A N 7
ATOM 3028 C CA . GLY A 1 5 ? -1.375 0.128 -7.107 1.00 0.00 5 GLY A CA 7
ATOM 3029 C C . GLY A 1 5 ? -0.723 0.555 -5.805 1.00 0.00 5 GLY A C 7
ATOM 3030 O O . GLY A 1 5 ? -0.916 -0.087 -4.768 1.00 0.00 5 GLY A O 7
ATOM 3034 N N . ILE A 1 6 ? 0.053 1.644 -5.867 1.00 0.00 6 ILE A N 7
ATOM 3035 C CA . ILE A 1 6 ? 0.746 2.178 -4.689 1.00 0.00 6 ILE A CA 7
ATOM 3036 C C . ILE A 1 6 ? -0.083 3.291 -4.048 1.00 0.00 6 ILE A C 7
ATOM 3037 O O . ILE A 1 6 ? -0.757 4.059 -4.740 1.00 0.00 6 ILE A O 7
ATOM 3053 N N . VAL A 1 7 ? -0.014 3.355 -2.718 1.00 0.00 7 VAL A N 7
ATOM 3054 C CA . VAL A 1 7 ? -0.741 4.362 -1.946 1.00 0.00 7 VAL A CA 7
ATOM 3055 C C . VAL A 1 7 ? 0.144 4.972 -0.861 1.00 0.00 7 VAL A C 7
ATOM 3056 O O . VAL A 1 7 ? 1.004 4.292 -0.297 1.00 0.00 7 VAL A O 7
ATOM 3069 N N . ASP A 1 8 ? -0.072 6.260 -0.588 1.00 0.00 8 ASP A N 7
ATOM 3070 C CA . ASP A 1 8 ? 0.673 6.974 0.451 1.00 0.00 8 ASP A CA 7
ATOM 3071 C C . ASP A 1 8 ? -0.092 6.908 1.781 1.00 0.00 8 ASP A C 7
ATOM 3072 O O . ASP A 1 8 ? 0.230 7.615 2.744 1.00 0.00 8 ASP A O 7
ATOM 3081 N N . ALA A 1 9 ? -1.099 6.018 1.815 1.00 0.00 9 ALA A N 7
ATOM 3082 C CA . ALA A 1 9 ? -1.954 5.826 2.989 1.00 0.00 9 ALA A CA 7
ATOM 3083 C C . ALA A 1 9 ? -2.243 4.332 3.228 1.00 0.00 9 ALA A C 7
ATOM 3084 O O . ALA A 1 9 ? -1.527 3.467 2.714 1.00 0.00 9 ALA A O 7
ATOM 3091 N N . CYS A 1 10 ? -3.298 4.043 4.014 1.00 0.00 10 CYS A N 7
ATOM 3092 C CA . CYS A 1 10 ? -3.707 2.671 4.352 1.00 0.00 10 CYS A CA 7
ATOM 3093 C C . CYS A 1 10 ? -5.198 2.637 4.682 1.00 0.00 10 CYS A C 7
ATOM 3094 O O . CYS A 1 10 ? -5.901 1.692 4.312 1.00 0.00 10 CYS A O 7
ATOM 3101 N N . SER A 1 11 ? -5.666 3.683 5.384 1.00 0.00 11 SER A N 7
ATOM 3102 C CA . SER A 1 11 ? -7.075 3.815 5.768 1.00 0.00 11 SER A CA 7
ATOM 3103 C C . SER A 1 11 ? -7.902 4.417 4.628 1.00 0.00 11 SER A C 7
ATOM 3104 O O . SER A 1 11 ? -9.125 4.257 4.587 1.00 0.00 11 SER A O 7
ATOM 3112 N N . GLU A 1 12 ? -7.213 5.109 3.705 1.00 0.00 12 GLU A N 7
ATOM 3113 C CA . GLU A 1 12 ? -7.853 5.729 2.539 1.00 0.00 12 GLU A CA 7
ATOM 3114 C C . GLU A 1 12 ? -8.004 4.716 1.400 1.00 0.00 1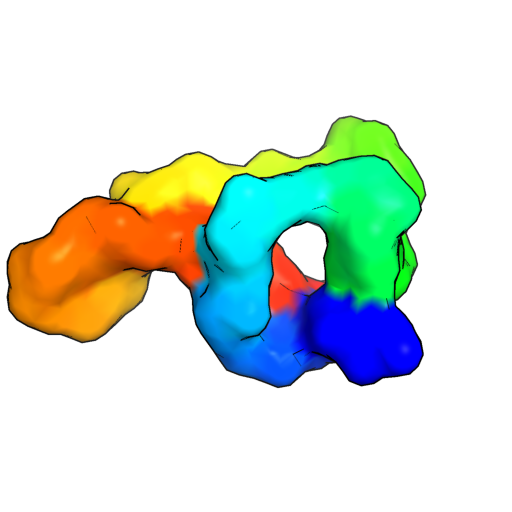2 GLU A C 7
ATOM 3115 O O . GLU A 1 12 ? -8.899 4.848 0.560 1.00 0.00 12 GLU A O 7
ATOM 3127 N N . CYS A 1 13 ? -7.114 3.706 1.385 1.00 0.00 13 CYS A N 7
ATOM 3128 C CA . CYS A 1 13 ? -7.144 2.640 0.371 1.00 0.00 13 CYS A CA 7
ATOM 3129 C C . CYS A 1 13 ? -8.263 1.634 0.683 1.00 0.00 13 CYS A C 7
ATOM 3130 O O . CYS A 1 13 ? -8.805 1.630 1.793 1.00 0.00 13 CYS A O 7
ATOM 3137 N N . CYS A 1 14 ? -8.600 0.783 -0.299 1.00 0.00 14 CYS A N 7
ATOM 3138 C CA . CYS A 1 14 ? -9.666 -0.215 -0.137 1.00 0.00 14 CYS A CA 7
ATOM 3139 C C . CYS A 1 14 ? -9.164 -1.513 0.526 1.00 0.00 14 CYS A C 7
ATOM 3140 O O . CYS A 1 14 ? -9.761 -2.586 0.356 1.00 0.00 14 CYS A O 7
ATOM 3147 N N . GLU A 1 15 ? -8.078 -1.398 1.301 1.00 0.00 15 GLU A N 7
ATOM 3148 C CA . GLU A 1 15 ? -7.499 -2.540 2.009 1.00 0.00 15 GLU A CA 7
ATOM 3149 C C . GLU A 1 15 ? -7.486 -2.287 3.532 1.00 0.00 15 GLU A C 7
ATOM 3150 O O . GLU A 1 15 ? -6.480 -1.814 4.078 1.00 0.00 15 GLU A O 7
ATOM 3162 N N . PRO A 1 16 ? -8.619 -2.575 4.250 1.00 0.00 16 PRO A N 7
ATOM 3163 C CA . PRO A 1 16 ? -8.714 -2.378 5.709 1.00 0.00 16 PRO A CA 7
ATOM 3164 C C . PRO A 1 16 ? -8.024 -3.489 6.505 1.00 0.00 16 PRO A C 7
ATOM 3165 O O . PRO A 1 16 ? -8.198 -4.675 6.209 1.00 0.00 16 PRO A O 7
ATOM 3176 N N . ASP A 1 17 ? -7.230 -3.082 7.518 1.00 0.00 17 ASP A N 7
ATOM 3177 C CA . ASP A 1 17 ? -6.478 -4.007 8.411 1.00 0.00 17 ASP A CA 7
ATOM 3178 C C . ASP A 1 17 ? -5.387 -4.812 7.672 1.00 0.00 17 ASP A C 7
ATOM 3179 O O . ASP A 1 17 ? -4.713 -5.653 8.279 1.00 0.00 17 ASP A O 7
ATOM 3188 N N . LYS A 1 18 ? -5.210 -4.537 6.371 1.00 0.00 18 LYS A N 7
ATOM 3189 C CA . LYS A 1 18 ? -4.210 -5.228 5.555 1.00 0.00 18 LYS A CA 7
ATOM 3190 C C . LYS A 1 18 ? -3.429 -4.228 4.695 1.00 0.00 18 LYS A C 7
ATOM 3191 O O . LYS A 1 18 ? -3.741 -4.011 3.516 1.00 0.00 18 LYS A O 7
ATOM 3210 N N . CYS A 1 19 ? -2.423 -3.602 5.315 1.00 0.00 19 CYS A N 7
ATOM 3211 C CA . CYS A 1 19 ? -1.572 -2.620 4.638 1.00 0.00 19 CYS A CA 7
ATOM 3212 C C . CYS A 1 19 ? -0.104 -2.841 5.004 1.00 0.00 19 CYS A C 7
ATOM 3213 O O . CYS A 1 19 ? 0.277 -2.731 6.175 1.00 0.00 19 CYS A O 7
ATOM 3220 N N . ILE A 1 20 ? 0.710 -3.163 3.992 1.00 0.00 20 ILE A N 7
ATOM 3221 C CA . ILE A 1 20 ? 2.145 -3.403 4.190 1.00 0.00 20 ILE A CA 7
ATOM 3222 C C . ILE A 1 20 ? 2.979 -2.218 3.698 1.00 0.00 20 ILE A C 7
ATOM 3223 O O . ILE A 1 20 ? 2.515 -1.427 2.871 1.00 0.00 20 ILE A O 7
ATOM 3239 N N . ILE A 1 21 ? 4.209 -2.114 4.208 1.00 0.00 21 ILE A N 7
ATOM 3240 C CA . ILE A 1 21 ? 5.120 -1.025 3.838 1.00 0.00 21 ILE A CA 7
ATOM 3241 C C . ILE A 1 21 ? 6.094 -1.489 2.745 1.00 0.00 21 ILE A C 7
ATOM 3242 O O . ILE A 1 21 ? 6.997 -2.287 3.007 1.00 0.00 21 ILE A O 7
ATOM 3258 N N . MET A 1 22 ? 5.879 -0.964 1.518 1.00 0.00 22 MET A N 7
ATOM 3259 C CA . MET A 1 22 ? 6.688 -1.249 0.297 1.00 0.00 22 MET A CA 7
ATOM 3260 C C . MET A 1 22 ? 6.965 -2.747 0.051 1.00 0.00 22 MET A C 7
ATOM 3261 O O . MET A 1 22 ? 7.272 -3.500 0.978 1.00 0.00 22 MET A O 7
ATOM 3275 N N . LEU A 1 23 ? 6.865 -3.159 -1.220 1.00 0.00 23 LEU A N 7
ATOM 3276 C CA . LEU A 1 23 ? 7.127 -4.548 -1.606 1.00 0.00 23 LEU A CA 7
ATOM 3277 C C . LEU A 1 23 ? 7.958 -4.625 -2.907 1.00 0.00 23 LEU A C 7
ATOM 3278 O O . LEU A 1 23 ? 9.045 -5.211 -2.882 1.00 0.00 23 LEU A O 7
ATOM 3294 N N . PRO A 1 24 ? 7.490 -4.049 -4.068 1.00 0.00 24 PRO A N 7
ATOM 3295 C CA . PRO A 1 24 ? 8.235 -4.137 -5.323 1.00 0.00 24 PRO A CA 7
ATOM 3296 C C . PRO A 1 24 ? 9.254 -3.003 -5.512 1.00 0.00 24 PRO A C 7
ATOM 3297 O O . PRO A 1 24 ? 9.706 -2.729 -6.630 1.00 0.00 24 PRO A O 7
ATOM 3308 N N . THR A 1 25 ? 9.618 -2.373 -4.396 1.00 0.00 25 THR A N 7
ATOM 3309 C CA . THR A 1 25 ? 10.568 -1.251 -4.388 1.00 0.00 25 THR A CA 7
ATOM 3310 C C . THR A 1 25 ? 11.411 -1.247 -3.109 1.00 0.00 25 THR A C 7
ATOM 3311 O O . THR A 1 25 ? 11.066 -1.917 -2.130 1.00 0.00 25 THR A O 7
ATOM 3322 N N . TRP A 1 26 ? 12.518 -0.485 -3.126 1.00 0.00 26 TRP A N 7
ATOM 3323 C CA . TRP A 1 26 ? 13.433 -0.390 -1.972 1.00 0.00 26 TRP A CA 7
ATOM 3324 C C . TRP A 1 26 ? 12.997 0.663 -0.918 1.00 0.00 26 TRP A C 7
ATOM 3325 O O . TRP A 1 26 ? 13.046 0.352 0.274 1.00 0.00 26 TRP A O 7
ATOM 3346 N N . PRO A 1 27 ? 12.565 1.919 -1.299 1.00 0.00 27 PRO A N 7
ATOM 3347 C CA . PRO A 1 27 ? 12.148 2.944 -0.313 1.00 0.00 27 PRO A CA 7
ATOM 3348 C C . PRO A 1 27 ? 10.757 2.655 0.292 1.00 0.00 27 PRO A C 7
ATOM 3349 O O . PRO A 1 27 ? 10.038 1.799 -0.232 1.00 0.00 27 PRO A O 7
ATOM 3360 N N . PRO A 1 28 ? 10.343 3.358 1.403 1.00 0.00 28 PRO A N 7
ATOM 3361 C CA . PRO A 1 28 ? 9.023 3.132 2.045 1.00 0.00 28 PRO A CA 7
ATOM 3362 C C . PRO A 1 28 ? 7.836 3.468 1.134 1.00 0.00 28 PRO A C 7
ATOM 3363 O O . PRO A 1 28 ? 7.724 4.587 0.620 1.00 0.00 28 PRO A O 7
ATOM 3374 N N . ARG A 1 29 ? 6.961 2.470 0.938 1.00 0.00 29 ARG A N 7
ATOM 3375 C CA . ARG A 1 29 ? 5.762 2.610 0.098 1.00 0.00 29 ARG A CA 7
ATOM 3376 C C . ARG A 1 29 ? 4.606 1.776 0.682 1.00 0.00 29 ARG A C 7
ATOM 3377 O O . ARG A 1 29 ? 4.628 1.431 1.868 1.00 0.00 29 ARG A O 7
ATOM 3398 N N . TYR A 1 30 ? 3.596 1.466 -0.153 1.00 0.00 30 TYR A N 7
ATOM 3399 C CA . TYR A 1 30 ? 2.412 0.687 0.257 1.00 0.00 30 TYR A CA 7
ATOM 3400 C C . TYR A 1 30 ? 1.765 0.032 -0.961 1.00 0.00 30 TYR A C 7
ATOM 3401 O O . TYR A 1 30 ? 1.813 0.585 -2.064 1.00 0.00 30 TYR A O 7
ATOM 3419 N N . VAL A 1 31 ? 1.158 -1.141 -0.755 1.00 0.00 31 VAL A N 7
ATOM 3420 C CA . VAL A 1 31 ? 0.485 -1.872 -1.838 1.00 0.00 31 VAL A CA 7
ATOM 3421 C C . VAL A 1 31 ? -0.907 -2.322 -1.384 1.00 0.00 31 VAL A C 7
ATOM 3422 O O . VAL A 1 31 ? -1.105 -2.671 -0.216 1.00 0.00 31 VAL A O 7
ATOM 3435 N N . CYS A 1 32 ? -1.856 -2.306 -2.323 1.00 0.00 32 CYS A N 7
ATOM 3436 C CA . CYS A 1 32 ? -3.233 -2.715 -2.053 1.00 0.00 32 CYS A CA 7
ATOM 3437 C C . CYS A 1 32 ? -3.658 -3.827 -3.008 1.00 0.00 32 CYS A C 7
ATOM 3438 O O . CYS A 1 32 ? -3.361 -3.770 -4.205 1.00 0.00 32 CYS A O 7
ATOM 3445 N N . SER A 1 33 ? -4.350 -4.838 -2.465 1.00 0.00 33 SER A N 7
ATOM 3446 C CA . SER A 1 33 ? -4.815 -5.983 -3.260 1.00 0.00 33 SER A CA 7
ATOM 3447 C C . SER A 1 33 ? -6.302 -6.277 -3.030 1.00 0.00 33 SER A C 7
ATOM 3448 O O . SER A 1 33 ? -6.794 -7.362 -3.360 1.00 0.00 33 SER A O 7
ATOM 3456 N N . VAL A 1 34 ? -6.999 -5.278 -2.480 1.00 0.00 34 VAL A N 7
ATOM 3457 C CA . VAL A 1 34 ? -8.451 -5.323 -2.161 1.00 0.00 34 VAL A CA 7
ATOM 3458 C C . VAL A 1 34 ? -8.861 -6.607 -1.389 1.00 0.00 34 VAL A C 7
ATOM 3459 O O . VAL A 1 34 ? -9.106 -6.500 -0.169 1.00 0.00 34 VAL A O 7
ATOM 3473 N N . CYS A 1 1 ? -11.859 4.327 -5.686 1.00 0.00 1 CYS A N 8
ATOM 3474 C CA . CYS A 1 1 ? -10.975 3.686 -4.677 1.00 0.00 1 CYS A CA 8
ATOM 3475 C C . CYS A 1 1 ? -9.638 3.274 -5.306 1.00 0.00 1 CYS A C 8
ATOM 3476 O O . CYS A 1 1 ? -9.414 3.494 -6.501 1.00 0.00 1 CYS A O 8
ATOM 3485 N N . VAL A 1 2 ? -8.755 2.676 -4.493 1.00 0.00 2 VAL A N 8
ATOM 3486 C CA . VAL A 1 2 ? -7.438 2.237 -4.948 1.00 0.00 2 VAL A CA 8
ATOM 3487 C C . VAL A 1 2 ? -7.249 0.756 -4.592 1.00 0.00 2 VAL A C 8
ATOM 3488 O O . VAL A 1 2 ? -6.693 0.412 -3.542 1.00 0.00 2 VAL A O 8
ATOM 3501 N N . SER A 1 3 ? -7.746 -0.106 -5.480 1.00 0.00 3 SER A N 8
ATOM 3502 C CA . SER A 1 3 ? -7.665 -1.566 -5.315 1.00 0.00 3 SER A CA 8
ATOM 3503 C C . SER A 1 3 ? -6.233 -2.098 -5.473 1.00 0.00 3 SER A C 8
ATOM 3504 O O . SER A 1 3 ? -5.806 -2.963 -4.703 1.00 0.00 3 SER A O 8
ATOM 3512 N N . SER A 1 4 ? -5.503 -1.578 -6.469 1.00 0.00 4 SER A N 8
ATOM 3513 C CA . SER A 1 4 ? -4.125 -2.005 -6.725 1.00 0.00 4 SER A CA 8
ATOM 3514 C C . SER A 1 4 ? -3.192 -0.810 -6.915 1.00 0.00 4 SER A C 8
ATOM 3515 O O . SER A 1 4 ? -3.609 0.240 -7.414 1.00 0.00 4 SER A O 8
ATOM 3523 N N . GLY A 1 5 ? -1.930 -0.993 -6.510 1.00 0.00 5 GLY A N 8
ATOM 3524 C CA . GLY A 1 5 ? -0.927 0.058 -6.632 1.00 0.00 5 GLY A CA 8
ATOM 3525 C C . GLY A 1 5 ? -0.411 0.538 -5.288 1.00 0.00 5 GLY A C 8
ATOM 3526 O O . GLY A 1 5 ? -0.785 -0.006 -4.244 1.00 0.00 5 GLY A O 8
ATOM 3530 N N . ILE A 1 6 ? 0.453 1.560 -5.321 1.00 0.00 6 ILE A N 8
ATOM 3531 C CA . ILE A 1 6 ? 1.033 2.136 -4.103 1.00 0.00 6 ILE A CA 8
ATOM 3532 C C . ILE A 1 6 ? 0.186 3.313 -3.617 1.00 0.00 6 ILE A C 8
ATOM 3533 O O . ILE A 1 6 ? -0.377 4.061 -4.422 1.00 0.00 6 ILE A O 8
ATOM 3549 N N . VAL A 1 7 ? 0.110 3.452 -2.295 1.00 0.00 7 VAL A N 8
ATOM 3550 C CA . VAL A 1 7 ? -0.658 4.525 -1.663 1.00 0.00 7 VAL A CA 8
ATOM 3551 C C . VAL A 1 7 ? 0.073 5.090 -0.449 1.00 0.00 7 VAL A C 8
ATOM 3552 O O . VAL A 1 7 ? 0.792 4.366 0.245 1.00 0.00 7 VAL A O 8
ATOM 3565 N N . ASP A 1 8 ? -0.118 6.390 -0.210 1.00 0.00 8 ASP A N 8
ATOM 3566 C CA . ASP A 1 8 ? 0.488 7.074 0.937 1.00 0.00 8 ASP A CA 8
ATOM 3567 C C . ASP A 1 8 ? -0.462 7.020 2.143 1.00 0.00 8 ASP A C 8
ATOM 3568 O O . ASP A 1 8 ? -0.285 7.742 3.133 1.00 0.00 8 ASP A O 8
ATOM 3577 N N . ALA A 1 9 ? -1.460 6.130 2.044 1.00 0.00 9 ALA A N 8
ATOM 3578 C CA . ALA A 1 9 ? -2.470 5.949 3.087 1.00 0.00 9 ALA A CA 8
ATOM 3579 C C . ALA A 1 9 ? -2.638 4.465 3.450 1.00 0.00 9 ALA A C 8
ATOM 3580 O O . ALA A 1 9 ? -1.875 3.615 2.982 1.00 0.00 9 ALA A O 8
ATOM 3587 N N . CYS A 1 10 ? -3.650 4.165 4.285 1.00 0.00 10 CYS A N 8
ATOM 3588 C CA . CYS A 1 10 ? -3.938 2.799 4.743 1.00 0.00 10 CYS A CA 8
ATOM 3589 C C . CYS A 1 10 ? -5.439 2.632 4.979 1.00 0.00 10 CYS A C 8
ATOM 3590 O O . CYS A 1 10 ? -6.015 1.594 4.643 1.00 0.00 10 CYS A O 8
ATOM 3597 N N . SER A 1 11 ? -6.058 3.671 5.561 1.00 0.00 11 SER A N 8
ATOM 3598 C CA . SER A 1 11 ? -7.496 3.679 5.842 1.00 0.00 11 SER A CA 8
ATOM 3599 C C . SER A 1 1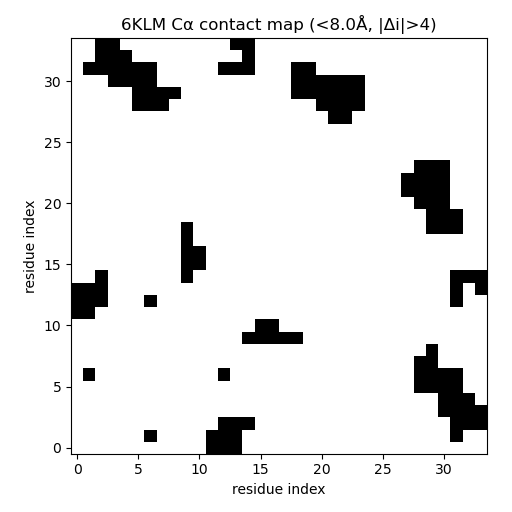1 ? -8.286 4.237 4.654 1.00 0.00 11 SER A C 8
ATOM 3600 O O . SER A 1 11 ? -9.502 4.039 4.561 1.00 0.00 11 SER A O 8
ATOM 3608 N N . GLU A 1 12 ? -7.578 4.934 3.750 1.00 0.00 12 GLU A N 8
ATOM 3609 C CA . GLU A 1 12 ? -8.186 5.521 2.550 1.00 0.00 12 GLU A CA 8
ATOM 3610 C C . GLU A 1 12 ? -8.182 4.524 1.387 1.00 0.00 12 GLU A C 8
ATOM 3611 O O . GLU A 1 12 ? -9.036 4.601 0.498 1.00 0.00 12 GLU A O 8
ATOM 3623 N N . CYS A 1 13 ? -7.212 3.590 1.404 1.00 0.00 13 CYS A N 8
ATOM 3624 C CA . CYS A 1 13 ? -7.095 2.557 0.361 1.00 0.00 13 CYS A CA 8
ATOM 3625 C C . CYS A 1 13 ? -8.177 1.479 0.538 1.00 0.00 13 CYS A C 8
ATOM 3626 O O . CYS A 1 13 ? -8.805 1.395 1.598 1.00 0.00 13 CYS A O 8
ATOM 3633 N N . CYS A 1 14 ? -8.385 0.658 -0.505 1.00 0.00 14 CYS A N 8
ATOM 3634 C CA . CYS A 1 14 ? -9.394 -0.416 -0.477 1.00 0.00 14 CYS A CA 8
ATOM 3635 C C . CYS A 1 14 ? -8.952 -1.617 0.379 1.00 0.00 14 CYS A C 8
ATOM 3636 O O . CYS A 1 14 ? -9.707 -2.584 0.537 1.00 0.00 14 CYS A O 8
ATOM 3643 N N . GLU A 1 15 ? -7.733 -1.544 0.931 1.00 0.00 15 GLU A N 8
ATOM 3644 C CA . GLU A 1 15 ? -7.186 -2.611 1.767 1.00 0.00 15 GLU A CA 8
ATOM 3645 C C . GLU A 1 15 ? -7.087 -2.148 3.242 1.00 0.00 15 GLU A C 8
ATOM 3646 O O . GLU A 1 15 ? -6.020 -1.711 3.688 1.00 0.00 15 GLU A O 8
ATOM 3658 N N . PRO A 1 16 ? -8.213 -2.210 4.020 1.00 0.00 16 PRO A N 8
ATOM 3659 C CA . PRO A 1 16 ? -8.234 -1.795 5.434 1.00 0.00 16 PRO A CA 8
ATOM 3660 C C . PRO A 1 16 ? -7.766 -2.890 6.404 1.00 0.00 16 PRO A C 8
ATOM 3661 O O . PRO A 1 16 ? -7.128 -2.590 7.418 1.00 0.00 16 PRO A O 8
ATOM 3672 N N . ASP A 1 17 ? -8.088 -4.153 6.084 1.00 0.00 17 ASP A N 8
ATOM 3673 C CA . ASP A 1 17 ? -7.719 -5.295 6.932 1.00 0.00 17 ASP A CA 8
ATOM 3674 C C . ASP A 1 17 ? -6.351 -5.871 6.551 1.00 0.00 17 ASP A C 8
ATOM 3675 O O . ASP A 1 17 ? -5.524 -6.137 7.428 1.00 0.00 17 ASP A O 8
ATOM 3684 N N . LYS A 1 18 ? -6.125 -6.059 5.245 1.00 0.00 18 LYS A N 8
ATOM 3685 C CA . LYS A 1 18 ? -4.861 -6.604 4.742 1.00 0.00 18 LYS A CA 8
ATOM 3686 C C . LYS A 1 18 ? -3.903 -5.468 4.331 1.00 0.00 18 LYS A C 8
ATOM 3687 O O . LYS A 1 18 ? -3.182 -5.570 3.331 1.00 0.00 18 LYS A O 8
ATOM 3706 N N . CYS A 1 19 ? -3.885 -4.398 5.140 1.00 0.00 19 CYS A N 8
ATOM 3707 C CA . CYS A 1 19 ? -3.038 -3.227 4.888 1.00 0.00 19 CYS A CA 8
ATOM 3708 C C . CYS A 1 19 ? -1.601 -3.463 5.366 1.00 0.00 19 CYS A C 8
ATOM 3709 O O . CYS A 1 19 ? -1.361 -3.704 6.554 1.00 0.00 19 CYS A O 8
ATOM 3716 N N . ILE A 1 20 ? -0.658 -3.399 4.419 1.00 0.00 20 ILE A N 8
ATOM 3717 C CA . ILE A 1 20 ? 0.765 -3.599 4.715 1.00 0.00 20 ILE A CA 8
ATOM 3718 C C . ILE A 1 20 ? 1.516 -2.272 4.574 1.00 0.00 20 ILE A C 8
ATOM 3719 O O . ILE A 1 20 ? 1.101 -1.396 3.809 1.00 0.00 20 ILE A O 8
ATOM 3735 N N . ILE A 1 21 ? 2.620 -2.143 5.313 1.00 0.00 21 ILE A N 8
ATOM 3736 C CA . ILE A 1 21 ? 3.435 -0.924 5.286 1.00 0.00 21 ILE A CA 8
ATOM 3737 C C . ILE A 1 21 ? 4.666 -1.129 4.388 1.00 0.00 21 ILE A C 8
ATOM 3738 O O . ILE A 1 21 ? 5.691 -1.651 4.834 1.00 0.00 21 ILE A O 8
ATOM 3754 N N . MET A 1 22 ? 4.525 -0.708 3.109 1.00 0.00 22 MET A N 8
ATOM 3755 C CA . MET A 1 22 ? 5.577 -0.786 2.053 1.00 0.00 22 MET A CA 8
ATOM 3756 C C . MET A 1 22 ? 6.279 -2.158 1.955 1.00 0.00 22 MET A C 8
ATOM 3757 O O . MET A 1 22 ? 6.670 -2.744 2.967 1.00 0.00 22 MET A O 8
ATOM 3771 N N . LEU A 1 23 ? 6.445 -2.648 0.721 1.00 0.00 23 LEU A N 8
ATOM 3772 C CA . LEU A 1 23 ? 7.112 -3.932 0.484 1.00 0.00 23 LEU A CA 8
ATOM 3773 C C . LEU A 1 23 ? 8.149 -3.838 -0.659 1.00 0.00 23 LEU A C 8
ATOM 3774 O O . LEU A 1 23 ? 9.325 -4.123 -0.416 1.00 0.00 23 LEU A O 8
ATOM 3790 N N . PRO A 1 24 ? 7.761 -3.441 -1.920 1.00 0.00 24 PRO A N 8
ATOM 3791 C CA . PRO A 1 24 ? 8.709 -3.378 -3.034 1.00 0.00 24 PRO A CA 8
ATOM 3792 C C . PRO A 1 24 ? 9.468 -2.043 -3.118 1.00 0.00 24 PRO A C 8
ATOM 3793 O O . PRO A 1 24 ? 9.968 -1.657 -4.182 1.00 0.00 24 PRO A O 8
ATOM 3804 N N . THR A 1 25 ? 9.562 -1.364 -1.974 1.00 0.00 25 THR A N 8
ATOM 3805 C CA . THR A 1 25 ? 10.233 -0.062 -1.880 1.00 0.00 25 THR A CA 8
ATOM 3806 C C . THR A 1 25 ? 10.902 0.121 -0.519 1.00 0.00 25 THR A C 8
ATOM 3807 O O . THR A 1 25 ? 10.379 -0.333 0.503 1.00 0.00 25 THR A O 8
ATOM 3818 N N . TRP A 1 26 ? 12.065 0.793 -0.521 1.00 0.00 26 TRP A N 8
ATOM 3819 C CA . TRP A 1 26 ? 12.837 1.058 0.714 1.00 0.00 26 TRP A CA 8
ATOM 3820 C C . TRP A 1 26 ? 12.186 2.143 1.610 1.00 0.00 26 TRP A C 8
ATOM 3821 O O . TRP A 1 26 ? 12.042 1.906 2.814 1.00 0.00 26 TRP A O 8
ATOM 3842 N N . PRO A 1 27 ? 11.774 3.348 1.072 1.00 0.00 27 PRO A N 8
ATOM 3843 C CA . PRO A 1 27 ? 11.148 4.411 1.894 1.00 0.00 27 PRO A CA 8
ATOM 3844 C C . PRO A 1 27 ? 9.705 4.062 2.319 1.00 0.00 27 PRO A C 8
ATOM 3845 O O . PRO A 1 27 ? 9.133 3.105 1.787 1.00 0.00 27 PRO A O 8
ATOM 3856 N N . PRO A 1 28 ? 9.081 4.824 3.283 1.00 0.00 28 PRO A N 8
ATOM 3857 C CA . PRO A 1 28 ? 7.698 4.551 3.749 1.00 0.00 28 PRO A CA 8
ATOM 3858 C C . PRO A 1 28 ? 6.652 4.601 2.626 1.00 0.00 28 PRO A C 8
ATOM 3859 O O . PRO A 1 28 ? 6.480 5.628 1.960 1.00 0.00 28 PRO A O 8
ATOM 3870 N N . ARG A 1 29 ? 5.971 3.463 2.426 1.00 0.00 29 ARG A N 8
ATOM 3871 C CA . ARG A 1 29 ? 4.929 3.322 1.398 1.00 0.00 29 ARG A CA 8
ATOM 3872 C C . ARG A 1 29 ? 3.852 2.315 1.852 1.00 0.00 29 ARG A C 8
ATOM 3873 O O . ARG A 1 29 ? 3.808 1.942 3.028 1.00 0.00 29 ARG A O 8
ATOM 3894 N N . TYR A 1 30 ? 2.984 1.891 0.913 1.00 0.00 30 TYR A N 8
ATOM 3895 C CA . TYR A 1 30 ? 1.885 0.948 1.197 1.00 0.00 30 TYR A CA 8
ATOM 3896 C C . TYR A 1 30 ? 1.510 0.170 -0.066 1.00 0.00 30 TYR A C 8
ATOM 3897 O O . TYR A 1 30 ? 1.787 0.621 -1.182 1.00 0.00 30 TYR A O 8
ATOM 3915 N N . VAL A 1 31 ? 0.876 -0.998 0.117 1.00 0.00 31 VAL A N 8
ATOM 3916 C CA . VAL A 1 31 ? 0.454 -1.838 -1.013 1.00 0.00 31 VAL A CA 8
ATOM 3917 C C . VAL A 1 31 ? -0.991 -2.313 -0.825 1.00 0.00 31 VAL A C 8
ATOM 3918 O O . VAL A 1 31 ? -1.408 -2.649 0.288 1.00 0.00 31 VAL A O 8
ATOM 3931 N N . CYS A 1 32 ? -1.733 -2.329 -1.936 1.00 0.00 32 CYS A N 8
ATOM 3932 C CA . CYS A 1 32 ? -3.126 -2.777 -1.958 1.00 0.00 32 CYS A CA 8
ATOM 3933 C C . CYS A 1 32 ? -3.328 -3.732 -3.136 1.00 0.00 32 CYS A C 8
ATOM 3934 O O . CYS A 1 32 ? -3.092 -3.358 -4.289 1.00 0.00 32 CYS A O 8
ATOM 3941 N N . SER A 1 33 ? -3.748 -4.967 -2.839 1.00 0.00 33 SER A N 8
ATOM 3942 C CA . SER A 1 33 ? -3.956 -5.988 -3.876 1.00 0.00 33 SER A CA 8
ATOM 3943 C C . SER A 1 33 ? -5.360 -6.595 -3.824 1.00 0.00 33 SER A C 8
ATOM 3944 O O . SER A 1 33 ? -5.615 -7.673 -4.379 1.00 0.00 33 SER A O 8
ATOM 3952 N N . VAL A 1 34 ? -6.264 -5.878 -3.177 1.00 0.00 34 VAL A N 8
ATOM 3953 C CA . VAL A 1 34 ? -7.658 -6.298 -3.025 1.00 0.00 34 VAL A CA 8
ATOM 3954 C C . VAL A 1 34 ? -8.519 -5.854 -4.215 1.00 0.00 34 VAL A C 8
ATOM 3955 O O . VAL A 1 34 ? -8.732 -4.633 -4.375 1.00 0.00 34 VAL A O 8
ATOM 3969 N N . CYS A 1 1 ? -11.508 4.318 -5.171 1.00 0.00 1 CYS A N 9
ATOM 3970 C CA . CYS A 1 1 ? -10.937 3.051 -4.646 1.00 0.00 1 CYS A CA 9
ATOM 3971 C C . CYS A 1 1 ? -9.549 2.800 -5.225 1.00 0.00 1 CYS A C 9
ATOM 3972 O O . CYS A 1 1 ? -9.275 3.157 -6.375 1.00 0.00 1 CYS A O 9
ATOM 3981 N N . VAL A 1 2 ? -8.681 2.185 -4.416 1.00 0.00 2 VAL A N 9
ATOM 3982 C CA . VAL A 1 2 ? -7.315 1.868 -4.828 1.00 0.00 2 VAL A CA 9
ATOM 3983 C C . VAL A 1 2 ? -7.041 0.381 -4.559 1.00 0.00 2 VAL A C 9
ATOM 3984 O O . VAL A 1 2 ? -6.489 0.005 -3.519 1.00 0.00 2 VAL A O 9
ATOM 3997 N N . SER A 1 3 ? -7.461 -0.455 -5.511 1.00 0.00 3 SER A N 9
ATOM 3998 C CA . SER A 1 3 ? -7.291 -1.912 -5.422 1.00 0.00 3 SER A CA 9
ATOM 3999 C C . SER A 1 3 ? -5.847 -2.352 -5.702 1.00 0.00 3 SER A C 9
ATOM 4000 O O . SER A 1 3 ? -5.338 -3.261 -5.040 1.00 0.00 3 SER A O 9
ATOM 4008 N N . SER A 1 4 ? -5.200 -1.706 -6.682 1.00 0.00 4 SER A N 9
ATOM 4009 C CA . SER A 1 4 ? -3.818 -2.032 -7.051 1.00 0.00 4 SER A CA 9
ATOM 4010 C C . SER A 1 4 ? -2.985 -0.769 -7.250 1.00 0.00 4 SER A C 9
ATOM 4011 O O . SER A 1 4 ? -3.420 0.169 -7.925 1.00 0.00 4 SER A O 9
ATOM 4019 N N . GLY A 1 5 ? -1.786 -0.761 -6.656 1.00 0.00 5 GLY A N 9
ATOM 4020 C CA . GLY A 1 5 ? -0.886 0.379 -6.775 1.00 0.00 5 GLY A CA 9
ATOM 4021 C C . GLY A 1 5 ? -0.334 0.841 -5.439 1.00 0.00 5 GLY A C 9
ATOM 4022 O O . GLY A 1 5 ? -0.508 0.165 -4.419 1.00 0.00 5 GLY A O 9
ATOM 4026 N N . ILE A 1 6 ? 0.335 2.001 -5.454 1.00 0.00 6 ILE A N 9
ATOM 4027 C CA . ILE A 1 6 ? 0.928 2.589 -4.246 1.00 0.00 6 ILE A CA 9
ATOM 4028 C C . ILE A 1 6 ? -0.057 3.562 -3.593 1.00 0.00 6 ILE A C 9
ATOM 4029 O O . ILE A 1 6 ? -0.900 4.156 -4.275 1.00 0.00 6 ILE A O 9
ATOM 4045 N N . VAL A 1 7 ? 0.065 3.714 -2.271 1.00 0.00 7 VAL A N 9
ATOM 4046 C CA . VAL A 1 7 ? -0.808 4.615 -1.514 1.00 0.00 7 VAL A CA 9
ATOM 4047 C C . VAL A 1 7 ? -0.043 5.333 -0.406 1.00 0.00 7 VAL A C 9
ATOM 4048 O O . VAL A 1 7 ? 0.831 4.749 0.236 1.00 0.00 7 VAL A O 9
ATOM 4061 N N . ASP A 1 8 ? -0.378 6.610 -0.204 1.00 0.00 8 ASP A N 9
ATOM 4062 C CA . ASP A 1 8 ? 0.241 7.426 0.847 1.00 0.00 8 ASP A CA 9
ATOM 4063 C C . ASP A 1 8 ? -0.576 7.315 2.141 1.00 0.00 8 ASP A C 9
ATOM 4064 O O . ASP A 1 8 ? -0.340 8.042 3.114 1.00 0.00 8 ASP A O 9
ATOM 4073 N N . ALA A 1 9 ? -1.528 6.370 2.132 1.00 0.00 9 ALA A N 9
ATOM 4074 C CA . ALA A 1 9 ? -2.420 6.121 3.263 1.00 0.00 9 ALA A CA 9
ATOM 4075 C C . ALA A 1 9 ? -2.570 4.611 3.521 1.00 0.00 9 ALA A C 9
ATOM 4076 O O . ALA A 1 9 ? -1.748 3.813 3.060 1.00 0.00 9 ALA A O 9
ATOM 4083 N N . CYS A 1 10 ? -3.627 4.229 4.263 1.00 0.00 10 CYS A N 9
ATOM 4084 C CA . CYS A 1 10 ? -3.908 2.828 4.608 1.00 0.00 10 CYS A CA 9
ATOM 4085 C C . CYS A 1 10 ? -5.400 2.651 4.886 1.00 0.00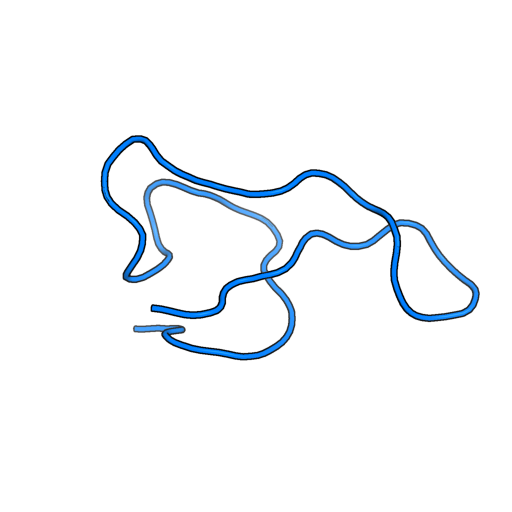 10 CYS A C 9
ATOM 4086 O O . CYS A 1 10 ? -5.992 1.631 4.520 1.00 0.00 10 CYS A O 9
ATOM 4093 N N . SER A 1 11 ? -5.994 3.662 5.541 1.00 0.00 11 SER A N 9
ATOM 4094 C CA . SER A 1 11 ? -7.423 3.664 5.873 1.00 0.00 11 SER A CA 9
ATOM 4095 C C . SER A 1 11 ? -8.253 4.226 4.714 1.00 0.00 11 SER A C 9
ATOM 4096 O O . SER A 1 11 ? -9.462 3.988 4.636 1.00 0.00 11 SER A O 9
ATOM 4104 N N . GLU A 1 12 ? -7.584 4.972 3.818 1.00 0.00 12 GLU A N 9
ATOM 4105 C CA . GLU A 1 12 ? -8.232 5.567 2.641 1.00 0.00 12 GLU A CA 9
ATOM 4106 C C . GLU A 1 12 ? -8.282 4.565 1.484 1.00 0.00 12 GLU A C 9
ATOM 4107 O O . GLU A 1 12 ? -9.168 4.644 0.628 1.00 0.00 12 GLU A O 9
ATOM 4119 N N . CYS A 1 13 ? -7.318 3.625 1.469 1.00 0.00 13 CYS A N 9
ATOM 4120 C CA . CYS A 1 13 ? -7.249 2.577 0.437 1.00 0.00 13 CYS A CA 9
ATOM 4121 C C . CYS A 1 13 ? -8.334 1.517 0.678 1.00 0.00 13 CYS A C 9
ATOM 4122 O O . CYS A 1 13 ? -8.919 1.461 1.765 1.00 0.00 13 CYS A O 9
ATOM 4129 N N . CYS A 1 14 ? -8.597 0.678 -0.334 1.00 0.00 14 CYS A N 9
ATOM 4130 C CA . CYS A 1 14 ? -9.619 -0.374 -0.237 1.00 0.00 14 CYS A CA 9
ATOM 4131 C C . CYS A 1 14 ? -9.069 -1.651 0.427 1.00 0.00 14 CYS A C 9
ATOM 4132 O O . CYS A 1 14 ? -9.567 -2.761 0.192 1.00 0.00 14 CYS A O 9
ATOM 4139 N N . GLU A 1 15 ? -8.054 -1.469 1.277 1.00 0.00 15 GLU A N 9
ATOM 4140 C CA . GLU A 1 15 ? -7.420 -2.572 1.999 1.00 0.00 15 GLU A CA 9
ATOM 4141 C C . GLU A 1 15 ? -7.452 -2.313 3.521 1.00 0.00 15 GLU A C 9
ATOM 4142 O O . GLU A 1 15 ? -6.565 -1.634 4.052 1.00 0.00 15 GLU A O 9
ATOM 4154 N N . PRO A 1 16 ? -8.496 -2.820 4.252 1.00 0.00 16 PRO A N 9
ATOM 4155 C CA . PRO A 1 16 ? -8.614 -2.630 5.711 1.00 0.00 16 PRO A CA 9
ATOM 4156 C C . PRO A 1 16 ? -7.739 -3.592 6.529 1.00 0.00 16 PRO A C 9
ATOM 4157 O O . PRO A 1 16 ? -7.190 -3.205 7.564 1.00 0.00 16 PRO A O 9
ATOM 4168 N N . ASP A 1 17 ? -7.619 -4.841 6.057 1.00 0.00 17 ASP A N 9
ATOM 4169 C CA . ASP A 1 17 ? -6.828 -5.865 6.750 1.00 0.00 17 ASP A CA 9
ATOM 4170 C C . ASP A 1 17 ? -5.557 -6.227 5.980 1.00 0.00 17 ASP A C 9
ATOM 4171 O O . ASP A 1 17 ? -4.510 -6.469 6.588 1.00 0.00 17 ASP A O 9
ATOM 4180 N N . LYS A 1 18 ? -5.656 -6.263 4.644 1.00 0.00 18 LYS A N 9
ATOM 4181 C CA . LYS A 1 18 ? -4.519 -6.608 3.782 1.00 0.00 18 LYS A CA 9
ATOM 4182 C C . LYS A 1 18 ? -3.690 -5.358 3.411 1.00 0.00 18 LYS A C 9
ATOM 4183 O O . LYS A 1 18 ? -3.120 -5.271 2.315 1.00 0.00 18 LYS A O 9
ATOM 4202 N N . CYS A 1 19 ? -3.612 -4.408 4.352 1.00 0.00 19 CYS A N 9
ATOM 4203 C CA . CYS A 1 19 ? -2.860 -3.167 4.157 1.00 0.00 19 CYS A CA 9
ATOM 4204 C C . CYS A 1 19 ? -1.477 -3.272 4.799 1.00 0.00 19 CYS A C 9
ATOM 4205 O O . CYS A 1 19 ? -1.362 -3.593 5.987 1.00 0.00 19 CYS A O 9
ATOM 4212 N N . ILE A 1 20 ? -0.436 -3.005 4.004 1.00 0.00 20 ILE A N 9
ATOM 4213 C CA . ILE A 1 20 ? 0.947 -3.066 4.490 1.00 0.00 20 ILE A CA 9
ATOM 4214 C C . ILE A 1 20 ? 1.543 -1.658 4.526 1.00 0.00 20 ILE A C 9
ATOM 4215 O O . ILE A 1 20 ? 1.136 -0.781 3.755 1.00 0.00 20 ILE A O 9
ATOM 4231 N N . ILE A 1 21 ? 2.509 -1.458 5.424 1.00 0.00 21 ILE A N 9
ATOM 4232 C CA . ILE A 1 21 ? 3.167 -0.161 5.586 1.00 0.00 21 ILE A CA 9
ATOM 4233 C C . ILE A 1 21 ? 4.580 -0.206 4.990 1.00 0.00 21 ILE A C 9
ATOM 4234 O O . ILE A 1 21 ? 5.538 -0.615 5.654 1.00 0.00 21 ILE A O 9
ATOM 4250 N N . MET A 1 22 ? 4.682 0.218 3.715 1.00 0.00 22 MET A N 9
ATOM 4251 C CA . MET A 1 22 ? 5.954 0.272 2.953 1.00 0.00 22 MET A CA 9
ATOM 4252 C C . MET A 1 22 ? 6.675 -1.083 2.931 1.00 0.00 22 MET A C 9
ATOM 4253 O O . MET A 1 22 ? 7.208 -1.530 3.954 1.00 0.00 22 MET A O 9
ATOM 4267 N N . LEU A 1 23 ? 6.682 -1.734 1.757 1.00 0.00 23 LEU A N 9
ATOM 4268 C CA . LEU A 1 23 ? 7.323 -3.044 1.610 1.00 0.00 23 LEU A CA 9
ATOM 4269 C C . LEU A 1 23 ? 7.927 -3.274 0.203 1.00 0.00 23 LEU A C 9
ATOM 4270 O O . LEU A 1 23 ? 9.130 -3.537 0.114 1.00 0.00 23 LEU A O 9
ATOM 4286 N N . PRO A 1 24 ? 7.140 -3.187 -0.927 1.00 0.00 24 PRO A N 9
ATOM 4287 C CA . PRO A 1 24 ? 7.677 -3.459 -2.273 1.00 0.00 24 PRO A CA 9
ATOM 4288 C C . PRO A 1 24 ? 8.602 -2.354 -2.796 1.00 0.00 24 PRO A C 9
ATOM 4289 O O . PRO A 1 24 ? 8.832 -1.353 -2.113 1.00 0.00 24 PRO A O 9
ATOM 4300 N N . THR A 1 25 ? 9.134 -2.562 -4.024 1.00 0.00 25 THR A N 9
ATOM 4301 C CA . THR A 1 25 ? 10.060 -1.622 -4.713 1.00 0.00 25 THR A CA 9
ATOM 4302 C C . THR A 1 25 ? 11.296 -1.274 -3.862 1.00 0.00 25 THR A C 9
ATOM 4303 O O . THR A 1 25 ? 11.356 -1.601 -2.673 1.00 0.00 25 THR A O 9
ATOM 4314 N N . TRP A 1 26 ? 12.292 -0.619 -4.489 1.00 0.00 26 TRP A N 9
ATOM 4315 C CA . TRP A 1 26 ? 13.538 -0.216 -3.796 1.00 0.00 26 TRP A CA 9
ATOM 4316 C C . TRP A 1 26 ? 13.261 0.730 -2.601 1.00 0.00 26 TRP A C 9
ATOM 4317 O O . TRP A 1 26 ? 13.794 0.486 -1.515 1.00 0.00 26 TRP A O 9
ATOM 4338 N N . PRO A 1 27 ? 12.434 1.821 -2.758 1.00 0.00 27 PRO A N 9
ATOM 4339 C CA . PRO A 1 27 ? 12.123 2.739 -1.651 1.00 0.00 27 PRO A CA 9
ATOM 4340 C C . PRO A 1 27 ? 10.921 2.253 -0.812 1.00 0.00 27 PRO A C 9
ATOM 4341 O O . PRO A 1 27 ? 10.193 1.363 -1.262 1.00 0.00 27 PRO A O 9
ATOM 4352 N N . PRO A 1 28 ? 10.679 2.817 0.416 1.00 0.00 28 PRO A N 9
ATOM 4353 C CA . PRO A 1 28 ? 9.544 2.407 1.263 1.00 0.00 28 PRO A CA 9
ATOM 4354 C C . PRO A 1 28 ? 8.215 3.021 0.798 1.00 0.00 28 PRO A C 9
ATOM 4355 O O . PRO A 1 28 ? 8.027 4.243 0.860 1.00 0.00 28 PRO A O 9
ATOM 4366 N N . ARG A 1 29 ? 7.305 2.161 0.311 1.00 0.00 29 ARG A N 9
ATOM 4367 C CA . ARG A 1 29 ? 5.990 2.598 -0.184 1.00 0.00 29 ARG A CA 9
ATOM 4368 C C . ARG A 1 29 ? 4.906 1.562 0.123 1.00 0.00 29 ARG A C 9
ATOM 4369 O O . ARG A 1 29 ? 5.158 0.356 0.063 1.00 0.00 29 ARG A O 9
ATOM 4390 N N . TYR A 1 30 ? 3.693 2.051 0.440 1.00 0.00 30 TYR A N 9
ATOM 4391 C CA . TYR A 1 30 ? 2.534 1.193 0.756 1.00 0.00 30 TYR A CA 9
ATOM 4392 C C . TYR A 1 30 ? 2.025 0.497 -0.510 1.00 0.00 30 TYR A C 9
ATOM 4393 O O . TYR A 1 30 ? 2.270 0.981 -1.619 1.00 0.00 30 TYR A O 9
ATOM 4411 N N . VAL A 1 31 ? 1.314 -0.628 -0.349 1.00 0.00 31 VAL A N 9
ATOM 4412 C CA . VAL A 1 31 ? 0.790 -1.366 -1.501 1.00 0.00 31 VAL A CA 9
ATOM 4413 C C . VAL A 1 31 ? -0.564 -2.024 -1.187 1.00 0.00 31 VAL A C 9
ATOM 4414 O O . VAL A 1 31 ? -0.739 -2.634 -0.128 1.00 0.00 31 VAL A O 9
ATOM 4427 N N . CYS A 1 32 ? -1.504 -1.877 -2.125 1.00 0.00 32 CYS A N 9
ATOM 4428 C CA . CYS A 1 32 ? -2.841 -2.451 -1.994 1.00 0.00 32 CYS A CA 9
ATOM 4429 C C . CYS A 1 32 ? -3.072 -3.496 -3.082 1.00 0.00 32 CYS A C 9
ATOM 4430 O O . CYS A 1 32 ? -2.810 -3.236 -4.260 1.00 0.00 32 CYS A O 9
ATOM 4437 N N . SER A 1 33 ? -3.560 -4.675 -2.680 1.00 0.00 33 SER A N 9
ATOM 4438 C CA . SER A 1 33 ? -3.819 -5.773 -3.621 1.00 0.00 33 SER A CA 9
ATOM 4439 C C . SER A 1 33 ? -5.251 -6.306 -3.508 1.00 0.00 33 SER A C 9
ATOM 4440 O O . SER A 1 33 ? -5.572 -7.380 -4.031 1.00 0.00 33 SER A O 9
ATOM 4448 N N . VAL A 1 34 ? -6.098 -5.517 -2.840 1.00 0.00 34 VAL A N 9
ATOM 4449 C CA . VAL A 1 34 ? -7.534 -5.817 -2.599 1.00 0.00 34 VAL A CA 9
ATOM 4450 C C . VAL A 1 34 ? -7.777 -7.270 -2.104 1.00 0.00 34 VAL A C 9
ATOM 4451 O O . VAL A 1 34 ? -7.708 -8.210 -2.924 1.00 0.00 34 VAL A O 9
ATOM 4465 N N . CYS A 1 1 ? -11.974 2.194 -5.996 1.00 0.00 1 CYS A N 10
ATOM 4466 C CA . CYS A 1 1 ? -10.933 2.674 -5.050 1.00 0.00 1 CYS A CA 10
ATOM 4467 C C . CYS A 1 1 ? -9.524 2.312 -5.554 1.00 0.00 1 CYS A C 10
ATOM 4468 O O . CYS A 1 1 ? -9.373 1.794 -6.665 1.00 0.00 1 CYS A O 10
ATOM 4477 N N . VAL A 1 2 ? -8.499 2.590 -4.728 1.00 0.00 2 VAL A N 10
ATOM 4478 C CA . VAL A 1 2 ? -7.095 2.316 -5.072 1.00 0.00 2 VAL A CA 10
ATOM 4479 C C . VAL A 1 2 ? -6.771 0.833 -4.822 1.00 0.00 2 VAL A C 10
ATOM 4480 O O . VAL A 1 2 ? -5.961 0.478 -3.957 1.00 0.00 2 VAL A O 10
ATOM 4493 N N . SER A 1 3 ? -7.441 -0.022 -5.602 1.00 0.00 3 SER A N 10
ATOM 4494 C CA . SER A 1 3 ? -7.288 -1.485 -5.523 1.00 0.00 3 SER A CA 10
ATOM 4495 C C . SER A 1 3 ? -5.861 -1.957 -5.831 1.00 0.00 3 SER A C 10
ATOM 4496 O O . SER A 1 3 ? -5.369 -2.898 -5.200 1.00 0.00 3 SER A O 10
ATOM 4504 N N . SER A 1 4 ? -5.205 -1.301 -6.798 1.00 0.00 4 SER A N 10
ATOM 4505 C CA . SER A 1 4 ? -3.840 -1.660 -7.190 1.00 0.00 4 SER A CA 10
ATOM 4506 C C . SER A 1 4 ? -2.967 -0.420 -7.353 1.00 0.00 4 SER A C 10
ATOM 4507 O O . SER A 1 4 ? -3.319 0.506 -8.092 1.00 0.00 4 SER A O 10
ATOM 4515 N N . GLY A 1 5 ? -1.829 -0.417 -6.651 1.00 0.00 5 GLY A N 10
ATOM 4516 C CA . GLY A 1 5 ? -0.896 0.699 -6.721 1.00 0.00 5 GLY A CA 10
ATOM 4517 C C . GLY A 1 5 ? -0.330 1.074 -5.366 1.00 0.00 5 GLY A C 10
ATOM 4518 O O . GLY A 1 5 ? -0.396 0.283 -4.418 1.00 0.00 5 GLY A O 10
ATOM 4522 N N . ILE A 1 6 ? 0.228 2.285 -5.281 1.00 0.00 6 ILE A N 10
ATOM 4523 C CA . ILE A 1 6 ? 0.816 2.794 -4.037 1.00 0.00 6 ILE A CA 10
ATOM 4524 C C . ILE A 1 6 ? -0.204 3.645 -3.280 1.00 0.00 6 ILE A C 10
ATOM 4525 O O . ILE A 1 6 ? -1.086 4.260 -3.887 1.00 0.00 6 ILE A O 10
ATOM 4541 N N . VAL A 1 7 ? -0.064 3.668 -1.952 1.00 0.00 7 VAL A N 10
ATOM 4542 C CA . VAL A 1 7 ? -0.964 4.440 -1.094 1.00 0.00 7 VAL A CA 10
ATOM 4543 C C . VAL A 1 7 ? -0.215 5.056 0.083 1.00 0.00 7 VAL A C 10
ATOM 4544 O O . VAL A 1 7 ? 0.673 4.428 0.661 1.00 0.00 7 VAL A O 10
ATOM 4557 N N . ASP A 1 8 ? -0.580 6.291 0.417 1.00 0.00 8 ASP A N 10
ATOM 4558 C CA . ASP A 1 8 ? 0.022 7.006 1.542 1.00 0.00 8 ASP A CA 10
ATOM 4559 C C . ASP A 1 8 ? -0.845 6.808 2.795 1.00 0.00 8 ASP A C 10
ATOM 4560 O O . ASP A 1 8 ? -0.638 7.456 3.828 1.00 0.00 8 ASP A O 10
ATOM 4569 N N . ALA A 1 9 ? -1.807 5.878 2.679 1.00 0.00 9 ALA A N 10
ATOM 4570 C CA . ALA A 1 9 ? -2.747 5.561 3.761 1.00 0.00 9 ALA A CA 10
ATOM 4571 C C . ALA A 1 9 ? -3.100 4.061 3.771 1.00 0.00 9 ALA A C 10
ATOM 4572 O O . ALA A 1 9 ? -2.378 3.244 3.192 1.00 0.00 9 ALA A O 10
ATOM 4579 N N . CYS A 1 10 ? -4.219 3.716 4.438 1.00 0.00 10 CYS A N 10
ATOM 4580 C CA . CYS A 1 10 ? -4.700 2.332 4.557 1.00 0.00 10 CYS A CA 10
ATOM 4581 C C . CYS A 1 10 ? -6.221 2.329 4.708 1.00 0.00 10 CYS A C 10
ATOM 4582 O O . CYS A 1 10 ? -6.905 1.462 4.157 1.00 0.00 10 CYS A O 10
ATOM 4589 N N . SER A 1 11 ? -6.737 3.315 5.462 1.00 0.00 11 SER A N 10
ATOM 4590 C CA . SER A 1 11 ? -8.180 3.468 5.692 1.00 0.00 11 SER A CA 10
ATOM 4591 C C . SER A 1 11 ? -8.865 4.100 4.477 1.00 0.00 11 SER A C 10
ATOM 4592 O O . SER A 1 11 ? -10.073 3.935 4.279 1.00 0.00 11 SER A O 10
ATOM 4600 N N . GLU A 1 12 ? -8.073 4.825 3.670 1.00 0.00 12 GLU A N 10
ATOM 4601 C CA . GLU A 1 12 ? -8.565 5.475 2.451 1.00 0.00 12 GLU A CA 10
ATOM 4602 C C . GLU A 1 12 ? -8.494 4.513 1.263 1.00 0.00 12 GLU A C 10
ATOM 4603 O O . GLU A 1 12 ? -9.271 4.636 0.311 1.00 0.00 12 GLU A O 10
ATOM 4615 N N . CYS A 1 13 ? -7.551 3.555 1.334 1.00 0.00 13 CYS A N 10
ATOM 4616 C CA . CYS A 1 13 ? -7.374 2.541 0.283 1.00 0.00 13 CYS A CA 10
ATOM 4617 C C . CYS A 1 13 ? -8.406 1.412 0.447 1.00 0.00 13 CYS A C 10
ATOM 4618 O O . CYS A 1 13 ? -9.147 1.385 1.434 1.00 0.00 13 CYS A O 10
ATOM 4625 N N . CYS A 1 14 ? -8.451 0.480 -0.524 1.00 0.00 14 CYS A N 10
ATOM 4626 C CA . CYS A 1 14 ? -9.395 -0.652 -0.488 1.00 0.00 14 CYS A CA 10
ATOM 4627 C C . CYS A 1 14 ? -9.051 -1.649 0.630 1.00 0.00 14 CYS A C 10
ATOM 4628 O O . CYS A 1 14 ? -9.901 -2.444 1.040 1.00 0.00 14 CYS A O 10
ATOM 4635 N N . GLU A 1 15 ? -7.801 -1.593 1.106 1.00 0.00 15 GLU A N 10
ATOM 4636 C CA . GLU A 1 15 ? -7.326 -2.472 2.175 1.00 0.00 15 GLU A CA 10
ATOM 4637 C C . GLU A 1 15 ? -7.249 -1.699 3.510 1.00 0.00 15 GLU A C 10
ATOM 4638 O O . GLU A 1 15 ? -6.228 -1.061 3.797 1.00 0.00 15 GLU A O 10
ATOM 4650 N N . PRO A 1 16 ? -8.338 -1.719 4.346 1.00 0.00 16 PRO A N 10
ATOM 4651 C CA . PRO A 1 16 ? -8.364 -1.009 5.644 1.00 0.00 16 PRO A CA 10
ATOM 4652 C C . PRO A 1 16 ? -7.518 -1.688 6.728 1.00 0.00 16 PRO A C 10
ATOM 4653 O O . PRO A 1 16 ? -6.916 -1.009 7.565 1.00 0.00 16 PRO A O 10
ATOM 4664 N N . ASP A 1 17 ? -7.484 -3.026 6.706 1.00 0.00 17 ASP A N 10
ATOM 4665 C CA . ASP A 1 17 ? -6.718 -3.804 7.685 1.00 0.00 17 ASP A CA 10
ATOM 4666 C C . ASP A 1 17 ? -5.756 -4.779 7.004 1.00 0.00 17 ASP A C 10
ATOM 4667 O O . ASP A 1 17 ? -4.731 -5.150 7.584 1.00 0.00 17 ASP A O 10
ATOM 4676 N N . LYS A 1 18 ? -6.095 -5.187 5.773 1.00 0.00 18 LYS A N 10
ATOM 4677 C CA . LYS A 1 18 ? -5.271 -6.125 5.004 1.00 0.00 18 LYS A CA 10
ATOM 4678 C C . LYS A 1 18 ? -4.276 -5.379 4.092 1.00 0.00 18 LYS A C 10
ATOM 4679 O O . LYS A 1 18 ? -3.842 -5.906 3.058 1.00 0.00 18 LYS A O 10
ATOM 4698 N N . CYS A 1 19 ? -3.899 -4.157 4.498 1.00 0.00 19 CYS A N 10
ATOM 4699 C CA . CYS A 1 19 ? -2.954 -3.333 3.735 1.00 0.00 19 CYS A CA 10
ATOM 4700 C C . CYS A 1 19 ? -1.512 -3.643 4.140 1.00 0.00 19 CYS A C 10
ATOM 4701 O O . CYS A 1 19 ? -1.249 -3.988 5.296 1.00 0.00 19 CYS A O 10
ATOM 4708 N N . ILE A 1 20 ? -0.588 -3.515 3.181 1.00 0.00 20 ILE A N 10
ATOM 4709 C CA . ILE A 1 20 ? 0.834 -3.783 3.430 1.00 0.00 20 ILE A CA 10
ATOM 4710 C C . ILE A 1 20 ? 1.574 -2.473 3.715 1.00 0.00 20 ILE A C 10
ATOM 4711 O O . ILE A 1 20 ? 1.162 -1.403 3.255 1.00 0.00 20 ILE A O 10
ATOM 4727 N N . ILE A 1 21 ? 2.667 -2.580 4.475 1.00 0.00 21 ILE A N 10
ATOM 4728 C CA . ILE A 1 21 ? 3.489 -1.421 4.850 1.00 0.00 21 ILE A CA 10
ATOM 4729 C C . ILE A 1 21 ? 4.608 -1.210 3.819 1.00 0.00 21 ILE A C 10
ATOM 4730 O O . ILE A 1 21 ? 4.918 -2.116 3.039 1.00 0.00 21 ILE A O 10
ATOM 4746 N N . MET A 1 22 ? 5.198 -0.001 3.826 1.00 0.00 22 MET A N 10
ATOM 4747 C CA . MET A 1 22 ? 6.293 0.370 2.906 1.00 0.00 22 MET A CA 10
ATOM 4748 C C . MET A 1 22 ? 7.444 -0.640 2.974 1.00 0.00 22 MET A C 10
ATOM 4749 O O . MET A 1 22 ? 8.211 -0.667 3.946 1.00 0.00 22 MET A O 10
ATOM 4763 N N . LEU A 1 23 ? 7.539 -1.484 1.938 1.00 0.00 23 LEU A N 10
ATOM 4764 C CA . LEU A 1 23 ? 8.571 -2.522 1.876 1.00 0.00 23 LEU A CA 10
ATOM 4765 C C . LEU A 1 23 ? 8.972 -2.878 0.425 1.00 0.00 23 LEU A C 10
ATOM 4766 O O . LEU A 1 23 ? 10.167 -2.836 0.118 1.00 0.00 23 LEU A O 10
ATOM 4782 N N . PRO A 1 24 ? 8.011 -3.238 -0.500 1.00 0.00 24 PRO A N 10
ATOM 4783 C CA . PRO A 1 24 ? 8.363 -3.627 -1.885 1.00 0.00 24 PRO A CA 10
ATOM 4784 C C . PRO A 1 24 ? 9.127 -2.540 -2.650 1.00 0.00 24 PRO A C 10
ATOM 4785 O O . PRO A 1 24 ? 9.192 -1.393 -2.202 1.00 0.00 24 PRO A O 10
ATOM 4796 N N . THR A 1 25 ? 9.719 -2.928 -3.803 1.00 0.00 25 THR A N 10
ATOM 4797 C CA . THR A 1 25 ? 10.514 -2.024 -4.679 1.00 0.00 25 THR A CA 10
ATOM 4798 C C . THR A 1 25 ? 11.662 -1.332 -3.917 1.00 0.00 25 THR A C 10
ATOM 4799 O O . THR A 1 25 ? 11.797 -1.496 -2.700 1.00 0.00 25 THR A O 10
ATOM 4810 N N . TRP A 1 26 ? 12.495 -0.566 -4.644 1.00 0.00 26 TRP A N 10
ATOM 4811 C CA . TRP A 1 26 ? 13.638 0.155 -4.043 1.00 0.00 26 TRP A CA 10
ATOM 4812 C C . TRP A 1 26 ? 13.187 1.263 -3.057 1.00 0.00 26 TRP A C 10
ATOM 4813 O O . TRP A 1 26 ? 13.736 1.331 -1.952 1.00 0.00 26 TRP A O 10
ATOM 4834 N N . PRO A 1 27 ? 12.196 2.149 -3.410 1.00 0.00 27 PRO A N 10
ATOM 4835 C CA . PRO A 1 27 ? 11.722 3.203 -2.499 1.00 0.00 27 PRO A CA 10
ATOM 4836 C C . PRO A 1 27 ? 10.626 2.695 -1.538 1.00 0.00 27 PRO A C 10
ATOM 4837 O O . PRO A 1 27 ? 9.664 2.069 -1.997 1.00 0.00 27 PRO A O 10
ATOM 4848 N N . PRO A 1 28 ? 10.739 2.937 -0.188 1.00 0.00 28 PRO A N 10
ATOM 4849 C CA . PRO A 1 28 ? 9.717 2.487 0.787 1.00 0.00 28 PRO A CA 10
ATOM 4850 C C . PRO A 1 28 ? 8.327 3.075 0.501 1.00 0.00 28 PRO A C 10
ATOM 4851 O O . PRO A 1 28 ? 8.102 4.281 0.660 1.00 0.00 28 PRO A O 10
ATOM 4862 N N . ARG A 1 29 ? 7.407 2.206 0.051 1.00 0.00 29 ARG A N 10
ATOM 4863 C CA . ARG A 1 29 ? 6.033 2.612 -0.282 1.00 0.00 29 ARG A CA 10
ATOM 4864 C C . ARG A 1 29 ? 5.030 1.498 0.040 1.00 0.00 29 ARG A C 10
ATOM 4865 O O . ARG A 1 29 ? 5.361 0.313 -0.055 1.00 0.00 29 ARG A O 10
ATOM 4886 N N . TYR A 1 30 ? 3.803 1.897 0.422 1.00 0.00 30 TYR A N 10
ATOM 4887 C CA . TYR A 1 30 ? 2.715 0.959 0.759 1.00 0.00 30 TYR A CA 10
ATOM 4888 C C . TYR A 1 30 ? 2.149 0.298 -0.505 1.00 0.00 30 TYR A C 10
ATOM 4889 O O . TYR A 1 30 ? 2.247 0.861 -1.599 1.00 0.00 30 TYR A O 10
ATOM 4907 N N . VAL A 1 31 ? 1.558 -0.894 -0.345 1.00 0.00 31 VAL A N 10
ATOM 4908 C CA . VAL A 1 31 ? 0.958 -1.625 -1.469 1.00 0.00 31 VAL A CA 10
ATOM 4909 C C . VAL A 1 31 ? -0.375 -2.243 -1.032 1.00 0.00 31 VAL A C 10
ATOM 4910 O O . VAL A 1 31 ? -0.446 -2.920 -0.003 1.00 0.00 31 VAL A O 10
ATOM 4923 N N . CYS A 1 32 ? -1.421 -1.991 -1.827 1.00 0.00 32 CYS A N 10
ATOM 4924 C CA . CYS A 1 32 ? -2.759 -2.513 -1.551 1.00 0.00 32 CYS A CA 10
ATOM 4925 C C . CYS A 1 32 ? -3.038 -3.756 -2.392 1.00 0.00 32 CYS A C 10
ATOM 4926 O O . CYS A 1 32 ? -2.894 -3.729 -3.618 1.00 0.00 32 CYS A O 10
ATOM 4933 N N . SER A 1 33 ? -3.434 -4.842 -1.719 1.00 0.00 33 SER A N 10
ATOM 4934 C CA . SER A 1 33 ? -3.732 -6.113 -2.388 1.00 0.00 33 SER A CA 10
ATOM 4935 C C . SER A 1 33 ? -5.236 -6.311 -2.595 1.00 0.00 33 SER A C 10
ATOM 4936 O O . SER A 1 33 ? -5.695 -7.413 -2.912 1.00 0.00 33 SER A O 10
ATOM 4944 N N . VAL A 1 34 ? -5.977 -5.208 -2.435 1.00 0.00 34 VAL A N 10
ATOM 4945 C CA . VAL A 1 34 ? -7.454 -5.142 -2.582 1.00 0.00 34 VAL A CA 10
ATOM 4946 C C . VAL A 1 34 ? -8.194 -6.285 -1.837 1.00 0.00 34 VAL A C 10
ATOM 4947 O O . VAL A 1 34 ? -8.808 -5.996 -0.788 1.00 0.00 34 VAL A O 10
ATOM 4961 N N . CYS A 1 1 ? -12.132 2.591 -4.463 1.00 0.00 1 CYS A N 11
ATOM 4962 C CA . CYS A 1 1 ? -11.117 3.607 -4.080 1.00 0.00 1 CYS A CA 11
ATOM 4963 C C . CYS A 1 1 ? -9.790 3.369 -4.821 1.00 0.00 1 CYS A C 11
ATOM 4964 O O . CYS A 1 1 ? -9.519 4.024 -5.831 1.00 0.00 1 CYS A O 11
ATOM 4973 N N . VAL A 1 2 ? -8.974 2.432 -4.314 1.00 0.00 2 VAL A N 11
ATOM 4974 C CA . VAL A 1 2 ? -7.684 2.083 -4.910 1.00 0.00 2 VAL A CA 11
ATOM 4975 C C . VAL A 1 2 ? -7.509 0.563 -4.819 1.00 0.00 2 VAL A C 11
ATOM 4976 O O . VAL A 1 2 ? -7.003 0.034 -3.820 1.00 0.00 2 VAL A O 11
ATOM 4989 N N . SER A 1 3 ? -7.956 -0.130 -5.870 1.00 0.00 3 SER A N 11
ATOM 4990 C CA . SER A 1 3 ? -7.888 -1.598 -5.953 1.00 0.00 3 SER A CA 11
ATOM 4991 C C . SER A 1 3 ? -6.447 -2.131 -5.913 1.00 0.00 3 SER A C 11
ATOM 4992 O O . SER A 1 3 ? -6.132 -2.997 -5.091 1.00 0.00 3 SER A O 11
ATOM 5000 N N . SER A 1 4 ? -5.580 -1.609 -6.794 1.00 0.00 4 SER A N 11
ATOM 5001 C CA . SER A 1 4 ? -4.180 -2.044 -6.856 1.00 0.00 4 SER A CA 11
ATOM 5002 C C . SER A 1 4 ? -3.235 -0.863 -7.078 1.00 0.00 4 SER A C 11
ATOM 5003 O O . SER A 1 4 ? -3.638 0.173 -7.616 1.00 0.00 4 SER A O 11
ATOM 5011 N N . GLY A 1 5 ? -1.976 -1.041 -6.658 1.00 0.00 5 GLY A N 11
ATOM 5012 C CA . GLY A 1 5 ? -0.967 0.001 -6.805 1.00 0.00 5 GLY A CA 11
ATOM 5013 C C . GLY A 1 5 ? -0.432 0.484 -5.468 1.00 0.00 5 GLY A C 11
ATOM 5014 O O . GLY A 1 5 ? -0.812 -0.041 -4.417 1.00 0.00 5 GLY A O 11
ATOM 5018 N N . ILE A 1 6 ? 0.453 1.487 -5.514 1.00 0.00 6 ILE A N 11
ATOM 5019 C CA . ILE A 1 6 ? 1.049 2.060 -4.301 1.00 0.00 6 ILE A CA 11
ATOM 5020 C C . ILE A 1 6 ? 0.217 3.248 -3.816 1.00 0.00 6 ILE A C 11
ATOM 5021 O O . ILE A 1 6 ? -0.321 4.015 -4.621 1.00 0.00 6 ILE A O 11
ATOM 5037 N N . VAL A 1 7 ? 0.127 3.378 -2.494 1.00 0.00 7 VAL A N 11
ATOM 5038 C CA . VAL A 1 7 ? -0.632 4.459 -1.866 1.00 0.00 7 VAL A CA 11
ATOM 5039 C C . VAL A 1 7 ? 0.132 5.066 -0.690 1.00 0.00 7 VAL A C 11
ATOM 5040 O O . VAL A 1 7 ? 0.895 4.374 -0.012 1.00 0.00 7 VAL A O 11
ATOM 5053 N N . ASP A 1 8 ? -0.081 6.365 -0.469 1.00 0.00 8 ASP A N 11
ATOM 5054 C CA . ASP A 1 8 ? 0.551 7.085 0.639 1.00 0.00 8 ASP A CA 11
ATOM 5055 C C . ASP A 1 8 ? -0.372 7.053 1.871 1.00 0.00 8 ASP A C 11
ATOM 5056 O O . ASP A 1 8 ? -0.181 7.805 2.836 1.00 0.00 8 ASP A O 11
ATOM 5065 N N . ALA A 1 9 ? -1.359 6.146 1.821 1.00 0.00 9 ALA A N 11
ATOM 5066 C CA . ALA A 1 9 ? -2.342 5.980 2.891 1.00 0.00 9 ALA A CA 11
ATOM 5067 C C . ALA A 1 9 ? -2.497 4.499 3.279 1.00 0.00 9 ALA A C 11
ATOM 5068 O O . ALA A 1 9 ? -1.696 3.657 2.862 1.00 0.00 9 ALA A O 11
ATOM 5075 N N . CYS A 1 10 ? -3.536 4.194 4.078 1.00 0.00 10 CYS A N 11
ATOM 5076 C CA . CYS A 1 10 ? -3.814 2.829 4.550 1.00 0.00 10 CYS A CA 11
ATOM 5077 C C . CYS A 1 10 ? -5.306 2.671 4.841 1.00 0.00 10 CYS A C 11
ATOM 5078 O O . CYS A 1 10 ? -5.906 1.644 4.507 1.00 0.00 10 CYS A O 11
ATOM 5085 N N . SER A 1 11 ? -5.891 3.703 5.468 1.00 0.00 11 SER A N 11
ATOM 5086 C CA . SER A 1 11 ? -7.318 3.718 5.804 1.00 0.00 11 SER A CA 11
ATOM 5087 C C . SER A 1 11 ? -8.145 4.319 4.663 1.00 0.00 11 SER A C 11
ATOM 5088 O O . SER A 1 11 ? -9.373 4.183 4.641 1.00 0.00 11 SER A O 11
ATOM 5096 N N . GLU A 1 12 ? -7.457 4.979 3.718 1.00 0.00 12 GLU A N 11
ATOM 5097 C CA . GLU A 1 12 ? -8.102 5.599 2.555 1.00 0.00 12 GLU A CA 11
ATOM 5098 C C . GLU A 1 12 ? -8.247 4.597 1.407 1.00 0.00 12 GLU A C 11
ATOM 5099 O O . GLU A 1 12 ? -9.181 4.700 0.606 1.00 0.00 12 GLU A O 11
ATOM 5111 N N . CYS A 1 13 ? -7.315 3.628 1.337 1.00 0.00 13 CYS A N 11
ATOM 5112 C CA . CYS A 1 13 ? -7.344 2.586 0.296 1.00 0.00 13 CYS A CA 11
ATOM 5113 C C . CYS A 1 13 ? -8.432 1.544 0.597 1.00 0.00 13 CYS A C 11
ATOM 5114 O O . CYS A 1 13 ? -8.954 1.495 1.717 1.00 0.00 13 CYS A O 11
ATOM 5121 N N . CYS A 1 14 ? -8.766 0.713 -0.404 1.00 0.00 14 CYS A N 11
ATOM 5122 C CA . CYS A 1 14 ? -9.800 -0.325 -0.257 1.00 0.00 14 CYS A CA 11
ATOM 5123 C C . CYS A 1 14 ? -9.295 -1.542 0.543 1.00 0.00 14 CYS A C 11
ATOM 5124 O O . CYS A 1 14 ? -10.047 -2.498 0.771 1.00 0.00 14 CYS A O 11
ATOM 5131 N N . GLU A 1 15 ? -8.026 -1.490 0.971 1.00 0.00 15 GLU A N 11
ATOM 5132 C CA . GLU A 1 15 ? -7.414 -2.570 1.744 1.00 0.00 15 GLU A CA 11
ATOM 5133 C C . GLU A 1 15 ? -7.201 -2.125 3.213 1.00 0.00 15 GLU A C 11
ATOM 5134 O O . GLU A 1 15 ? -6.119 -1.640 3.565 1.00 0.00 15 GLU A O 11
ATOM 5146 N N . PRO A 1 16 ? -8.243 -2.257 4.093 1.00 0.00 16 PRO A N 11
ATOM 5147 C CA . PRO A 1 16 ? -8.147 -1.867 5.510 1.00 0.00 16 PRO A CA 11
ATOM 5148 C C . PRO A 1 16 ? -7.553 -2.957 6.416 1.00 0.00 16 PRO A C 11
ATOM 5149 O O . PRO A 1 16 ? -6.848 -2.647 7.380 1.00 0.00 16 PRO A O 11
ATOM 5160 N N . ASP A 1 17 ? -7.843 -4.227 6.095 1.00 0.00 17 ASP A N 11
ATOM 5161 C CA . ASP A 1 17 ? -7.359 -5.365 6.889 1.00 0.00 17 ASP A CA 11
ATOM 5162 C C . ASP A 1 17 ? -6.021 -5.903 6.372 1.00 0.00 17 ASP A C 11
ATOM 5163 O O . ASP A 1 17 ? -5.116 -6.180 7.165 1.00 0.00 17 ASP A O 11
ATOM 5172 N N . LYS A 1 18 ? -5.903 -6.047 5.045 1.00 0.00 18 LYS A N 11
ATOM 5173 C CA . LYS A 1 18 ? -4.679 -6.559 4.418 1.00 0.00 18 LYS A CA 11
ATOM 5174 C C . LYS A 1 18 ? -3.716 -5.410 4.057 1.00 0.00 18 LYS A C 11
ATOM 5175 O O . LYS A 1 18 ? -2.975 -5.484 3.067 1.00 0.00 18 LYS A O 11
ATOM 5194 N N . CYS A 1 19 ? -3.719 -4.360 4.891 1.00 0.00 19 CYS A N 11
ATOM 5195 C CA . CYS A 1 19 ? -2.867 -3.187 4.683 1.00 0.00 19 CYS A CA 11
ATOM 5196 C C . CYS A 1 19 ? -1.506 -3.362 5.360 1.00 0.00 19 CYS A C 11
ATOM 5197 O O . CYS A 1 19 ? -1.429 -3.589 6.572 1.00 0.00 19 CYS A O 11
ATOM 5204 N N . ILE A 1 20 ? -0.442 -3.263 4.559 1.00 0.00 20 ILE A N 11
ATOM 5205 C CA . ILE A 1 20 ? 0.932 -3.399 5.056 1.00 0.00 20 ILE A CA 11
ATOM 5206 C C . ILE A 1 20 ? 1.756 -2.147 4.742 1.00 0.00 20 ILE A C 11
ATOM 5207 O O . ILE A 1 20 ? 1.408 -1.378 3.842 1.00 0.00 20 ILE A O 11
ATOM 5223 N N . ILE A 1 21 ? 2.849 -1.959 5.489 1.00 0.00 21 ILE A N 11
ATOM 5224 C CA . ILE A 1 21 ? 3.727 -0.797 5.306 1.00 0.00 21 ILE A CA 11
ATOM 5225 C C . ILE A 1 21 ? 4.927 -1.168 4.422 1.00 0.00 21 ILE A C 11
ATOM 5226 O O . ILE A 1 21 ? 5.875 -1.809 4.883 1.00 0.00 21 ILE A O 11
ATOM 5242 N N . MET A 1 22 ? 4.852 -0.747 3.137 1.00 0.00 22 MET A N 11
ATOM 5243 C CA . MET A 1 22 ? 5.887 -0.978 2.089 1.00 0.00 22 MET A CA 11
ATOM 5244 C C . MET A 1 22 ? 6.376 -2.439 2.001 1.00 0.00 22 MET A C 11
ATOM 5245 O O . MET A 1 22 ? 6.701 -3.060 3.016 1.00 0.00 22 MET A O 11
ATOM 5259 N N . LEU A 1 23 ? 6.441 -2.966 0.774 1.00 0.00 23 LEU A N 11
ATOM 5260 C CA . LEU A 1 23 ? 6.903 -4.337 0.550 1.00 0.00 23 LEU A CA 11
ATOM 5261 C C . LEU A 1 23 ? 7.971 -4.410 -0.567 1.00 0.00 23 LEU A C 11
ATOM 5262 O O . LEU A 1 23 ? 9.081 -4.876 -0.294 1.00 0.00 23 LEU A O 11
ATOM 5278 N N . PRO A 1 24 ? 7.683 -3.961 -1.836 1.00 0.00 24 PRO A N 11
ATOM 5279 C CA . PRO A 1 24 ? 8.657 -4.050 -2.925 1.00 0.00 24 PRO A CA 11
ATOM 5280 C C . PRO A 1 24 ? 9.615 -2.850 -2.988 1.00 0.00 24 PRO A C 11
ATOM 5281 O O . PRO A 1 24 ? 10.225 -2.571 -4.028 1.00 0.00 24 PRO A O 11
ATOM 5292 N N . THR A 1 25 ? 9.750 -2.168 -1.851 1.00 0.00 25 THR A N 11
ATOM 5293 C CA . THR A 1 25 ? 10.606 -0.979 -1.732 1.00 0.00 25 THR A CA 11
ATOM 5294 C C . THR A 1 25 ? 11.195 -0.860 -0.325 1.00 0.00 25 THR A C 11
ATOM 5295 O O . THR A 1 25 ? 10.658 -1.432 0.629 1.00 0.00 25 THR A O 11
ATOM 5306 N N . TRP A 1 26 ? 12.301 -0.108 -0.207 1.00 0.00 26 TRP A N 11
ATOM 5307 C CA . TRP A 1 26 ? 12.983 0.096 1.086 1.00 0.00 26 TRP A CA 11
ATOM 5308 C C . TRP A 1 26 ? 12.379 1.257 1.920 1.00 0.00 26 TRP A C 11
ATOM 5309 O O . TRP A 1 26 ? 12.178 1.072 3.123 1.00 0.00 26 TRP A O 11
ATOM 5330 N N . PRO A 1 27 ? 12.073 2.471 1.334 1.00 0.00 27 PRO A N 11
ATOM 5331 C CA . PRO A 1 27 ? 11.493 3.597 2.102 1.00 0.00 27 PRO A CA 11
ATOM 5332 C C . PRO A 1 27 ? 10.005 3.370 2.452 1.00 0.00 27 PRO A C 11
ATOM 5333 O O . PRO A 1 27 ? 9.390 2.448 1.908 1.00 0.00 27 PRO A O 11
ATOM 5344 N N . PRO A 1 28 ? 9.389 4.202 3.363 1.00 0.00 28 PRO A N 11
ATOM 5345 C CA . PRO A 1 28 ? 7.966 4.044 3.756 1.00 0.00 28 PRO A CA 11
ATOM 5346 C C . PRO A 1 28 ? 6.989 4.142 2.576 1.00 0.00 28 PRO A C 11
ATOM 5347 O O . PRO A 1 28 ? 6.948 5.151 1.864 1.00 0.00 28 PRO A O 11
ATOM 5358 N N . ARG A 1 29 ? 6.215 3.063 2.380 1.00 0.00 29 ARG A N 11
ATOM 5359 C CA . ARG A 1 29 ? 5.217 2.974 1.303 1.00 0.00 29 ARG A CA 11
ATOM 5360 C C . ARG A 1 29 ? 4.030 2.097 1.744 1.00 0.00 29 ARG A C 11
ATOM 5361 O O . ARG A 1 29 ? 3.889 1.793 2.933 1.00 0.00 29 ARG A O 11
ATOM 5382 N N . TYR A 1 30 ? 3.175 1.704 0.779 1.00 0.00 30 TYR A N 11
ATOM 5383 C CA . TYR A 1 30 ? 1.981 0.878 1.040 1.00 0.00 30 TYR A CA 11
ATOM 5384 C C . TYR A 1 30 ? 1.561 0.132 -0.226 1.00 0.00 30 TYR A C 11
ATOM 5385 O O . TYR A 1 30 ? 1.850 0.582 -1.340 1.00 0.00 30 TYR A O 11
ATOM 5403 N N . VAL A 1 31 ? 0.878 -1.008 -0.049 1.00 0.00 31 VAL A N 11
ATOM 5404 C CA . VAL A 1 31 ? 0.408 -1.820 -1.182 1.00 0.00 31 VAL A CA 11
ATOM 5405 C C . VAL A 1 31 ? -1.048 -2.249 -0.967 1.00 0.00 31 VAL A C 11
ATOM 5406 O O . VAL A 1 31 ? -1.467 -2.515 0.164 1.00 0.00 31 VAL A O 11
ATOM 5419 N N . CYS A 1 32 ? -1.797 -2.310 -2.072 1.00 0.00 32 CYS A N 11
ATOM 5420 C CA . CYS A 1 32 ? -3.199 -2.728 -2.057 1.00 0.00 32 CYS A CA 11
ATOM 5421 C C . CYS A 1 32 ? -3.430 -3.790 -3.137 1.00 0.00 32 CYS A C 11
ATOM 5422 O O . CYS A 1 32 ? -3.433 -3.485 -4.334 1.00 0.00 32 CYS A O 11
ATOM 5429 N N . SER A 1 33 ? -3.600 -5.043 -2.698 1.00 0.00 33 SER A N 11
ATOM 5430 C CA . SER A 1 33 ? -3.809 -6.173 -3.612 1.00 0.00 33 SER A CA 11
ATOM 5431 C C . SER A 1 33 ? -5.281 -6.594 -3.686 1.00 0.00 33 SER A C 11
ATOM 5432 O O . SER A 1 33 ? -5.610 -7.714 -4.102 1.00 0.00 33 SER A O 11
ATOM 5440 N N . VAL A 1 34 ? -6.151 -5.672 -3.305 1.00 0.00 34 VAL A N 11
ATOM 5441 C CA . VAL A 1 34 ? -7.599 -5.891 -3.302 1.00 0.00 34 VAL A CA 11
ATOM 5442 C C . VAL A 1 34 ? -8.225 -5.624 -4.680 1.00 0.00 34 VAL A C 11
ATOM 5443 O O . VAL A 1 34 ? -8.599 -6.606 -5.355 1.00 0.00 34 VAL A O 11
ATOM 5457 N N . CYS A 1 1 ? -11.664 4.094 -5.419 1.00 0.00 1 CYS A N 12
ATOM 5458 C CA . CYS A 1 1 ? -11.028 2.900 -4.804 1.00 0.00 1 CYS A CA 12
ATOM 5459 C C . CYS A 1 1 ? -9.610 2.705 -5.334 1.00 0.00 1 CYS A C 12
ATOM 5460 O O . CYS A 1 1 ? -9.310 3.073 -6.474 1.00 0.00 1 CYS A O 12
ATOM 5469 N N . VAL A 1 2 ? -8.750 2.125 -4.493 1.00 0.00 2 VAL A N 12
ATOM 5470 C CA . VAL A 1 2 ? -7.355 1.865 -4.854 1.00 0.00 2 VAL A CA 12
ATOM 5471 C C . VAL A 1 2 ? -7.036 0.384 -4.598 1.00 0.00 2 VAL A C 12
ATOM 5472 O O . VAL A 1 2 ? -6.465 0.018 -3.565 1.00 0.00 2 VAL A O 12
ATOM 5485 N N . SER A 1 3 ? -7.436 -0.459 -5.554 1.00 0.00 3 SER A N 12
ATOM 5486 C CA . SER A 1 3 ? -7.222 -1.910 -5.469 1.00 0.00 3 SER A CA 12
ATOM 5487 C C . SER A 1 3 ? -5.815 -2.318 -5.923 1.00 0.00 3 SER A C 12
ATOM 5488 O O . SER A 1 3 ? -5.246 -3.274 -5.389 1.00 0.00 3 SER A O 12
ATOM 5496 N N . SER A 1 4 ? -5.269 -1.592 -6.906 1.00 0.00 4 SER A N 12
ATOM 5497 C CA . SER A 1 4 ? -3.933 -1.878 -7.434 1.00 0.00 4 SER A CA 12
ATOM 5498 C C . SER A 1 4 ? -3.088 -0.608 -7.522 1.00 0.00 4 SER A C 12
ATOM 5499 O O . SER A 1 4 ? -3.512 0.388 -8.118 1.00 0.00 4 SER A O 12
ATOM 5507 N N . GLY A 1 5 ? -1.895 -0.659 -6.919 1.00 0.00 5 GLY A N 12
ATOM 5508 C CA . GLY A 1 5 ? -0.987 0.479 -6.934 1.00 0.00 5 GLY A CA 12
ATOM 5509 C C . GLY A 1 5 ? -0.421 0.803 -5.563 1.00 0.00 5 GLY A C 12
ATOM 5510 O O . GLY A 1 5 ? -0.556 0.010 -4.626 1.00 0.00 5 GLY A O 12
ATOM 5514 N N . ILE A 1 6 ? 0.214 1.976 -5.456 1.00 0.00 6 ILE A N 12
ATOM 5515 C CA . ILE A 1 6 ? 0.813 2.437 -4.198 1.00 0.00 6 ILE A CA 12
ATOM 5516 C C . ILE A 1 6 ? -0.167 3.342 -3.447 1.00 0.00 6 ILE A C 12
ATOM 5517 O O . ILE A 1 6 ? -1.031 3.978 -4.057 1.00 0.00 6 ILE A O 12
ATOM 5533 N N . VAL A 1 7 ? -0.014 3.388 -2.119 1.00 0.00 7 VAL A N 12
ATOM 5534 C CA . VAL A 1 7 ? -0.878 4.208 -1.271 1.00 0.00 7 VAL A CA 12
ATOM 5535 C C . VAL A 1 7 ? -0.082 4.872 -0.150 1.00 0.00 7 VAL A C 12
ATOM 5536 O O . VAL A 1 7 ? 0.829 4.268 0.416 1.00 0.00 7 VAL A O 12
ATOM 5549 N N . ASP A 1 8 ? -0.433 6.122 0.148 1.00 0.00 8 ASP A N 12
ATOM 5550 C CA . ASP A 1 8 ? 0.215 6.880 1.220 1.00 0.00 8 ASP A CA 12
ATOM 5551 C C . ASP A 1 8 ? -0.581 6.724 2.522 1.00 0.00 8 ASP A C 12
ATOM 5552 O O . ASP A 1 8 ? -0.294 7.378 3.531 1.00 0.00 8 ASP A O 12
ATOM 5561 N N . ALA A 1 9 ? -1.578 5.823 2.476 1.00 0.00 9 ALA A N 12
ATOM 5562 C CA . ALA A 1 9 ? -2.459 5.548 3.615 1.00 0.00 9 ALA A CA 12
ATOM 5563 C C . ALA A 1 9 ? -2.876 4.063 3.650 1.00 0.00 9 ALA A C 12
ATOM 5564 O O . ALA A 1 9 ? -2.190 3.208 3.083 1.00 0.00 9 ALA A O 12
ATOM 5571 N N . CYS A 1 10 ? -4.007 3.776 4.323 1.00 0.00 10 CYS A N 12
ATOM 5572 C CA . CYS A 1 10 ? -4.549 2.417 4.467 1.00 0.00 10 CYS A CA 12
ATOM 5573 C C . CYS A 1 10 ? -6.052 2.486 4.721 1.00 0.00 10 CYS A C 12
ATOM 5574 O O . CYS A 1 10 ? -6.810 1.631 4.255 1.00 0.00 10 CYS A O 12
ATOM 5581 N N . SER A 1 11 ? -6.468 3.523 5.471 1.00 0.00 11 SER A N 12
ATOM 5582 C CA . SER A 1 11 ? -7.881 3.758 5.790 1.00 0.00 11 SER A CA 12
ATOM 5583 C C . SER A 1 11 ? -8.610 4.381 4.594 1.00 0.00 11 SER A C 12
ATOM 5584 O O . SER A 1 11 ? -9.833 4.274 4.476 1.00 0.00 11 SER A O 12
ATOM 5592 N N . GLU A 1 12 ? -7.831 5.034 3.714 1.00 0.00 12 GLU A N 12
ATOM 5593 C CA . GLU A 1 12 ? -8.359 5.660 2.498 1.00 0.00 12 GLU A CA 12
ATOM 5594 C C . GLU A 1 12 ? -8.454 4.631 1.368 1.00 0.00 12 GLU A C 12
ATOM 5595 O O . GLU A 1 12 ? -9.291 4.758 0.471 1.00 0.00 12 GLU A O 12
ATOM 5607 N N . CYS A 1 13 ? -7.578 3.609 1.431 1.00 0.00 13 CYS A N 12
ATOM 5608 C CA . CYS A 1 13 ? -7.559 2.520 0.443 1.00 0.00 13 CYS A CA 12
ATOM 5609 C C . CYS A 1 13 ? -8.688 1.516 0.733 1.00 0.00 13 CYS A C 12
ATOM 5610 O O . CYS A 1 13 ? -9.278 1.542 1.819 1.00 0.00 13 CYS A O 12
ATOM 5617 N N . CYS A 1 14 ? -8.980 0.637 -0.237 1.00 0.00 14 CYS A N 12
ATOM 5618 C CA . CYS A 1 14 ? -10.037 -0.375 -0.090 1.00 0.00 14 CYS A CA 12
ATOM 5619 C C . CYS A 1 14 ? -9.555 -1.603 0.712 1.00 0.00 14 CYS A C 12
ATOM 5620 O O . CYS A 1 14 ? -10.145 -2.689 0.630 1.00 0.00 14 CYS A O 12
ATOM 5627 N N . GLU A 1 15 ? -8.494 -1.404 1.503 1.00 0.00 15 GLU A N 12
ATOM 5628 C CA . GLU A 1 15 ? -7.916 -2.458 2.336 1.00 0.00 15 GLU A CA 12
ATOM 5629 C C . GLU A 1 15 ? -7.758 -1.967 3.791 1.00 0.00 15 GLU A C 12
ATOM 5630 O O . GLU A 1 15 ? -6.796 -1.251 4.098 1.00 0.00 15 GLU A O 12
ATOM 5642 N N . PRO A 1 16 ? -8.708 -2.317 4.718 1.00 0.00 16 PRO A N 12
ATOM 5643 C CA . PRO A 1 16 ? -8.635 -1.894 6.135 1.00 0.00 16 PRO A CA 12
ATOM 5644 C C . PRO A 1 16 ? -7.518 -2.596 6.920 1.00 0.00 16 PRO A C 12
ATOM 5645 O O . PRO A 1 16 ? -6.843 -1.966 7.740 1.00 0.00 16 PRO A O 12
ATOM 5656 N N . ASP A 1 17 ? -7.334 -3.897 6.659 1.00 0.00 17 ASP A N 12
ATOM 5657 C CA . ASP A 1 17 ? -6.304 -4.697 7.334 1.00 0.00 17 ASP A CA 12
ATOM 5658 C C . ASP A 1 17 ? -5.511 -5.554 6.337 1.00 0.00 17 ASP A C 12
ATOM 5659 O O . ASP A 1 17 ? -4.548 -6.228 6.719 1.00 0.00 17 ASP A O 12
ATOM 5668 N N . LYS A 1 18 ? -5.917 -5.512 5.061 1.00 0.00 18 LYS A N 12
ATOM 5669 C CA . LYS A 1 18 ? -5.261 -6.285 3.999 1.00 0.00 18 LYS A CA 12
ATOM 5670 C C . LYS A 1 18 ? -4.120 -5.498 3.331 1.00 0.00 18 LYS A C 12
ATOM 5671 O O . LYS A 1 18 ? -3.454 -6.013 2.426 1.00 0.00 18 LYS A O 12
ATOM 5690 N N . CYS A 1 19 ? -3.892 -4.258 3.793 1.00 0.00 19 CYS A N 12
ATOM 5691 C CA . CYS A 1 19 ? -2.833 -3.403 3.248 1.00 0.00 19 CYS A CA 12
ATOM 5692 C C . CYS A 1 19 ? -1.523 -3.597 4.006 1.00 0.00 19 CYS A C 12
ATOM 5693 O O . CYS A 1 19 ? -1.519 -3.662 5.239 1.00 0.00 19 CYS A O 12
ATOM 5700 N N . ILE A 1 20 ? -0.419 -3.688 3.258 1.00 0.00 20 ILE A N 12
ATOM 5701 C CA . ILE A 1 20 ? 0.908 -3.867 3.854 1.00 0.00 20 ILE A CA 12
ATOM 5702 C C . ILE A 1 20 ? 1.648 -2.529 3.940 1.00 0.00 20 ILE A C 12
ATOM 5703 O O . ILE A 1 20 ? 1.334 -1.592 3.201 1.00 0.00 20 ILE A O 12
ATOM 5719 N N . ILE A 1 21 ? 2.634 -2.461 4.839 1.00 0.00 21 ILE A N 12
ATOM 5720 C CA . ILE A 1 21 ? 3.428 -1.241 5.049 1.00 0.00 21 ILE A CA 12
ATOM 5721 C C . ILE A 1 21 ? 4.589 -1.174 4.045 1.00 0.00 21 ILE A C 12
ATOM 5722 O O . ILE A 1 21 ? 4.956 -2.186 3.440 1.00 0.00 21 ILE A O 12
ATOM 5738 N N . MET A 1 22 ? 5.141 0.044 3.877 1.00 0.00 22 MET A N 12
ATOM 5739 C CA . MET A 1 22 ? 6.270 0.325 2.966 1.00 0.00 22 MET A CA 12
ATOM 5740 C C . MET A 1 22 ? 7.367 -0.744 3.061 1.00 0.00 22 MET A C 12
ATOM 5741 O O . MET A 1 22 ? 8.071 -0.841 4.074 1.00 0.00 22 MET A O 12
ATOM 5755 N N . LEU A 1 23 ? 7.487 -1.557 2.003 1.00 0.00 23 LEU A N 12
ATOM 5756 C CA . LEU A 1 23 ? 8.476 -2.636 1.964 1.00 0.00 23 LEU A CA 12
ATOM 5757 C C . LEU A 1 23 ? 8.967 -2.940 0.529 1.00 0.00 23 LEU A C 12
ATOM 5758 O O . LEU A 1 23 ? 10.179 -2.903 0.299 1.00 0.00 23 LEU A O 12
ATOM 5774 N N . PRO A 1 24 ? 8.065 -3.246 -0.472 1.00 0.00 24 PRO A N 12
ATOM 5775 C CA . PRO A 1 24 ? 8.504 -3.582 -1.846 1.00 0.00 24 PRO A CA 12
ATOM 5776 C C . PRO A 1 24 ? 9.284 -2.449 -2.529 1.00 0.00 24 PRO A C 12
ATOM 5777 O O . PRO A 1 24 ? 9.399 -1.352 -1.977 1.00 0.00 24 PRO A O 12
ATOM 5788 N N . THR A 1 25 ? 9.833 -2.740 -3.731 1.00 0.00 25 THR A N 12
ATOM 5789 C CA . THR A 1 25 ? 10.636 -1.779 -4.536 1.00 0.00 25 THR A CA 12
ATOM 5790 C C . THR A 1 25 ? 11.825 -1.203 -3.742 1.00 0.00 25 THR A C 12
ATOM 5791 O O . THR A 1 25 ? 11.995 -1.510 -2.558 1.00 0.00 25 THR A O 12
ATOM 5802 N N . TRP A 1 26 ? 12.653 -0.373 -4.404 1.00 0.00 26 TRP A N 12
ATOM 5803 C CA . TRP A 1 26 ? 13.831 0.245 -3.760 1.00 0.00 26 TRP A CA 12
ATOM 5804 C C . TRP A 1 26 ? 13.438 1.254 -2.650 1.00 0.00 26 TRP A C 12
ATOM 5805 O O . TRP A 1 26 ? 14.002 1.174 -1.554 1.00 0.00 26 TRP A O 12
ATOM 5826 N N . PRO A 1 27 ? 12.483 2.215 -2.886 1.00 0.00 27 PRO A N 12
ATOM 5827 C CA . PRO A 1 27 ? 12.067 3.178 -1.854 1.00 0.00 27 PRO A CA 12
ATOM 5828 C C . PRO A 1 27 ? 10.918 2.635 -0.976 1.00 0.00 27 PRO A C 12
ATOM 5829 O O . PRO A 1 27 ? 10.279 1.651 -1.360 1.00 0.00 27 PRO A O 12
ATOM 5840 N N . PRO A 1 28 ? 10.625 3.254 0.215 1.00 0.00 28 PRO A N 12
ATOM 5841 C CA . PRO A 1 28 ? 9.533 2.797 1.095 1.00 0.00 28 PRO A CA 12
ATOM 5842 C C . PRO A 1 28 ? 8.154 3.238 0.583 1.00 0.00 28 PRO A C 12
ATOM 5843 O O . PRO A 1 28 ? 7.861 4.438 0.515 1.00 0.00 28 PRO A O 12
ATOM 5854 N N . ARG A 1 29 ? 7.320 2.253 0.208 1.00 0.00 29 ARG A N 12
ATOM 5855 C CA . ARG A 1 29 ? 5.972 2.523 -0.316 1.00 0.00 29 ARG A CA 12
ATOM 5856 C C . ARG A 1 29 ? 4.988 1.396 0.024 1.00 0.00 29 ARG A C 12
ATOM 5857 O O . ARG A 1 29 ? 5.337 0.214 -0.052 1.00 0.00 29 ARG A O 12
ATOM 5878 N N . TYR A 1 30 ? 3.755 1.785 0.399 1.00 0.00 30 TYR A N 12
ATOM 5879 C CA . TYR A 1 30 ? 2.668 0.841 0.719 1.00 0.00 30 TYR A CA 12
ATOM 5880 C C . TYR A 1 30 ? 2.093 0.256 -0.581 1.00 0.00 30 TYR A C 12
ATOM 5881 O O . TYR A 1 30 ? 2.205 0.886 -1.638 1.00 0.00 30 TYR A O 12
ATOM 5899 N N . VAL A 1 31 ? 1.480 -0.933 -0.511 1.00 0.00 31 VAL A N 12
ATOM 5900 C CA . VAL A 1 31 ? 0.894 -1.562 -1.708 1.00 0.00 31 VAL A CA 12
ATOM 5901 C C . VAL A 1 31 ? -0.491 -2.142 -1.395 1.00 0.00 31 VAL A C 12
ATOM 5902 O O . VAL A 1 31 ? -0.651 -2.921 -0.452 1.00 0.00 31 VAL A O 12
ATOM 5915 N N . CYS A 1 32 ? -1.478 -1.742 -2.206 1.00 0.00 32 CYS A N 12
ATOM 5916 C CA . CYS A 1 32 ? -2.856 -2.216 -2.068 1.00 0.00 32 CYS A CA 12
ATOM 5917 C C . CYS A 1 32 ? -3.143 -3.294 -3.111 1.00 0.00 32 CYS A C 12
ATOM 5918 O O . CYS A 1 32 ? -2.860 -3.103 -4.298 1.00 0.00 32 CYS A O 12
ATOM 5925 N N . SER A 1 33 ? -3.698 -4.427 -2.661 1.00 0.00 33 SER A N 12
ATOM 5926 C CA . SER A 1 33 ? -4.013 -5.552 -3.553 1.00 0.00 33 SER A CA 12
ATOM 5927 C C . SER A 1 33 ? -5.444 -6.059 -3.350 1.00 0.00 33 SER A C 12
ATOM 5928 O O . SER A 1 33 ? -5.802 -7.153 -3.800 1.00 0.00 33 SER A O 12
ATOM 5936 N N . VAL A 1 34 ? -6.248 -5.224 -2.685 1.00 0.00 34 VAL A N 12
ATOM 5937 C CA . VAL A 1 34 ? -7.675 -5.490 -2.362 1.00 0.00 34 VAL A CA 12
ATOM 5938 C C . VAL A 1 34 ? -7.906 -6.898 -1.751 1.00 0.00 34 VAL A C 12
ATOM 5939 O O . VAL A 1 34 ? -7.868 -7.899 -2.498 1.00 0.00 34 VAL A O 12
ATOM 5953 N N . CYS A 1 1 ? -11.419 4.450 -5.397 1.00 0.00 1 CYS A N 13
ATOM 5954 C CA . CYS A 1 1 ? -10.848 3.199 -4.834 1.00 0.00 1 CYS A CA 13
ATOM 5955 C C . CYS A 1 1 ? -9.439 2.955 -5.365 1.00 0.00 1 CYS A C 13
ATOM 5956 O O . CYS A 1 1 ? -9.102 3.380 -6.475 1.00 0.00 1 CYS A O 13
ATOM 5965 N N . VAL A 1 2 ? -8.627 2.267 -4.557 1.00 0.00 2 VAL A N 13
ATOM 5966 C CA . VAL A 1 2 ? -7.248 1.940 -4.921 1.00 0.00 2 VAL A CA 13
ATOM 5967 C C . VAL A 1 2 ? -7.031 0.432 -4.744 1.00 0.00 2 VAL A C 13
ATOM 5968 O O . VAL A 1 2 ? -6.526 -0.030 -3.713 1.00 0.00 2 VAL A O 13
ATOM 5981 N N . SER A 1 3 ? -7.445 -0.324 -5.765 1.00 0.00 3 SER A N 13
ATOM 5982 C CA . SER A 1 3 ? -7.328 -1.787 -5.770 1.00 0.00 3 SER A CA 13
ATOM 5983 C C . SER A 1 3 ? -5.896 -2.257 -6.054 1.00 0.00 3 SER A C 13
ATOM 5984 O O . SER A 1 3 ? -5.425 -3.218 -5.438 1.00 0.00 3 SER A O 13
ATOM 5992 N N . SER A 1 4 ? -5.215 -1.573 -6.982 1.00 0.00 4 SER A N 13
ATOM 5993 C CA . SER A 1 4 ? -3.840 -1.919 -7.353 1.00 0.00 4 SER A CA 13
ATOM 5994 C C . SER A 1 4 ? -2.978 -0.669 -7.502 1.00 0.00 4 SER A C 13
ATOM 5995 O O . SER A 1 4 ? -3.306 0.234 -8.279 1.00 0.00 4 SER A O 13
ATOM 6003 N N . GLY A 1 5 ? -1.878 -0.628 -6.742 1.00 0.00 5 GLY A N 13
ATOM 6004 C CA . GLY A 1 5 ? -0.963 0.503 -6.794 1.00 0.00 5 GLY A CA 13
ATOM 6005 C C . GLY A 1 5 ? -0.382 0.850 -5.436 1.00 0.00 5 GLY A C 13
ATOM 6006 O O . GLY A 1 5 ? -0.458 0.051 -4.497 1.00 0.00 5 GLY A O 13
ATOM 6010 N N . ILE A 1 6 ? 0.202 2.050 -5.342 1.00 0.00 6 ILE A N 13
ATOM 6011 C CA . ILE A 1 6 ? 0.808 2.534 -4.098 1.00 0.00 6 ILE A CA 13
ATOM 6012 C C . ILE A 1 6 ? -0.181 3.417 -3.337 1.00 0.00 6 ILE A C 13
ATOM 6013 O O . ILE A 1 6 ? -1.056 4.046 -3.940 1.00 0.00 6 ILE A O 13
ATOM 6029 N N . VAL A 1 7 ? -0.024 3.453 -2.011 1.00 0.00 7 VAL A N 13
ATOM 6030 C CA . VAL A 1 7 ? -0.899 4.250 -1.151 1.00 0.00 7 VAL A CA 13
ATOM 6031 C C . VAL A 1 7 ? -0.114 4.911 -0.023 1.00 0.00 7 VAL A C 13
ATOM 6032 O O . VAL A 1 7 ? 0.814 4.316 0.528 1.00 0.00 7 VAL A O 13
ATOM 6045 N N . ASP A 1 8 ? -0.490 6.147 0.301 1.00 0.00 8 ASP A N 13
ATOM 6046 C CA . ASP A 1 8 ? 0.145 6.896 1.387 1.00 0.00 8 ASP A CA 13
ATOM 6047 C C . ASP A 1 8 ? -0.645 6.678 2.686 1.00 0.00 8 ASP A C 13
ATOM 6048 O O . ASP A 1 8 ? -0.367 7.303 3.717 1.00 0.00 8 ASP A O 13
ATOM 6057 N N . ALA A 1 9 ? -1.626 5.760 2.612 1.00 0.00 9 ALA A N 13
ATOM 6058 C CA . ALA A 1 9 ? -2.502 5.425 3.743 1.00 0.00 9 ALA A CA 13
ATOM 6059 C C . ALA A 1 9 ? -3.004 3.971 3.643 1.00 0.00 9 ALA A C 13
ATOM 6060 O O . ALA A 1 9 ? -2.374 3.136 2.987 1.00 0.00 9 ALA A O 13
ATOM 6067 N N . CYS A 1 10 ? -4.141 3.685 4.305 1.00 0.00 10 CYS A N 13
ATOM 6068 C CA . CYS A 1 10 ? -4.760 2.353 4.325 1.00 0.00 10 CYS A CA 13
ATOM 6069 C C . CYS A 1 10 ? -6.267 2.495 4.537 1.00 0.00 10 CYS A C 13
ATOM 6070 O O . CYS A 1 10 ? -7.057 1.742 3.961 1.00 0.00 10 CYS A O 13
ATOM 6077 N N . SER A 1 11 ? -6.649 3.478 5.376 1.00 0.00 11 SER A N 13
ATOM 6078 C CA . SER A 1 11 ? -8.059 3.769 5.670 1.00 0.00 11 SER A CA 13
ATOM 6079 C C . SER A 1 11 ? -8.728 4.448 4.469 1.00 0.00 11 SER A C 13
ATOM 6080 O O . SER A 1 11 ? -9.950 4.384 4.308 1.00 0.00 11 SER A O 13
ATOM 6088 N N . GLU A 1 12 ? -7.899 5.097 3.636 1.00 0.00 12 GLU A N 13
ATOM 6089 C CA . GLU A 1 12 ? -8.361 5.770 2.419 1.00 0.00 12 GLU A CA 13
ATOM 6090 C C . GLU A 1 12 ? -8.410 4.779 1.255 1.00 0.00 12 GLU A C 13
ATOM 6091 O O . GLU A 1 12 ? -9.189 4.954 0.313 1.00 0.00 12 GLU A O 13
ATOM 6103 N N . CYS A 1 13 ? -7.562 3.735 1.337 1.00 0.00 13 CYS A N 13
ATOM 6104 C CA . CYS A 1 13 ? -7.507 2.678 0.317 1.00 0.00 13 CYS A CA 13
ATOM 6105 C C . CYS A 1 13 ? -8.627 1.651 0.547 1.00 0.00 13 CYS A C 13
ATOM 6106 O O . CYS A 1 13 ? -9.276 1.663 1.599 1.00 0.00 13 CYS A O 13
ATOM 6113 N N . CYS A 1 14 ? -8.847 0.765 -0.436 1.00 0.00 14 CYS A N 13
ATOM 6114 C CA . CYS A 1 14 ? -9.892 -0.266 -0.344 1.00 0.00 14 CYS A CA 13
ATOM 6115 C C . CYS A 1 14 ? -9.409 -1.515 0.424 1.00 0.00 14 CYS A C 13
ATOM 6116 O O . CYS A 1 14 ? -9.944 -2.617 0.248 1.00 0.00 14 CYS A O 13
ATOM 6123 N N . GLU A 1 15 ? -8.409 -1.316 1.293 1.00 0.00 15 GLU A N 13
ATOM 6124 C CA . GLU A 1 15 ? -7.847 -2.390 2.112 1.00 0.00 15 GLU A CA 13
ATOM 6125 C C . GLU A 1 15 ? -7.972 -2.039 3.609 1.00 0.00 15 GLU A C 13
ATOM 6126 O O . GLU A 1 15 ? -7.233 -1.177 4.100 1.00 0.00 15 GLU A O 13
ATOM 6138 N N . PRO A 1 16 ? -8.923 -2.678 4.369 1.00 0.00 16 PRO A N 13
ATOM 6139 C CA . PRO A 1 16 ? -9.113 -2.396 5.809 1.00 0.00 16 PRO A CA 13
ATOM 6140 C C . PRO A 1 16 ? -7.971 -2.917 6.693 1.00 0.00 16 PRO A C 13
ATOM 6141 O O . PRO A 1 16 ? -7.472 -2.187 7.554 1.00 0.00 16 PRO A O 13
ATOM 6152 N N . ASP A 1 17 ? -7.566 -4.177 6.472 1.00 0.00 17 ASP A N 13
ATOM 6153 C CA . ASP A 1 17 ? -6.486 -4.800 7.258 1.00 0.00 17 ASP A CA 13
ATOM 6154 C C . ASP A 1 17 ? -5.512 -5.602 6.378 1.00 0.00 17 ASP A C 13
ATOM 6155 O O . ASP A 1 17 ? -4.483 -6.081 6.866 1.00 0.00 17 ASP A O 13
ATOM 6164 N N . LYS A 1 18 ? -5.838 -5.736 5.085 1.00 0.00 18 LYS A N 13
ATOM 6165 C CA . LYS A 1 18 ? -5.001 -6.486 4.138 1.00 0.00 18 LYS A CA 13
ATOM 6166 C C . LYS A 1 18 ? -3.941 -5.588 3.471 1.00 0.00 18 LYS A C 13
ATOM 6167 O O . LYS A 1 18 ? -3.317 -5.982 2.478 1.00 0.00 18 LYS A O 13
ATOM 6186 N N . CYS A 1 19 ? -3.729 -4.389 4.038 1.00 0.00 19 CYS A N 13
ATOM 6187 C CA . CYS A 1 19 ? -2.745 -3.438 3.513 1.00 0.00 19 CYS A CA 13
ATOM 6188 C C . CYS A 1 19 ? -1.389 -3.630 4.187 1.00 0.00 19 CYS A C 13
ATOM 6189 O O . CYS A 1 19 ? -1.312 -3.713 5.417 1.00 0.00 19 CYS A O 13
ATOM 6196 N N . ILE A 1 20 ? -0.327 -3.701 3.377 1.00 0.00 20 ILE A N 13
ATOM 6197 C CA . ILE A 1 20 ? 1.031 -3.874 3.903 1.00 0.00 20 ILE A CA 13
ATOM 6198 C C . ILE A 1 20 ? 1.761 -2.533 3.974 1.00 0.00 20 ILE A C 13
ATOM 6199 O O . ILE A 1 20 ? 1.411 -1.589 3.262 1.00 0.00 20 ILE A O 13
ATOM 6215 N N . ILE A 1 21 ? 2.783 -2.474 4.831 1.00 0.00 21 ILE A N 13
ATOM 6216 C CA . ILE A 1 21 ? 3.577 -1.253 5.040 1.00 0.00 21 ILE A CA 13
ATOM 6217 C C . ILE A 1 21 ? 4.695 -1.142 3.992 1.00 0.00 21 ILE A C 13
ATOM 6218 O O . ILE A 1 21 ? 5.018 -2.123 3.314 1.00 0.00 21 ILE A O 13
ATOM 6234 N N . MET A 1 22 ? 5.262 0.074 3.869 1.00 0.00 22 MET A N 13
ATOM 6235 C CA . MET A 1 22 ? 6.357 0.380 2.926 1.00 0.00 22 MET A CA 13
ATOM 6236 C C . MET A 1 22 ? 7.469 -0.675 2.983 1.00 0.00 22 MET A C 13
ATOM 6237 O O . MET A 1 22 ? 8.224 -0.747 3.961 1.00 0.00 22 MET A O 13
ATOM 6251 N N . LEU A 1 23 ? 7.543 -1.503 1.934 1.00 0.00 23 LEU A N 13
ATOM 6252 C CA . LEU A 1 23 ? 8.539 -2.575 1.862 1.00 0.00 23 LEU A CA 13
ATOM 6253 C C . LEU A 1 23 ? 8.969 -2.888 0.411 1.00 0.00 23 LEU A C 13
ATOM 6254 O O . LEU A 1 23 ? 10.172 -2.855 0.132 1.00 0.00 23 LEU A O 13
ATOM 6270 N N . PRO A 1 24 ? 8.027 -3.200 -0.550 1.00 0.00 24 PRO A N 13
ATOM 6271 C CA . PRO A 1 24 ? 8.408 -3.545 -1.939 1.00 0.00 24 PRO A CA 13
ATOM 6272 C C . PRO A 1 24 ? 9.177 -2.426 -2.655 1.00 0.00 24 PRO A C 13
ATOM 6273 O O . PRO A 1 24 ? 9.321 -1.326 -2.116 1.00 0.00 24 PRO A O 13
ATOM 6284 N N . THR A 1 25 ? 9.684 -2.731 -3.873 1.00 0.00 25 THR A N 13
ATOM 6285 C CA . THR A 1 25 ? 10.470 -1.786 -4.710 1.00 0.00 25 THR A CA 13
ATOM 6286 C C . THR A 1 25 ? 11.694 -1.222 -3.959 1.00 0.00 25 THR A C 13
ATOM 6287 O O . THR A 1 25 ? 11.903 -1.534 -2.783 1.00 0.00 25 THR A O 13
ATOM 6298 N N . TRP A 1 26 ? 12.505 -0.399 -4.649 1.00 0.00 26 TRP A N 13
ATOM 6299 C CA . TRP A 1 26 ? 13.712 0.206 -4.047 1.00 0.00 26 TRP A CA 13
ATOM 6300 C C . TRP A 1 26 ? 13.372 1.213 -2.919 1.00 0.00 26 TRP A C 13
ATOM 6301 O O . TRP A 1 26 ? 13.974 1.122 -1.845 1.00 0.00 26 TRP A O 13
ATOM 6322 N N . PRO A 1 27 ? 12.421 2.186 -3.115 1.00 0.00 27 PRO A N 13
ATOM 6323 C CA . PRO A 1 27 ? 12.053 3.148 -2.064 1.00 0.00 27 PRO A CA 13
ATOM 6324 C C . PRO A 1 27 ? 10.924 2.620 -1.153 1.00 0.00 27 PRO A C 13
ATOM 6325 O O . PRO A 1 27 ? 10.257 1.648 -1.522 1.00 0.00 27 PRO A O 13
ATOM 6336 N N . PRO A 1 28 ? 10.679 3.239 0.049 1.00 0.00 28 PRO A N 13
ATOM 6337 C CA . PRO A 1 28 ? 9.607 2.797 0.962 1.00 0.00 28 PRO A CA 13
ATOM 6338 C C . PRO A 1 28 ? 8.220 3.255 0.489 1.00 0.00 28 PRO A C 13
ATOM 6339 O O . PRO A 1 28 ? 7.937 4.458 0.439 1.00 0.00 28 PRO A O 13
ATOM 6350 N N . ARG A 1 29 ? 7.368 2.282 0.124 1.00 0.00 29 ARG A N 13
ATOM 6351 C CA . ARG A 1 29 ? 6.009 2.567 -0.363 1.00 0.00 29 ARG A CA 13
ATOM 6352 C C . ARG A 1 29 ? 5.028 1.448 0.009 1.00 0.00 29 ARG A C 13
ATOM 6353 O O . ARG A 1 29 ? 5.368 0.264 -0.073 1.00 0.00 29 ARG A O 13
ATOM 6374 N N . TYR A 1 30 ? 3.808 1.842 0.422 1.00 0.00 30 TYR A N 13
ATOM 6375 C CA . TYR A 1 30 ? 2.732 0.900 0.789 1.00 0.00 30 TYR A CA 13
ATOM 6376 C C . TYR A 1 30 ? 2.122 0.272 -0.472 1.00 0.00 30 TYR A C 13
ATOM 6377 O O . TYR A 1 30 ? 2.213 0.854 -1.558 1.00 0.00 30 TYR A O 13
ATOM 6395 N N . VAL A 1 31 ? 1.500 -0.907 -0.328 1.00 0.00 31 VAL A N 13
ATOM 6396 C CA . VAL A 1 31 ? 0.864 -1.590 -1.466 1.00 0.00 31 VAL A CA 13
ATOM 6397 C C . VAL A 1 31 ? -0.480 -2.192 -1.037 1.00 0.00 31 VAL A C 13
ATOM 6398 O O . VAL A 1 31 ? -0.562 -2.891 -0.023 1.00 0.00 31 VAL A O 13
ATOM 6411 N N . CYS A 1 32 ? -1.523 -1.904 -1.827 1.00 0.00 32 CYS A N 13
ATOM 6412 C CA . CYS A 1 32 ? -2.874 -2.408 -1.567 1.00 0.00 32 CYS A CA 13
ATOM 6413 C 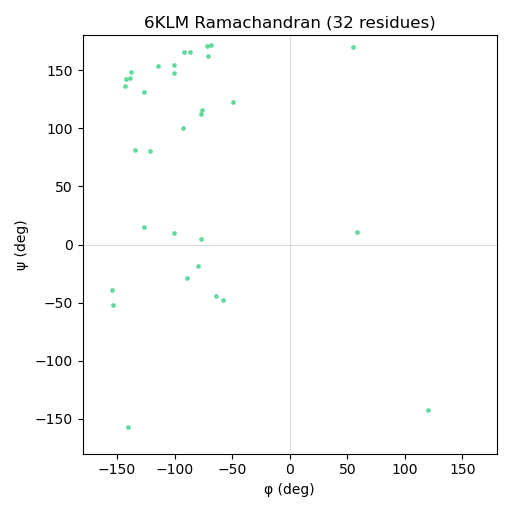C . CYS A 1 32 ? -3.138 -3.674 -2.381 1.00 0.00 32 CYS A C 13
ATOM 6414 O O . CYS A 1 32 ? -2.897 -3.702 -3.590 1.00 0.00 32 CYS A O 13
ATOM 6421 N N . SER A 1 33 ? -3.636 -4.714 -1.703 1.00 0.00 33 SER A N 13
ATOM 6422 C CA . SER A 1 33 ? -3.925 -6.003 -2.345 1.00 0.00 33 SER A CA 13
ATOM 6423 C C . SER A 1 33 ? -5.425 -6.212 -2.578 1.00 0.00 33 SER A C 13
ATOM 6424 O O . SER A 1 33 ? -5.882 -7.337 -2.809 1.00 0.00 33 SER A O 13
ATOM 6432 N N . VAL A 1 34 ? -6.167 -5.100 -2.535 1.00 0.00 34 VAL A N 13
ATOM 6433 C CA . VAL A 1 34 ? -7.641 -5.045 -2.732 1.00 0.00 34 VAL A CA 13
ATOM 6434 C C . VAL A 1 34 ? -8.413 -6.069 -1.858 1.00 0.00 34 VAL A C 13
ATOM 6435 O O . VAL A 1 34 ? -8.240 -7.288 -2.059 1.00 0.00 34 VAL A O 13
ATOM 6449 N N . CYS A 1 1 ? -12.039 1.278 -4.322 1.00 0.00 1 CYS A N 14
ATOM 6450 C CA . CYS A 1 1 ? -11.395 2.616 -4.336 1.00 0.00 1 CYS A CA 14
ATOM 6451 C C . CYS A 1 1 ? -9.976 2.528 -4.914 1.00 0.00 1 CYS A C 14
ATOM 6452 O O . CYS A 1 1 ? -9.713 3.066 -5.994 1.00 0.00 1 CYS A O 14
ATOM 6461 N N . VAL A 1 2 ? -9.069 1.851 -4.191 1.00 0.00 2 VAL A N 14
ATOM 6462 C CA . VAL A 1 2 ? -7.684 1.667 -4.632 1.00 0.00 2 VAL A CA 14
ATOM 6463 C C . VAL A 1 2 ? -7.303 0.194 -4.442 1.00 0.00 2 VAL A C 14
ATOM 6464 O O . VAL A 1 2 ? -6.727 -0.194 -3.418 1.00 0.00 2 VAL A O 14
ATOM 6477 N N . SER A 1 3 ? -7.661 -0.618 -5.439 1.00 0.00 3 SER A N 14
ATOM 6478 C CA . SER A 1 3 ? -7.393 -2.060 -5.423 1.00 0.00 3 SER A CA 14
ATOM 6479 C C . SER A 1 3 ? -5.963 -2.397 -5.862 1.00 0.00 3 SER A C 14
ATOM 6480 O O . SER A 1 3 ? -5.351 -3.320 -5.317 1.00 0.00 3 SER A O 14
ATOM 6488 N N . SER A 1 4 ? -5.442 -1.649 -6.844 1.00 0.00 4 SER A N 14
ATOM 6489 C CA . SER A 1 4 ? -4.090 -1.878 -7.361 1.00 0.00 4 SER A CA 14
ATOM 6490 C C . SER A 1 4 ? -3.325 -0.569 -7.527 1.00 0.00 4 SER A C 14
ATOM 6491 O O . SER A 1 4 ? -3.854 0.403 -8.075 1.00 0.00 4 SER A O 14
ATOM 6499 N N . GLY A 1 5 ? -2.075 -0.562 -7.047 1.00 0.00 5 GLY A N 14
ATOM 6500 C CA . GLY A 1 5 ? -1.225 0.618 -7.148 1.00 0.00 5 GLY A CA 14
ATOM 6501 C C . GLY A 1 5 ? -0.594 1.003 -5.823 1.00 0.00 5 GLY A C 14
ATOM 6502 O O . GLY A 1 5 ? -0.819 0.339 -4.805 1.00 0.00 5 GLY A O 14
ATOM 6506 N N . ILE A 1 6 ? 0.201 2.082 -5.842 1.00 0.00 6 ILE A N 14
ATOM 6507 C CA . ILE A 1 6 ? 0.876 2.582 -4.637 1.00 0.00 6 ILE A CA 14
ATOM 6508 C C . ILE A 1 6 ? -0.023 3.579 -3.905 1.00 0.00 6 ILE A C 14
ATOM 6509 O O . ILE A 1 6 ? -0.800 4.307 -4.530 1.00 0.00 6 ILE A O 14
ATOM 6525 N N . VAL A 1 7 ? 0.103 3.593 -2.579 1.00 0.00 7 VAL A N 14
ATOM 6526 C CA . VAL A 1 7 ? -0.684 4.491 -1.737 1.00 0.00 7 VAL A CA 14
ATOM 6527 C C . VAL A 1 7 ? 0.172 5.130 -0.647 1.00 0.00 7 VAL A C 14
ATOM 6528 O O . VAL A 1 7 ? 1.038 4.478 -0.063 1.00 0.00 7 VAL A O 14
ATOM 6541 N N . ASP A 1 8 ? -0.082 6.412 -0.395 1.00 0.00 8 ASP A N 14
ATOM 6542 C CA . ASP A 1 8 ? 0.626 7.161 0.644 1.00 0.00 8 ASP A CA 14
ATOM 6543 C C . ASP A 1 8 ? -0.222 7.181 1.922 1.00 0.00 8 ASP A C 14
ATOM 6544 O O . ASP A 1 8 ? 0.046 7.943 2.860 1.00 0.00 8 ASP A O 14
ATOM 6553 N N . ALA A 1 9 ? -1.237 6.303 1.942 1.00 0.00 9 ALA A N 14
ATOM 6554 C CA . ALA A 1 9 ? -2.171 6.191 3.066 1.00 0.00 9 ALA A CA 14
ATOM 6555 C C . ALA A 1 9 ? -2.474 4.718 3.399 1.00 0.00 9 ALA A C 14
ATOM 6556 O O . ALA A 1 9 ? -1.695 3.825 3.051 1.00 0.00 9 ALA A O 14
ATOM 6563 N N . CYS A 1 10 ? -3.615 4.479 4.079 1.00 0.00 10 CYS A N 14
ATOM 6564 C CA . CYS A 1 10 ? -4.053 3.137 4.493 1.00 0.00 10 CYS A CA 14
ATOM 6565 C C . CYS A 1 10 ? -5.557 3.141 4.755 1.00 0.00 10 CYS A C 14
ATOM 6566 O O . CYS A 1 10 ? -6.257 2.185 4.413 1.00 0.00 10 CYS A O 14
ATOM 6573 N N . SER A 1 11 ? -6.040 4.236 5.369 1.00 0.00 11 SER A N 14
ATOM 6574 C CA . SER A 1 11 ? -7.464 4.412 5.675 1.00 0.00 11 SER A CA 14
ATOM 6575 C C . SER A 1 11 ? -8.237 4.872 4.433 1.00 0.00 11 SER A C 14
ATOM 6576 O O . SER A 1 11 ? -9.466 4.778 4.386 1.00 0.00 11 SER A O 14
ATOM 6584 N N . GLU A 1 12 ? -7.489 5.369 3.434 1.00 0.00 12 GLU A N 14
ATOM 6585 C CA . GLU A 1 12 ? -8.066 5.830 2.166 1.00 0.00 12 GLU A CA 14
ATOM 6586 C C . GLU A 1 12 ? -8.203 4.664 1.184 1.00 0.00 12 GLU A C 14
ATOM 6587 O O . GLU A 1 12 ? -9.100 4.665 0.336 1.00 0.00 12 GLU A O 14
ATOM 6599 N N . CYS A 1 13 ? -7.301 3.672 1.311 1.00 0.00 13 CYS A N 14
ATOM 6600 C CA . CYS A 1 13 ? -7.324 2.475 0.456 1.00 0.00 13 CYS A CA 14
ATOM 6601 C C . CYS A 1 13 ? -8.389 1.484 0.947 1.00 0.00 13 CYS A C 14
ATOM 6602 O O . CYS A 1 13 ? -8.821 1.547 2.102 1.00 0.00 13 CYS A O 14
ATOM 6609 N N . CYS A 1 14 ? -8.799 0.575 0.055 1.00 0.00 14 CYS A N 14
ATOM 6610 C CA . CYS A 1 14 ? -9.819 -0.431 0.366 1.00 0.00 14 CYS A CA 14
ATOM 6611 C C . CYS A 1 14 ? -9.202 -1.699 0.990 1.00 0.00 14 CYS A C 14
ATOM 6612 O O . CYS A 1 14 ? -9.767 -2.796 0.895 1.00 0.00 14 CYS A O 14
ATOM 6619 N N . GLU A 1 15 ? -8.049 -1.524 1.649 1.00 0.00 15 GLU A N 14
ATOM 6620 C CA . GLU A 1 15 ? -7.340 -2.625 2.303 1.00 0.00 15 GLU A CA 14
ATOM 6621 C C . GLU A 1 15 ? -7.328 -2.440 3.835 1.00 0.00 15 GLU A C 14
ATOM 6622 O O . GLU A 1 15 ? -6.429 -1.781 4.373 1.00 0.00 15 GLU A O 14
ATOM 6634 N N . PRO A 1 16 ? -8.343 -2.995 4.571 1.00 0.00 16 PRO A N 14
ATOM 6635 C CA . PRO A 1 16 ? -8.416 -2.885 6.041 1.00 0.00 16 PRO A CA 14
ATOM 6636 C C . PRO A 1 16 ? -7.451 -3.836 6.755 1.00 0.00 16 PRO A C 14
ATOM 6637 O O . PRO A 1 16 ? -7.415 -5.034 6.461 1.00 0.00 16 PRO A O 14
ATOM 6648 N N . ASP A 1 17 ? -6.662 -3.279 7.698 1.00 0.00 17 ASP A N 14
ATOM 6649 C CA . ASP A 1 17 ? -5.668 -4.040 8.501 1.00 0.00 17 ASP A CA 14
ATOM 6650 C C . ASP A 1 17 ? -4.636 -4.783 7.623 1.00 0.00 17 ASP A C 14
ATOM 6651 O O . ASP A 1 17 ? -4.036 -5.779 8.052 1.00 0.00 17 ASP A O 14
ATOM 6660 N N . LYS A 1 18 ? -4.417 -4.272 6.403 1.00 0.00 18 LYS A N 14
ATOM 6661 C CA . LYS A 1 18 ? -3.469 -4.871 5.461 1.00 0.00 18 LYS A CA 14
ATOM 6662 C C . LYS A 1 18 ? -2.598 -3.791 4.813 1.00 0.00 18 LYS A C 14
ATOM 6663 O O . LYS A 1 18 ? -2.889 -3.302 3.712 1.00 0.00 18 LYS A O 14
ATOM 6682 N N . CYS A 1 19 ? -1.538 -3.405 5.529 1.00 0.00 19 CYS A N 14
ATOM 6683 C CA . CYS A 1 19 ? -0.599 -2.388 5.055 1.00 0.00 19 CYS A CA 14
ATOM 6684 C C . CYS A 1 19 ? 0.844 -2.851 5.223 1.00 0.00 19 CYS A C 14
ATOM 6685 O O . CYS A 1 19 ? 1.246 -3.278 6.310 1.00 0.00 19 CYS A O 14
ATOM 6692 N N . ILE A 1 20 ? 1.613 -2.764 4.135 1.00 0.00 20 ILE A N 14
ATOM 6693 C CA . ILE A 1 20 ? 3.028 -3.156 4.139 1.00 0.00 20 ILE A CA 14
ATOM 6694 C C . ILE A 1 20 ? 3.906 -2.022 3.604 1.00 0.00 20 ILE A C 14
ATOM 6695 O O . ILE A 1 20 ? 3.425 -1.145 2.882 1.00 0.00 20 ILE A O 14
ATOM 6711 N N . ILE A 1 21 ? 5.194 -2.057 3.958 1.00 0.00 21 ILE A N 14
ATOM 6712 C CA . ILE A 1 21 ? 6.147 -1.026 3.529 1.00 0.00 21 ILE A CA 14
ATOM 6713 C C . ILE A 1 21 ? 6.900 -1.481 2.270 1.00 0.00 21 ILE A C 14
ATOM 6714 O O . ILE A 1 21 ? 7.814 -2.306 2.346 1.00 0.00 21 ILE A O 14
ATOM 6730 N N . MET A 1 22 ? 6.481 -0.920 1.112 1.00 0.00 22 MET A N 14
ATOM 6731 C CA . MET A 1 22 ? 7.055 -1.189 -0.239 1.00 0.00 22 MET A CA 14
ATOM 6732 C C . MET A 1 22 ? 7.221 -2.692 -0.571 1.00 0.00 22 MET A C 14
ATOM 6733 O O . MET A 1 22 ? 7.275 -3.542 0.322 1.00 0.00 22 MET A O 14
ATOM 6747 N N . LEU A 1 23 ? 7.285 -3.000 -1.876 1.00 0.00 23 LEU A N 14
ATOM 6748 C CA . LEU A 1 23 ? 7.477 -4.377 -2.351 1.00 0.00 23 LEU A CA 14
ATOM 6749 C C . LEU A 1 23 ? 8.227 -4.403 -3.702 1.00 0.00 23 LEU A C 14
ATOM 6750 O O . LEU A 1 23 ? 9.296 -5.017 -3.774 1.00 0.00 23 LEU A O 14
ATOM 6766 N N . PRO A 1 24 ? 7.706 -3.752 -4.798 1.00 0.00 24 PRO A N 14
ATOM 6767 C CA . PRO A 1 24 ? 8.370 -3.788 -6.100 1.00 0.00 24 PRO A CA 14
ATOM 6768 C C . PRO A 1 24 ? 9.397 -2.663 -6.298 1.00 0.00 24 PRO A C 14
ATOM 6769 O O . PRO A 1 24 ? 9.789 -2.344 -7.428 1.00 0.00 24 PRO A O 14
ATOM 6780 N N . THR A 1 25 ? 9.835 -2.089 -5.180 1.00 0.00 25 THR A N 14
ATOM 6781 C CA . THR A 1 25 ? 10.805 -0.983 -5.178 1.00 0.00 25 THR A CA 14
ATOM 6782 C C . THR A 1 25 ? 11.714 -1.044 -3.945 1.00 0.00 25 THR A C 14
ATOM 6783 O O . THR A 1 25 ? 11.423 -1.769 -2.989 1.00 0.00 25 THR A O 14
ATOM 6794 N N . TRP A 1 26 ? 12.815 -0.274 -3.977 1.00 0.00 26 TRP A N 14
ATOM 6795 C CA . TRP A 1 26 ? 13.789 -0.240 -2.868 1.00 0.00 26 TRP A CA 14
ATOM 6796 C C . TRP A 1 26 ? 13.400 0.738 -1.728 1.00 0.00 26 TRP A C 14
ATOM 6797 O O . TRP A 1 26 ? 13.516 0.352 -0.562 1.00 0.00 26 TRP A O 14
ATOM 6818 N N . PRO A 1 27 ? 12.933 2.010 -2.004 1.00 0.00 27 PRO A N 14
ATOM 6819 C CA . PRO A 1 27 ? 12.559 2.962 -0.933 1.00 0.00 27 PRO A CA 14
ATOM 6820 C C . PRO A 1 27 ? 11.204 2.616 -0.278 1.00 0.00 27 PRO A C 14
ATOM 6821 O O . PRO A 1 27 ? 10.457 1.806 -0.834 1.00 0.00 27 PRO A O 14
ATOM 6832 N N . PRO A 1 28 ? 10.851 3.220 0.908 1.00 0.00 28 PRO A N 14
ATOM 6833 C CA . PRO A 1 28 ? 9.572 2.932 1.603 1.00 0.00 28 PRO A CA 14
ATOM 6834 C C . PRO A 1 28 ? 8.334 3.370 0.810 1.00 0.00 28 PRO A C 14
ATOM 6835 O O . PRO A 1 28 ? 8.221 4.531 0.402 1.00 0.00 28 PRO A O 14
ATOM 6846 N N . ARG A 1 29 ? 7.420 2.413 0.592 1.00 0.00 29 ARG A N 14
ATOM 6847 C CA . ARG A 1 29 ? 6.171 2.654 -0.146 1.00 0.00 29 ARG A CA 14
ATOM 6848 C C . ARG A 1 29 ? 5.026 1.819 0.460 1.00 0.00 29 ARG A C 14
ATOM 6849 O O . ARG A 1 29 ? 5.107 1.400 1.619 1.00 0.00 29 ARG A O 14
ATOM 6870 N N . TYR A 1 30 ? 3.957 1.596 -0.327 1.00 0.00 30 TYR A N 14
ATOM 6871 C CA . TYR A 1 30 ? 2.780 0.824 0.109 1.00 0.00 30 TYR A CA 14
ATOM 6872 C C . TYR A 1 30 ? 2.088 0.203 -1.100 1.00 0.00 30 TYR A C 14
ATOM 6873 O O . TYR A 1 30 ? 2.063 0.804 -2.178 1.00 0.00 30 TYR A O 14
ATOM 6891 N N . VAL A 1 31 ? 1.524 -0.994 -0.915 1.00 0.00 31 VAL A N 14
ATOM 6892 C CA . VAL A 1 31 ? 0.816 -1.692 -1.997 1.00 0.00 31 VAL A CA 14
ATOM 6893 C C . VAL A 1 31 ? -0.550 -2.176 -1.504 1.00 0.00 31 VAL A C 14
ATOM 6894 O O . VAL A 1 31 ? -0.655 -2.769 -0.427 1.00 0.00 31 VAL A O 14
ATOM 6907 N N . CYS A 1 32 ? -1.584 -1.912 -2.309 1.00 0.00 32 CYS A N 14
ATOM 6908 C CA . CYS A 1 32 ? -2.951 -2.317 -1.988 1.00 0.00 32 CYS A CA 14
ATOM 6909 C C . CYS A 1 32 ? -3.297 -3.636 -2.681 1.00 0.00 32 CYS A C 14
ATOM 6910 O O . CYS A 1 32 ? -3.162 -3.756 -3.903 1.00 0.00 32 CYS A O 14
ATOM 6917 N N . SER A 1 33 ? -3.736 -4.619 -1.888 1.00 0.00 33 SER A N 14
ATOM 6918 C CA . SER A 1 33 ? -4.091 -5.945 -2.404 1.00 0.00 33 SER A CA 14
ATOM 6919 C C . SER A 1 33 ? -5.600 -6.209 -2.333 1.00 0.00 33 SER A C 14
ATOM 6920 O O . SER A 1 33 ? -6.049 -7.358 -2.398 1.00 0.00 33 SER A O 14
ATOM 6928 N N . VAL A 1 34 ? -6.360 -5.116 -2.217 1.00 0.00 34 VAL A N 14
ATOM 6929 C CA . VAL A 1 34 ? -7.844 -5.112 -2.131 1.00 0.00 34 VAL A CA 14
ATOM 6930 C C . VAL A 1 34 ? -8.392 -6.098 -1.064 1.00 0.00 34 VAL A C 14
ATOM 6931 O O . VAL A 1 34 ? -8.318 -7.326 -1.280 1.00 0.00 34 VAL A O 14
ATOM 6945 N N . CYS A 1 1 ? -11.912 1.403 -4.530 1.00 0.00 1 CYS A N 15
ATOM 6946 C CA . CYS A 1 1 ? -11.206 2.708 -4.560 1.00 0.00 1 CYS A CA 15
ATOM 6947 C C . CYS A 1 1 ? -9.794 2.548 -5.145 1.00 0.00 1 CYS A C 15
ATOM 6948 O O . CYS A 1 1 ? -9.542 2.983 -6.273 1.00 0.00 1 CYS A O 15
ATOM 6957 N N . VAL A 1 2 ? -8.883 1.927 -4.380 1.00 0.00 2 VAL A N 15
ATOM 6958 C CA . VAL A 1 2 ? -7.511 1.684 -4.826 1.00 0.00 2 VAL A CA 15
ATOM 6959 C C . VAL A 1 2 ? -7.152 0.223 -4.523 1.00 0.00 2 VAL A C 15
ATOM 6960 O O . VAL A 1 2 ? -6.574 -0.090 -3.477 1.00 0.00 2 VAL A O 15
ATOM 6973 N N . SER A 1 3 ? -7.531 -0.660 -5.449 1.00 0.00 3 SER A N 15
ATOM 6974 C CA . SER A 1 3 ? -7.286 -2.100 -5.316 1.00 0.00 3 SER A CA 15
ATOM 6975 C C . SER A 1 3 ? -5.870 -2.502 -5.745 1.00 0.00 3 SER A C 15
ATOM 6976 O O . SER A 1 3 ? -5.277 -3.403 -5.146 1.00 0.00 3 SER A O 15
ATOM 6984 N N . SER A 1 4 ? -5.340 -1.839 -6.781 1.00 0.00 4 SER A N 15
ATOM 6985 C CA . SER A 1 4 ? -3.998 -2.141 -7.287 1.00 0.00 4 SER A CA 15
ATOM 6986 C C . SER A 1 4 ? -3.175 -0.872 -7.485 1.00 0.00 4 SER A C 15
ATOM 6987 O O . SER A 1 4 ? -3.664 0.114 -8.046 1.00 0.00 4 SER A O 15
ATOM 6995 N N . GLY A 1 5 ? -1.923 -0.916 -7.018 1.00 0.00 5 GLY A N 15
ATOM 6996 C CA . GLY A 1 5 ? -1.019 0.219 -7.147 1.00 0.00 5 GLY A CA 15
ATOM 6997 C C . GLY A 1 5 ? -0.415 0.645 -5.823 1.00 0.00 5 GLY A C 15
ATOM 6998 O O . GLY A 1 5 ? -0.605 -0.026 -4.803 1.00 0.00 5 GLY A O 15
ATOM 7002 N N . ILE A 1 6 ? 0.317 1.765 -5.845 1.00 0.00 6 ILE A N 15
ATOM 7003 C CA . ILE A 1 6 ? 0.960 2.305 -4.643 1.00 0.00 6 ILE A CA 15
ATOM 7004 C C . ILE A 1 6 ? 0.051 3.335 -3.973 1.00 0.00 6 ILE A C 15
ATOM 7005 O O . ILE A 1 6 ? -0.661 4.084 -4.648 1.00 0.00 6 ILE A O 15
ATOM 7021 N N . VAL A 1 7 ? 0.095 3.351 -2.643 1.00 0.00 7 VAL A N 15
ATOM 7022 C CA . VAL A 1 7 ? -0.708 4.280 -1.849 1.00 0.00 7 VAL A CA 15
ATOM 7023 C C . VAL A 1 7 ? 0.141 4.987 -0.796 1.00 0.00 7 VAL A C 15
ATOM 7024 O O . VAL A 1 7 ? 1.021 4.377 -0.183 1.00 0.00 7 VAL A O 15
ATOM 7037 N N . ASP A 1 8 ? -0.129 6.276 -0.605 1.00 0.00 8 ASP A N 15
ATOM 7038 C CA . ASP A 1 8 ? 0.575 7.085 0.392 1.00 0.00 8 ASP A CA 15
ATOM 7039 C C . ASP A 1 8 ? -0.229 7.109 1.699 1.00 0.00 8 ASP A C 15
ATOM 7040 O O . ASP A 1 8 ? 0.048 7.899 2.611 1.00 0.00 8 ASP A O 15
ATOM 7049 N N . ALA A 1 9 ? -1.216 6.204 1.771 1.00 0.00 9 ALA A N 15
ATOM 7050 C CA . ALA A 1 9 ? -2.105 6.087 2.928 1.00 0.00 9 ALA A CA 15
ATOM 7051 C C . ALA A 1 9 ? -2.328 4.610 3.311 1.00 0.00 9 ALA A C 15
ATOM 7052 O O . ALA A 1 9 ? -1.528 3.743 2.946 1.00 0.00 9 ALA A O 15
ATOM 7059 N N . CYS A 1 10 ? -3.423 4.340 4.050 1.00 0.00 10 CYS A N 15
ATOM 7060 C CA . CYS A 1 10 ? -3.780 2.990 4.513 1.00 0.00 10 CYS A CA 15
ATOM 7061 C C . CYS A 1 10 ? -5.275 2.933 4.825 1.00 0.00 10 CYS A C 15
ATOM 7062 O O . CYS A 1 10 ? -5.937 1.926 4.557 1.00 0.00 10 CYS A O 15
ATOM 7069 N N . SER A 1 11 ? -5.791 4.033 5.397 1.00 0.00 11 SER A N 15
ATOM 7070 C CA . SER A 1 11 ? -7.209 4.156 5.746 1.00 0.00 11 SER A CA 15
ATOM 7071 C C . SER A 1 11 ? -8.028 4.657 4.552 1.00 0.00 11 SER A C 15
ATOM 7072 O O . SER A 1 11 ? -9.251 4.496 4.520 1.00 0.00 11 SER A O 15
ATOM 7080 N N . GLU A 1 12 ? -7.334 5.264 3.574 1.00 0.00 12 GLU A N 15
ATOM 7081 C CA . GLU A 1 12 ? -7.968 5.781 2.354 1.00 0.00 12 GLU A CA 15
ATOM 7082 C C . GLU A 1 12 ? -8.155 4.662 1.325 1.00 0.00 12 GLU A C 15
ATOM 7083 O O . GLU A 1 12 ? -9.092 4.701 0.522 1.00 0.00 12 GLU A O 15
ATOM 7095 N N . CYS A 1 13 ? -7.249 3.667 1.362 1.00 0.00 13 CYS A N 15
ATOM 7096 C CA . CYS A 1 13 ? -7.313 2.507 0.457 1.00 0.00 13 CYS A CA 15
ATOM 7097 C C . CYS A 1 13 ? -8.419 1.542 0.907 1.00 0.00 13 CYS A C 15
ATOM 7098 O O . CYS A 1 13 ? -8.878 1.607 2.052 1.00 0.00 13 CYS A O 15
ATOM 7105 N N . CYS A 1 14 ? -8.836 0.653 -0.001 1.00 0.00 14 CYS A N 15
ATOM 7106 C CA . CYS A 1 14 ? -9.898 -0.320 0.283 1.00 0.00 14 CYS A CA 15
ATOM 7107 C C . CYS A 1 14 ? -9.344 -1.592 0.956 1.00 0.00 14 CYS A C 15
ATOM 7108 O O . CYS A 1 14 ? -9.937 -2.675 0.863 1.00 0.00 14 CYS A O 15
ATOM 7115 N N . GLU A 1 15 ? -8.213 -1.432 1.654 1.00 0.00 15 GLU A N 15
ATOM 7116 C CA . GLU A 1 15 ? -7.560 -2.530 2.364 1.00 0.00 15 GLU A CA 15
ATOM 7117 C C . GLU A 1 15 ? -7.629 -2.307 3.890 1.00 0.00 15 GLU A C 15
ATOM 7118 O O . GLU A 1 15 ? -6.742 -1.661 4.463 1.00 0.00 15 GLU A O 15
ATOM 7130 N N . PRO A 1 16 ? -8.700 -2.816 4.582 1.00 0.00 16 PRO A N 15
ATOM 7131 C CA . PRO A 1 16 ? -8.854 -2.660 6.042 1.00 0.00 16 PRO A CA 15
ATOM 7132 C C . PRO A 1 16 ? -7.921 -3.579 6.838 1.00 0.00 16 PRO A C 15
ATOM 7133 O O . PRO A 1 16 ? -7.939 -4.803 6.666 1.00 0.00 16 PRO A O 15
ATOM 7144 N N . ASP A 1 17 ? -7.092 -2.964 7.709 1.00 0.00 17 ASP A N 15
ATOM 7145 C CA . ASP A 1 17 ? -6.117 -3.681 8.573 1.00 0.00 17 ASP A CA 15
ATOM 7146 C C . ASP A 1 17 ? -5.116 -4.537 7.763 1.00 0.00 17 ASP A C 15
ATOM 7147 O O . ASP A 1 17 ? -4.494 -5.462 8.303 1.00 0.00 17 ASP A O 15
ATOM 7156 N N . LYS A 1 18 ? -4.952 -4.203 6.475 1.00 0.00 18 LYS A N 15
ATOM 7157 C CA . LYS A 1 18 ? -4.039 -4.927 5.587 1.00 0.00 18 LYS A CA 15
ATOM 7158 C C . LYS A 1 18 ? -3.268 -3.954 4.692 1.00 0.00 18 LYS A C 15
ATOM 7159 O O . LYS A 1 18 ? -3.675 -3.658 3.560 1.00 0.00 18 LYS A O 15
ATOM 7178 N N . CYS A 1 19 ? -2.160 -3.439 5.229 1.00 0.00 19 CYS A N 15
ATOM 7179 C CA . CYS A 1 19 ? -1.299 -2.502 4.506 1.00 0.00 19 CYS A CA 15
ATOM 7180 C C . CYS A 1 19 ? 0.156 -2.964 4.545 1.00 0.00 19 CYS A C 15
ATOM 7181 O O . CYS A 1 19 ? 0.731 -3.145 5.624 1.00 0.00 19 CYS A O 15
ATOM 7188 N N . ILE A 1 20 ? 0.738 -3.159 3.357 1.00 0.00 20 ILE A N 15
ATOM 7189 C CA . ILE A 1 20 ? 2.133 -3.599 3.228 1.00 0.00 20 ILE A CA 15
ATOM 7190 C C . ILE A 1 20 ? 3.034 -2.392 2.936 1.00 0.00 20 ILE A C 15
ATOM 7191 O O . ILE A 1 20 ? 2.574 -1.384 2.390 1.00 0.00 20 ILE A O 15
ATOM 7207 N N . ILE A 1 21 ? 4.312 -2.511 3.302 1.00 0.00 21 ILE A N 15
ATOM 7208 C CA . ILE A 1 21 ? 5.285 -1.432 3.100 1.00 0.00 21 ILE A CA 15
ATOM 7209 C C . ILE A 1 21 ? 6.232 -1.768 1.940 1.00 0.00 21 ILE A C 15
ATOM 7210 O O . ILE A 1 21 ? 7.095 -2.641 2.064 1.00 0.00 21 ILE A O 15
ATOM 7226 N N . MET A 1 22 ? 6.042 -1.045 0.813 1.00 0.00 22 MET A N 15
ATOM 7227 C CA . MET A 1 22 ? 6.838 -1.168 -0.444 1.00 0.00 22 MET A CA 15
ATOM 7228 C C . MET A 1 22 ? 7.062 -2.618 -0.929 1.00 0.00 22 MET A C 15
ATOM 7229 O O . MET A 1 22 ? 7.330 -3.522 -0.134 1.00 0.00 22 MET A O 15
ATOM 7243 N N . LEU A 1 23 ? 6.961 -2.814 -2.252 1.00 0.00 23 LEU A N 15
ATOM 7244 C CA . LEU A 1 23 ? 7.178 -4.131 -2.861 1.00 0.00 23 LEU A CA 15
ATOM 7245 C C . LEU A 1 23 ? 7.957 -4.019 -4.191 1.00 0.00 23 LEU A C 15
ATOM 7246 O O . LEU A 1 23 ? 9.032 -4.617 -4.298 1.00 0.00 23 LEU A O 15
ATOM 7262 N N . PRO A 1 24 ? 7.458 -3.267 -5.231 1.00 0.00 24 PRO A N 15
ATOM 7263 C CA . PRO A 1 24 ? 8.151 -3.181 -6.516 1.00 0.00 24 PRO A CA 15
ATOM 7264 C C . PRO A 1 24 ? 9.195 -2.056 -6.579 1.00 0.00 24 PRO A C 15
ATOM 7265 O O . PRO A 1 24 ? 9.611 -1.629 -7.663 1.00 0.00 24 PRO A O 15
ATOM 7276 N N . THR A 1 25 ? 9.620 -1.607 -5.400 1.00 0.00 25 THR A N 15
ATOM 7277 C CA . THR A 1 25 ? 10.603 -0.521 -5.269 1.00 0.00 25 THR A CA 15
ATOM 7278 C C . THR A 1 25 ? 11.485 -0.718 -4.031 1.00 0.00 25 THR A C 15
ATOM 7279 O O . THR A 1 25 ? 11.157 -1.519 -3.150 1.00 0.00 25 THR A O 15
ATOM 7290 N N . TRP A 1 26 ? 12.606 0.020 -3.975 1.00 0.00 26 TRP A N 15
ATOM 7291 C CA . TRP A 1 26 ? 13.559 -0.073 -2.851 1.00 0.00 26 TRP A CA 15
ATOM 7292 C C . TRP A 1 26 ? 13.192 0.833 -1.645 1.00 0.00 26 TRP A C 15
ATOM 7293 O O . TRP A 1 26 ? 13.302 0.363 -0.509 1.00 0.00 26 TRP A O 15
ATOM 7314 N N . PRO A 1 27 ? 12.753 2.129 -1.830 1.00 0.00 27 PRO A N 15
ATOM 7315 C CA . PRO A 1 27 ? 12.404 3.016 -0.694 1.00 0.00 27 PRO A CA 15
ATOM 7316 C C . PRO A 1 27 ? 11.053 2.644 -0.042 1.00 0.00 27 PRO A C 15
ATOM 7317 O O . PRO A 1 27 ? 10.304 1.848 -0.617 1.00 0.00 27 PRO A O 15
ATOM 7328 N N . PRO A 1 28 ? 10.708 3.206 1.168 1.00 0.00 28 PRO A N 15
ATOM 7329 C CA . PRO A 1 28 ? 9.435 2.893 1.860 1.00 0.00 28 PRO A CA 15
ATOM 7330 C C . PRO A 1 28 ? 8.193 3.379 1.102 1.00 0.00 28 PRO A C 15
ATOM 7331 O O . PRO A 1 28 ? 8.070 4.566 0.779 1.00 0.00 28 PRO A O 15
ATOM 7342 N N . ARG A 1 29 ? 7.287 2.433 0.819 1.00 0.00 29 ARG A N 15
ATOM 7343 C CA . ARG A 1 29 ? 6.031 2.714 0.107 1.00 0.00 29 ARG A CA 15
ATOM 7344 C C . ARG A 1 29 ? 4.903 1.827 0.666 1.00 0.00 29 ARG A C 15
ATOM 7345 O O . ARG A 1 29 ? 4.999 1.345 1.799 1.00 0.00 29 ARG A O 15
ATOM 7366 N N . TYR A 1 30 ? 3.838 1.619 -0.127 1.00 0.00 30 TYR A N 15
ATOM 7367 C CA . TYR A 1 30 ? 2.684 0.804 0.290 1.00 0.00 30 TYR A CA 15
ATOM 7368 C C . TYR A 1 30 ? 2.042 0.116 -0.913 1.00 0.00 30 TYR A C 15
ATOM 7369 O O . TYR A 1 30 ? 2.134 0.611 -2.040 1.00 0.00 30 TYR A O 15
ATOM 7387 N N . VAL A 1 31 ? 1.389 -1.023 -0.658 1.00 0.00 31 VAL A N 15
ATOM 7388 C CA . VAL A 1 31 ? 0.716 -1.792 -1.712 1.00 0.00 31 VAL A CA 15
ATOM 7389 C C . VAL A 1 31 ? -0.714 -2.129 -1.286 1.00 0.00 31 VAL A C 15
ATOM 7390 O O . VAL A 1 31 ? -0.964 -2.435 -0.116 1.00 0.00 31 VAL A O 15
ATOM 7403 N N . CYS A 1 32 ? -1.638 -2.066 -2.247 1.00 0.00 32 CYS A N 15
ATOM 7404 C CA . CYS A 1 32 ? -3.045 -2.373 -1.999 1.00 0.00 32 CYS A CA 15
ATOM 7405 C C . CYS A 1 32 ? -3.451 -3.644 -2.741 1.00 0.00 32 CYS A C 15
ATOM 7406 O O . CYS A 1 32 ? -3.036 -3.859 -3.884 1.00 0.00 32 CYS A O 15
ATOM 7413 N N . SER A 1 33 ? -4.255 -4.485 -2.077 1.00 0.00 33 SER A N 15
ATOM 7414 C CA . SER A 1 33 ? -4.720 -5.752 -2.660 1.00 0.00 33 SER A CA 15
ATOM 7415 C C . SER A 1 33 ? -6.223 -5.968 -2.445 1.00 0.00 33 SER A C 15
ATOM 7416 O O . SER A 1 33 ? -6.730 -7.088 -2.574 1.00 0.00 33 SER A O 15
ATOM 7424 N N . VAL A 1 34 ? -6.916 -4.865 -2.137 1.00 0.00 34 VAL A N 15
ATOM 7425 C CA . VAL A 1 34 ? -8.380 -4.818 -1.883 1.00 0.00 34 VAL A CA 15
ATOM 7426 C C . VAL A 1 34 ? -8.852 -5.885 -0.859 1.00 0.00 34 VAL A C 15
ATOM 7427 O O . VAL A 1 34 ? -9.240 -5.487 0.260 1.00 0.00 34 VAL A O 15
ATOM 7441 N N . CYS A 1 1 ? -11.399 5.168 -3.858 1.00 0.00 1 CYS A N 16
ATOM 7442 C CA . CYS A 1 1 ? -10.742 3.918 -3.392 1.00 0.00 1 CYS A CA 16
ATOM 7443 C C . CYS A 1 1 ? -9.632 3.498 -4.359 1.00 0.00 1 CYS A C 16
ATOM 7444 O O . CYS A 1 1 ? -9.628 3.907 -5.526 1.00 0.00 1 CYS A O 16
ATOM 7453 N N . VAL A 1 2 ? -8.696 2.678 -3.863 1.00 0.00 2 VAL A N 16
ATOM 7454 C CA . VAL A 1 2 ? -7.564 2.197 -4.661 1.00 0.00 2 VAL A CA 16
ATOM 7455 C C . VAL A 1 2 ? -7.452 0.674 -4.514 1.00 0.00 2 VAL A C 16
ATOM 7456 O O . VAL A 1 2 ? -6.729 0.162 -3.651 1.00 0.00 2 VAL A O 16
ATOM 7469 N N . SER A 1 3 ? -8.206 -0.036 -5.360 1.00 0.00 3 SER A N 16
ATOM 7470 C CA . SER A 1 3 ? -8.245 -1.510 -5.369 1.00 0.00 3 SER A CA 16
ATOM 7471 C C . SER A 1 3 ? -6.859 -2.142 -5.577 1.00 0.00 3 SER A C 16
ATOM 7472 O O . SER A 1 3 ? -6.492 -3.078 -4.860 1.00 0.00 3 SER A O 16
ATOM 7480 N N . SER A 1 4 ? -6.102 -1.625 -6.556 1.00 0.00 4 SER A N 16
ATOM 7481 C CA . SER A 1 4 ? -4.762 -2.139 -6.857 1.00 0.00 4 SER A CA 16
ATOM 7482 C C . SER A 1 4 ? -3.783 -1.004 -7.143 1.00 0.00 4 SER A C 16
ATOM 7483 O O . SER A 1 4 ? -4.179 0.057 -7.637 1.00 0.00 4 SER A O 16
ATOM 7491 N N . GLY A 1 5 ? -2.506 -1.244 -6.827 1.00 0.00 5 GLY A N 16
ATOM 7492 C CA . GLY A 1 5 ? -1.464 -0.249 -7.049 1.00 0.00 5 GLY A CA 16
ATOM 7493 C C . GLY A 1 5 ? -0.808 0.205 -5.759 1.00 0.00 5 GLY A C 16
ATOM 7494 O O . GLY A 1 5 ? -1.026 -0.394 -4.701 1.00 0.00 5 GLY A O 16
ATOM 7498 N N . ILE A 1 6 ? 0.001 1.268 -5.850 1.00 0.00 6 ILE A N 16
ATOM 7499 C CA . ILE A 1 6 ? 0.699 1.823 -4.685 1.00 0.00 6 ILE A CA 16
ATOM 7500 C C . ILE A 1 6 ? -0.108 2.973 -4.081 1.00 0.00 6 ILE A C 16
ATOM 7501 O O . ILE A 1 6 ? -0.762 3.734 -4.799 1.00 0.00 6 ILE A O 16
ATOM 7517 N N . VAL A 1 7 ? -0.043 3.072 -2.755 1.00 0.00 7 VAL A N 16
ATOM 7518 C CA . VAL A 1 7 ? -0.749 4.116 -2.012 1.00 0.00 7 VAL A CA 16
ATOM 7519 C C . VAL A 1 7 ? 0.123 4.679 -0.891 1.00 0.00 7 VAL A C 16
ATOM 7520 O O . VAL A 1 7 ? 0.950 3.963 -0.323 1.00 0.00 7 VAL A O 16
ATOM 7533 N N . ASP A 1 8 ? -0.063 5.965 -0.597 1.00 0.00 8 ASP A N 16
ATOM 7534 C CA . ASP A 1 8 ? 0.677 6.636 0.475 1.00 0.00 8 ASP A CA 16
ATOM 7535 C C . ASP A 1 8 ? -0.133 6.589 1.778 1.00 0.00 8 ASP A C 16
ATOM 7536 O O . ASP A 1 8 ? 0.160 7.308 2.743 1.00 0.00 8 ASP A O 16
ATOM 7545 N N . ALA A 1 9 ? -1.146 5.707 1.791 1.00 0.00 9 ALA A N 16
ATOM 7546 C CA . ALA A 1 9 ? -2.042 5.539 2.940 1.00 0.00 9 ALA A CA 16
ATOM 7547 C C . ALA A 1 9 ? -2.380 4.056 3.178 1.00 0.00 9 ALA A C 16
ATOM 7548 O O . ALA A 1 9 ? -1.734 3.166 2.615 1.00 0.00 9 ALA A O 16
ATOM 7555 N N . CYS A 1 10 ? -3.398 3.807 4.022 1.00 0.00 10 CYS A N 16
ATOM 7556 C CA . CYS A 1 10 ? -3.853 2.453 4.369 1.00 0.00 10 CYS A CA 16
ATOM 7557 C C . CYS A 1 10 ? -5.352 2.462 4.656 1.00 0.00 10 CYS A C 16
ATOM 7558 O O . CYS A 1 10 ? -6.073 1.537 4.268 1.00 0.00 10 CYS A O 16
ATOM 7565 N N . SER A 1 11 ? -5.811 3.522 5.345 1.00 0.00 11 SER A N 16
ATOM 7566 C CA . SER A 1 11 ? -7.226 3.696 5.688 1.00 0.00 11 SER A CA 16
ATOM 7567 C C . SER A 1 11 ? -8.005 4.301 4.515 1.00 0.00 11 SER A C 16
ATOM 7568 O O . SER A 1 11 ? -9.231 4.175 4.442 1.00 0.00 11 SER A O 16
ATOM 7576 N N . GLU A 1 12 ? -7.271 4.959 3.605 1.00 0.00 12 GLU A N 16
ATOM 7577 C CA . GLU A 1 12 ? -7.858 5.579 2.411 1.00 0.00 12 GLU A CA 16
ATOM 7578 C C . GLU A 1 12 ? -7.928 4.576 1.257 1.00 0.00 12 GLU A C 16
ATOM 7579 O O . GLU A 1 12 ? -8.777 4.704 0.370 1.00 0.00 12 GLU A O 16
ATOM 7591 N N . CYS A 1 13 ? -7.026 3.575 1.281 1.00 0.00 13 CYS A N 16
ATOM 7592 C CA . CYS A 1 13 ? -6.987 2.524 0.251 1.00 0.00 13 CYS A CA 16
ATOM 7593 C C . CYS A 1 13 ? -8.097 1.490 0.496 1.00 0.00 13 CYS A C 16
ATOM 7594 O O . CYS A 1 13 ? -8.714 1.480 1.566 1.00 0.00 13 CYS A O 16
ATOM 7601 N N . CYS A 1 14 ? -8.344 0.619 -0.498 1.00 0.00 14 CYS A N 16
ATOM 7602 C CA . CYS A 1 14 ? -9.386 -0.418 -0.397 1.00 0.00 14 CYS A CA 16
ATOM 7603 C C . CYS A 1 14 ? -8.997 -1.551 0.571 1.00 0.00 14 CYS A C 16
ATOM 7604 O O . CYS A 1 14 ? -9.829 -2.407 0.893 1.00 0.00 14 CYS A O 16
ATOM 7611 N N . GLU A 1 15 ? -7.739 -1.543 1.033 1.00 0.00 15 GLU A N 16
ATOM 7612 C CA . GLU A 1 15 ? -7.237 -2.558 1.959 1.00 0.00 15 GLU A CA 16
ATOM 7613 C C . GLU A 1 15 ? -6.901 -1.926 3.334 1.00 0.00 15 GLU A C 16
ATOM 7614 O O . GLU A 1 15 ? -5.727 -1.673 3.635 1.00 0.00 15 GLU A O 16
ATOM 7626 N N . PRO A 1 16 ? -7.934 -1.636 4.185 1.00 0.00 16 PRO A N 16
ATOM 7627 C CA . PRO A 1 16 ? -7.734 -1.032 5.513 1.00 0.00 16 PRO A CA 16
ATOM 7628 C C . PRO A 1 16 ? -7.474 -2.058 6.627 1.00 0.00 16 PRO A C 16
ATOM 7629 O O . PRO A 1 16 ? -6.964 -1.700 7.693 1.00 0.00 16 PRO A O 16
ATOM 7640 N N . ASP A 1 17 ? -7.828 -3.325 6.370 1.00 0.00 17 ASP A N 16
ATOM 7641 C CA . ASP A 1 17 ? -7.655 -4.406 7.352 1.00 0.00 17 ASP A CA 16
ATOM 7642 C C . ASP A 1 17 ? -6.254 -5.022 7.296 1.00 0.00 17 ASP A C 16
ATOM 7643 O O . ASP A 1 17 ? -5.675 -5.344 8.338 1.00 0.00 17 ASP A O 16
ATOM 7652 N N . LYS A 1 18 ? -5.717 -5.183 6.079 1.00 0.00 18 LYS A N 16
ATOM 7653 C CA . LYS A 1 18 ? -4.388 -5.766 5.886 1.00 0.00 18 LYS A CA 16
ATOM 7654 C C . LYS A 1 18 ? -3.556 -4.910 4.926 1.00 0.00 18 LYS A C 16
ATOM 7655 O O . LYS A 1 18 ? -3.467 -5.193 3.725 1.00 0.00 18 LYS A O 16
ATOM 7674 N N . CYS A 1 19 ? -2.965 -3.845 5.473 1.00 0.00 19 CYS A N 16
ATOM 7675 C CA . CYS A 1 19 ? -2.131 -2.929 4.696 1.00 0.00 19 CYS A CA 16
ATOM 7676 C C . CYS A 1 19 ? -0.650 -3.246 4.892 1.00 0.00 19 CYS A C 16
ATOM 7677 O O . CYS A 1 19 ? -0.159 -3.283 6.026 1.00 0.00 19 CYS A O 16
ATOM 7684 N N . ILE A 1 20 ? 0.051 -3.479 3.777 1.00 0.00 20 ILE A N 16
ATOM 7685 C CA . ILE A 1 20 ? 1.486 -3.796 3.803 1.00 0.00 20 ILE A CA 16
ATOM 7686 C C . ILE A 1 20 ? 2.304 -2.533 3.519 1.00 0.00 20 ILE A C 16
ATOM 7687 O O . ILE A 1 20 ? 1.836 -1.624 2.827 1.00 0.00 20 ILE A O 16
ATOM 7703 N N . ILE A 1 21 ? 3.527 -2.496 4.056 1.00 0.00 21 ILE A N 16
ATOM 7704 C CA . ILE A 1 21 ? 4.422 -1.348 3.879 1.00 0.00 21 ILE A CA 16
ATOM 7705 C C . ILE A 1 21 ? 5.516 -1.681 2.854 1.00 0.00 21 ILE A C 16
ATOM 7706 O O . ILE A 1 21 ? 6.463 -2.408 3.161 1.00 0.00 21 ILE A O 16
ATOM 7722 N N . MET A 1 22 ? 5.351 -1.126 1.632 1.00 0.00 22 MET A N 16
ATOM 7723 C CA . MET A 1 22 ? 6.279 -1.290 0.475 1.00 0.00 22 MET A CA 16
ATOM 7724 C C . MET A 1 22 ? 6.711 -2.748 0.211 1.00 0.00 22 MET A C 16
ATOM 7725 O O . MET A 1 22 ? 7.095 -3.473 1.130 1.00 0.00 22 MET A O 16
ATOM 7739 N N . LEU A 1 23 ? 6.656 -3.155 -1.063 1.00 0.00 23 LEU A N 16
ATOM 7740 C CA . LEU A 1 23 ? 7.055 -4.508 -1.459 1.00 0.00 23 LEU A CA 16
ATOM 7741 C C . LEU A 1 23 ? 7.918 -4.496 -2.741 1.00 0.00 23 LEU A C 16
ATOM 7742 O O . LEU A 1 23 ? 9.050 -4.988 -2.698 1.00 0.00 23 LEU A O 16
ATOM 7758 N N . PRO A 1 24 ? 7.429 -3.945 -3.906 1.00 0.00 24 PRO A N 16
ATOM 7759 C CA . PRO A 1 24 ? 8.207 -3.952 -5.147 1.00 0.00 24 PRO A CA 16
ATOM 7760 C C . PRO A 1 24 ? 9.166 -2.758 -5.272 1.00 0.00 24 PRO A C 16
ATOM 7761 O O . PRO A 1 24 ? 9.623 -2.416 -6.371 1.00 0.00 24 PRO A O 16
ATOM 7772 N N . THR A 1 25 ? 9.477 -2.155 -4.126 1.00 0.00 25 THR A N 16
ATOM 7773 C CA . THR A 1 25 ? 10.365 -0.985 -4.056 1.00 0.00 25 THR A CA 16
ATOM 7774 C C . THR A 1 25 ? 11.154 -0.968 -2.743 1.00 0.00 25 THR A C 16
ATOM 7775 O O . THR A 1 25 ? 10.781 -1.648 -1.780 1.00 0.00 25 THR A O 16
ATOM 7786 N N . TRP A 1 26 ? 12.242 -0.183 -2.712 1.00 0.00 26 TRP A N 16
ATOM 7787 C CA . TRP A 1 26 ? 13.106 -0.073 -1.520 1.00 0.00 26 TRP A CA 16
ATOM 7788 C C . TRP A 1 26 ? 12.621 0.991 -0.499 1.00 0.00 26 TRP A C 16
ATOM 7789 O O . TRP A 1 26 ? 12.637 0.699 0.701 1.00 0.00 26 TRP A O 16
ATOM 7810 N N . PRO A 1 27 ? 12.181 2.234 -0.914 1.00 0.00 27 PRO A N 16
ATOM 7811 C CA . PRO A 1 27 ? 11.718 3.268 0.042 1.00 0.00 27 PRO A CA 16
ATOM 7812 C C . PRO A 1 27 ? 10.329 2.947 0.640 1.00 0.00 27 PRO A C 16
ATOM 7813 O O . PRO A 1 27 ? 9.661 2.029 0.153 1.00 0.00 27 PRO A O 16
ATOM 7824 N N . PRO A 1 28 ? 9.862 3.686 1.706 1.00 0.00 28 PRO A N 16
ATOM 7825 C CA . PRO A 1 28 ? 8.544 3.432 2.337 1.00 0.00 28 PRO A CA 16
ATOM 7826 C C . PRO A 1 28 ? 7.355 3.687 1.400 1.00 0.00 28 PRO A C 16
ATOM 7827 O O . PRO A 1 28 ? 7.176 4.796 0.883 1.00 0.00 28 PRO A O 16
ATOM 7838 N N . ARG A 1 29 ? 6.561 2.629 1.183 1.00 0.00 29 ARG A N 16
ATOM 7839 C CA . ARG A 1 29 ? 5.369 2.681 0.325 1.00 0.00 29 ARG A CA 16
ATOM 7840 C C . ARG A 1 29 ? 4.279 1.742 0.876 1.00 0.00 29 ARG A C 16
ATOM 7841 O O . ARG A 1 29 ? 4.331 1.355 2.048 1.00 0.00 29 ARG A O 16
ATOM 7862 N N . TYR A 1 30 ? 3.288 1.393 0.033 1.00 0.00 30 TYR A N 16
ATOM 7863 C CA . TYR A 1 30 ? 2.164 0.517 0.421 1.00 0.00 30 TYR A CA 16
ATOM 7864 C C . TYR A 1 30 ? 1.588 -0.177 -0.814 1.00 0.00 30 TYR A C 16
ATOM 7865 O O . TYR A 1 30 ? 1.710 0.336 -1.930 1.00 0.00 30 TYR A O 16
ATOM 7883 N N . VAL A 1 31 ? 0.957 -1.341 -0.606 1.00 0.00 31 VAL A N 16
ATOM 7884 C CA . VAL A 1 31 ? 0.352 -2.104 -1.708 1.00 0.00 31 VAL A CA 16
ATOM 7885 C C . VAL A 1 31 ? -1.055 -2.578 -1.327 1.00 0.00 31 VAL A C 16
ATOM 7886 O O . VAL A 1 31 ? -1.307 -2.950 -0.177 1.00 0.00 31 VAL A O 16
ATOM 7899 N N . CYS A 1 32 ? -1.954 -2.554 -2.315 1.00 0.00 32 CYS A N 16
ATOM 7900 C CA . CYS A 1 32 ? -3.337 -2.998 -2.140 1.00 0.00 32 CYS A CA 16
ATOM 7901 C C . CYS A 1 32 ? -3.682 -4.030 -3.220 1.00 0.00 32 CYS A C 16
ATOM 7902 O O . CYS A 1 32 ? -3.948 -3.678 -4.375 1.00 0.00 32 CYS A O 16
ATOM 7909 N N . SER A 1 33 ? -3.651 -5.311 -2.830 1.00 0.00 33 SER A N 16
ATOM 7910 C CA . SER A 1 33 ? -3.927 -6.423 -3.751 1.00 0.00 33 SER A CA 16
ATOM 7911 C C . SER A 1 33 ? -5.388 -6.881 -3.702 1.00 0.00 33 SER A C 16
ATOM 7912 O O . SER A 1 33 ? -5.727 -7.995 -4.120 1.00 0.00 33 SER A O 16
ATOM 7920 N N . VAL A 1 34 ? -6.242 -5.995 -3.213 1.00 0.00 34 VAL A N 16
ATOM 7921 C CA . VAL A 1 34 ? -7.678 -6.255 -3.089 1.00 0.00 34 VAL A CA 16
ATOM 7922 C C . VAL A 1 34 ? -8.422 -5.982 -4.406 1.00 0.00 34 VAL A C 16
ATOM 7923 O O . VAL A 1 34 ? -8.910 -6.956 -5.018 1.00 0.00 34 VAL A O 16
ATOM 7937 N N . CYS A 1 1 ? -11.377 4.194 -5.466 1.00 0.00 1 CYS A N 17
ATOM 7938 C CA . CYS A 1 1 ? -10.632 3.218 -4.627 1.00 0.00 1 CYS A CA 17
ATOM 7939 C C . CYS A 1 1 ? -9.283 2.872 -5.268 1.00 0.00 1 CYS A C 17
ATOM 7940 O O . CYS A 1 1 ? -9.066 3.139 -6.454 1.00 0.00 1 CYS A O 17
ATOM 7949 N N . VAL A 1 2 ? -8.388 2.277 -4.472 1.00 0.00 2 VAL A N 17
ATOM 7950 C CA . VAL A 1 2 ? -7.051 1.895 -4.936 1.00 0.00 2 VAL A CA 17
ATOM 7951 C C . VAL A 1 2 ? -6.840 0.393 -4.687 1.00 0.00 2 VAL A C 17
ATOM 7952 O O . VAL A 1 2 ? -6.226 -0.014 -3.696 1.00 0.00 2 VAL A O 17
ATOM 7965 N N . SER A 1 3 ? -7.380 -0.420 -5.603 1.00 0.00 3 SER A N 17
ATOM 7966 C CA . SER A 1 3 ? -7.294 -1.889 -5.525 1.00 0.00 3 SER A CA 17
ATOM 7967 C C . SER A 1 3 ? -5.844 -2.397 -5.466 1.00 0.00 3 SER A C 17
ATOM 7968 O O . SER A 1 3 ? -5.511 -3.224 -4.613 1.00 0.00 3 SER A O 17
ATOM 7976 N N . SER A 1 4 ? -4.995 -1.896 -6.376 1.00 0.00 4 SER A N 17
ATOM 7977 C CA . SER A 1 4 ? -3.584 -2.292 -6.427 1.00 0.00 4 SER A CA 17
ATOM 7978 C C . SER A 1 4 ? -2.699 -1.099 -6.769 1.00 0.00 4 SER A C 17
ATOM 7979 O O . SER A 1 4 ? -3.097 -0.221 -7.542 1.00 0.00 4 SER A O 17
ATOM 7987 N N . GLY A 1 5 ? -1.499 -1.082 -6.183 1.00 0.00 5 GLY A N 17
ATOM 7988 C CA . GLY A 1 5 ? -0.551 -0.005 -6.420 1.00 0.00 5 GLY A CA 17
ATOM 7989 C C . GLY A 1 5 ? 0.040 0.532 -5.134 1.00 0.00 5 GLY A C 17
ATOM 7990 O O . GLY A 1 5 ? 0.129 -0.194 -4.138 1.00 0.00 5 GLY A O 17
ATOM 7994 N N . ILE A 1 6 ? 0.444 1.803 -5.157 1.00 0.00 6 ILE A N 17
ATOM 7995 C CA . ILE A 1 6 ? 1.031 2.452 -3.984 1.00 0.00 6 ILE A CA 17
ATOM 7996 C C . ILE A 1 6 ? 0.005 3.356 -3.309 1.00 0.00 6 ILE A C 17
ATOM 7997 O O . ILE A 1 6 ? -0.849 3.953 -3.973 1.00 0.00 6 ILE A O 17
ATOM 8013 N N . VAL A 1 7 ? 0.109 3.442 -1.983 1.00 0.00 7 VAL A N 17
ATOM 8014 C CA . VAL A 1 7 ? -0.791 4.271 -1.183 1.00 0.00 7 VAL A CA 17
ATOM 8015 C C . VAL A 1 7 ? -0.042 4.952 -0.042 1.00 0.00 7 VAL A C 17
ATOM 8016 O O . VAL A 1 7 ? 0.839 4.351 0.578 1.00 0.00 7 VAL A O 17
ATOM 8029 N N . ASP A 1 8 ? -0.398 6.209 0.217 1.00 0.00 8 ASP A N 17
ATOM 8030 C CA . ASP A 1 8 ? 0.206 6.983 1.304 1.00 0.00 8 ASP A CA 17
ATOM 8031 C C . ASP A 1 8 ? -0.634 6.823 2.578 1.00 0.00 8 ASP A C 17
ATOM 8032 O O . ASP A 1 8 ? -0.409 7.502 3.586 1.00 0.00 8 ASP A O 17
ATOM 8041 N N . ALA A 1 9 ? -1.597 5.887 2.508 1.00 0.00 9 ALA A N 17
ATOM 8042 C CA . ALA A 1 9 ? -2.517 5.599 3.614 1.00 0.00 9 ALA A CA 17
ATOM 8043 C C . ALA A 1 9 ? -2.919 4.110 3.629 1.00 0.00 9 ALA A C 17
ATOM 8044 O O . ALA A 1 9 ? -2.220 3.269 3.057 1.00 0.00 9 ALA A O 17
ATOM 8051 N N . CYS A 1 10 ? -4.052 3.801 4.291 1.00 0.00 10 CYS A N 17
ATOM 8052 C CA . CYS A 1 10 ? -4.576 2.434 4.411 1.00 0.00 10 CYS A CA 17
ATOM 8053 C C . CYS A 1 10 ? -6.097 2.478 4.571 1.00 0.00 10 CYS A C 17
ATOM 8054 O O . CYS A 1 10 ? -6.812 1.642 4.013 1.00 0.00 10 CYS A O 17
ATOM 8061 N N . SER A 1 11 ? -6.577 3.472 5.341 1.00 0.00 11 SER A N 17
ATOM 8062 C CA . SER A 1 11 ? -8.013 3.670 5.581 1.00 0.00 11 SER A CA 17
ATOM 8063 C C . SER A 1 11 ? -8.691 4.303 4.360 1.00 0.00 11 SER A C 17
ATOM 8064 O O . SER A 1 11 ? -9.905 4.174 4.179 1.00 0.00 11 SER A O 17
ATOM 8072 N N . GLU A 1 12 ? -7.883 4.985 3.534 1.00 0.00 12 GLU A N 17
ATOM 8073 C CA . GLU A 1 12 ? -8.365 5.630 2.308 1.00 0.00 12 GLU A CA 17
ATOM 8074 C C . GLU A 1 12 ? -8.325 4.647 1.135 1.00 0.00 12 GLU A C 17
ATOM 8075 O O . GLU A 1 12 ? -9.094 4.783 0.178 1.00 0.00 12 GLU A O 17
ATOM 8087 N N . CYS A 1 13 ? -7.416 3.660 1.223 1.00 0.00 13 CYS A N 17
ATOM 8088 C CA . CYS A 1 13 ? -7.267 2.625 0.189 1.00 0.00 13 CYS A CA 17
ATOM 8089 C C . CYS A 1 13 ? -8.340 1.535 0.351 1.00 0.00 13 CYS A C 17
ATOM 8090 O O . CYS A 1 13 ? -9.075 1.530 1.344 1.00 0.00 13 CYS A O 17
ATOM 8097 N N . CYS A 1 14 ? -8.426 0.613 -0.628 1.00 0.00 14 CYS A N 17
ATOM 8098 C CA . CYS A 1 14 ? -9.409 -0.488 -0.590 1.00 0.00 14 CYS A CA 17
ATOM 8099 C C . CYS A 1 14 ? -9.139 -1.452 0.575 1.00 0.00 14 CYS A C 17
ATOM 8100 O O . CYS A 1 14 ? -10.047 -2.156 1.027 1.00 0.00 14 CYS A O 17
ATOM 8107 N N . GLU A 1 15 ? -7.886 -1.469 1.044 1.00 0.00 15 GLU A N 17
ATOM 8108 C CA . GLU A 1 15 ? -7.471 -2.324 2.157 1.00 0.00 15 GLU A CA 17
ATOM 8109 C C . GLU A 1 15 ? -7.334 -1.489 3.449 1.00 0.00 15 GLU A C 17
ATOM 8110 O O . GLU A 1 15 ? -6.269 -0.915 3.704 1.00 0.00 15 GLU A O 17
ATOM 8122 N N . PRO A 1 16 ? -8.420 -1.381 4.284 1.00 0.00 16 PRO A N 17
ATOM 8123 C CA . PRO A 1 16 ? -8.390 -0.601 5.542 1.00 0.00 16 PRO A CA 17
ATOM 8124 C C . PRO A 1 16 ? -7.595 -1.282 6.662 1.00 0.00 16 PRO A C 17
ATOM 8125 O O . PRO A 1 16 ? -6.948 -0.602 7.465 1.00 0.00 16 PRO A O 17
ATOM 8136 N N . ASP A 1 17 ? -7.653 -2.617 6.707 1.00 0.00 17 ASP A N 17
ATOM 8137 C CA . ASP A 1 17 ? -6.945 -3.395 7.729 1.00 0.00 17 ASP A CA 17
ATOM 8138 C C . ASP A 1 17 ? -6.061 -4.476 7.104 1.00 0.00 17 ASP A C 17
ATOM 8139 O O . ASP A 1 17 ? -5.071 -4.897 7.710 1.00 0.00 17 ASP A O 17
ATOM 8148 N N . LYS A 1 18 ? -6.424 -4.915 5.893 1.00 0.00 18 LYS A N 17
ATOM 8149 C CA . LYS A 1 18 ? -5.675 -5.953 5.176 1.00 0.00 18 LYS A CA 17
ATOM 8150 C C . LYS A 1 18 ? -4.623 -5.344 4.229 1.00 0.00 18 LYS A C 17
ATOM 8151 O O . LYS A 1 18 ? -4.200 -5.985 3.257 1.00 0.00 18 LYS A O 17
ATOM 8170 N N . CYS A 1 19 ? -4.182 -4.113 4.539 1.00 0.00 19 CYS A N 17
ATOM 8171 C CA . CYS A 1 19 ? -3.176 -3.413 3.730 1.00 0.00 19 CYS A CA 17
ATOM 8172 C C . CYS A 1 19 ? -1.760 -3.812 4.154 1.00 0.00 19 CYS A C 17
ATOM 8173 O O . CYS A 1 19 ? -1.536 -4.177 5.312 1.00 0.00 19 CYS A O 17
ATOM 8180 N N . ILE A 1 20 ? -0.815 -3.738 3.210 1.00 0.00 20 ILE A N 17
ATOM 8181 C CA . ILE A 1 20 ? 0.581 -4.093 3.482 1.00 0.00 20 ILE A CA 17
ATOM 8182 C C . ILE A 1 20 ? 1.404 -2.820 3.699 1.00 0.00 20 ILE A C 17
ATOM 8183 O O . ILE A 1 20 ? 1.060 -1.755 3.182 1.00 0.00 20 ILE A O 17
ATOM 8199 N N . ILE A 1 21 ? 2.494 -2.957 4.459 1.00 0.00 21 ILE A N 17
ATOM 8200 C CA . ILE A 1 21 ? 3.384 -1.831 4.782 1.00 0.00 21 ILE A CA 17
ATOM 8201 C C . ILE A 1 21 ? 4.421 -1.617 3.667 1.00 0.00 21 ILE A C 17
ATOM 8202 O O . ILE A 1 21 ? 4.564 -2.457 2.772 1.00 0.00 21 ILE A O 17
ATOM 8218 N N . MET A 1 22 ? 5.135 -0.479 3.740 1.00 0.00 22 MET A N 17
ATOM 8219 C CA . MET A 1 22 ? 6.170 -0.100 2.760 1.00 0.00 22 MET A CA 17
ATOM 8220 C C . MET A 1 22 ? 7.234 -1.193 2.600 1.00 0.00 22 MET A C 17
ATOM 8221 O O . MET A 1 22 ? 7.968 -1.504 3.545 1.00 0.00 22 MET A O 17
ATOM 8235 N N . LEU A 1 23 ? 7.295 -1.781 1.393 1.00 0.00 23 LEU A N 17
ATOM 8236 C CA . LEU A 1 23 ? 8.247 -2.856 1.097 1.00 0.00 23 LEU A CA 17
ATOM 8237 C C . LEU A 1 23 ? 8.720 -2.853 -0.379 1.00 0.00 23 LEU A C 17
ATOM 8238 O O . LEU A 1 23 ? 9.933 -2.841 -0.609 1.00 0.00 23 LEU A O 17
ATOM 8254 N N . PRO A 1 24 ? 7.803 -2.864 -1.412 1.00 0.00 24 PRO A N 17
ATOM 8255 C CA . PRO A 1 24 ? 8.219 -2.914 -2.833 1.00 0.00 24 PRO A CA 17
ATOM 8256 C C . PRO A 1 24 ? 9.099 -1.734 -3.262 1.00 0.00 24 PRO A C 17
ATOM 8257 O O . PRO A 1 24 ? 9.290 -0.784 -2.498 1.00 0.00 24 PRO A O 17
ATOM 8268 N N . THR A 1 25 ? 9.640 -1.823 -4.499 1.00 0.00 25 THR A N 17
ATOM 8269 C CA . THR A 1 25 ? 10.530 -0.793 -5.103 1.00 0.00 25 THR A CA 17
ATOM 8270 C C . THR A 1 25 ? 11.735 -0.453 -4.204 1.00 0.00 25 THR A C 17
ATOM 8271 O O . THR A 1 25 ? 11.851 -0.969 -3.089 1.00 0.00 25 THR A O 17
ATOM 8282 N N . TRP A 1 26 ? 12.640 0.408 -4.707 1.00 0.00 26 TRP A N 17
ATOM 8283 C CA . TRP A 1 26 ? 13.838 0.826 -3.949 1.00 0.00 26 TRP A CA 17
ATOM 8284 C C . TRP A 1 26 ? 13.471 1.636 -2.680 1.00 0.00 26 TRP A C 17
ATOM 8285 O O . TRP A 1 26 ? 14.009 1.339 -1.610 1.00 0.00 26 TRP A O 17
ATOM 8306 N N . PRO A 1 27 ? 12.563 2.668 -2.756 1.00 0.00 27 PRO A N 17
ATOM 8307 C CA . PRO A 1 27 ? 12.159 3.448 -1.575 1.00 0.00 27 PRO A CA 17
ATOM 8308 C C . PRO A 1 27 ? 10.984 2.786 -0.821 1.00 0.00 27 PRO A C 17
ATOM 8309 O O . PRO A 1 27 ? 10.347 1.882 -1.374 1.00 0.00 27 PRO A O 17
ATOM 8320 N N . PRO A 1 28 ? 10.662 3.209 0.445 1.00 0.00 28 PRO A N 17
ATOM 8321 C CA . PRO A 1 28 ? 9.544 2.624 1.211 1.00 0.00 28 PRO A CA 17
ATOM 8322 C C . PRO A 1 28 ? 8.176 3.109 0.710 1.00 0.00 28 PRO A C 17
ATOM 8323 O O . PRO A 1 28 ? 7.870 4.306 0.769 1.00 0.00 28 PRO A O 17
ATOM 8334 N N . ARG A 1 29 ? 7.366 2.165 0.201 1.00 0.00 29 ARG A N 17
ATOM 8335 C CA . ARG A 1 29 ? 6.029 2.475 -0.331 1.00 0.00 29 ARG A CA 17
ATOM 8336 C C . ARG A 1 29 ? 5.023 1.366 0.005 1.00 0.00 29 ARG A C 17
ATOM 8337 O O . ARG A 1 29 ? 5.326 0.179 -0.143 1.00 0.00 29 ARG A O 17
ATOM 8358 N N . TYR A 1 30 ? 3.822 1.775 0.458 1.00 0.00 30 TYR A N 17
ATOM 8359 C CA . TYR A 1 30 ? 2.729 0.846 0.824 1.00 0.00 30 TYR A CA 17
ATOM 8360 C C . TYR A 1 30 ? 2.113 0.179 -0.418 1.00 0.00 30 TYR A C 17
ATOM 8361 O O . TYR A 1 30 ? 2.318 0.647 -1.541 1.00 0.00 30 TYR A O 17
ATOM 8379 N N . VAL A 1 31 ? 1.357 -0.911 -0.200 1.00 0.00 31 VAL A N 17
ATOM 8380 C CA . VAL A 1 31 ? 0.697 -1.637 -1.295 1.00 0.00 31 VAL A CA 17
ATOM 8381 C C . VAL A 1 31 ? -0.665 -2.160 -0.851 1.00 0.00 31 VAL A C 17
ATOM 8382 O O . VAL A 1 31 ? -0.860 -2.487 0.324 1.00 0.00 31 VAL A O 17
ATOM 8395 N N . CYS A 1 32 ? -1.601 -2.230 -1.803 1.00 0.00 32 CYS A N 17
ATOM 8396 C CA . CYS A 1 32 ? -2.954 -2.719 -1.537 1.00 0.00 32 CYS A CA 17
ATOM 8397 C C . CYS A 1 32 ? -3.265 -3.936 -2.407 1.00 0.00 32 CYS A C 17
ATOM 8398 O O . CYS A 1 32 ? -3.099 -3.892 -3.630 1.00 0.00 32 CYS A O 17
ATOM 8405 N N . SER A 1 33 ? -3.714 -5.018 -1.762 1.00 0.00 33 SER A N 17
ATOM 8406 C CA . SER A 1 33 ? -4.047 -6.265 -2.460 1.00 0.00 33 SER A CA 17
ATOM 8407 C C . SER A 1 33 ? -5.561 -6.441 -2.609 1.00 0.00 33 SER A C 17
ATOM 8408 O O . SER A 1 33 ? -6.049 -7.534 -2.915 1.00 0.00 33 SER A O 17
ATOM 8416 N N . VAL A 1 34 ? -6.276 -5.331 -2.403 1.00 0.00 34 VAL A N 17
ATOM 8417 C CA . VAL A 1 34 ? -7.756 -5.238 -2.490 1.00 0.00 34 VAL A CA 17
ATOM 8418 C C . VAL A 1 34 ? -8.483 -6.328 -1.659 1.00 0.00 34 VAL A C 17
ATOM 8419 O O . VAL A 1 34 ? -9.150 -5.960 -0.669 1.00 0.00 34 VAL A O 17
#

Sequence (34 aa):
CVSSGIVDACSECCEPDKCIIMLPTWPPRYVCSVCVSSGIVDACSECCEPDKCIIMLPTWPPRYVCSVCVSSGIVDACSECCEPDKCIIMLPTWPPRYVCSVCVSSGIVDACSECCEPDKCIIMLPTWPPRYVCSVCVSSGIVDACSECCEPDKCIIMLPTWPPRYVCSVCVSSGIVDACSECCEPDKCIIMLPTWPPRYVCSVCVSSGIVDACSECCEPDKCIIMLPTWPPRYVCSVCVSSGIVDACSECCEPDKCIIMLPTWPPRYVCSVCVSSGIVDACSECCEPDKCIIMLPTWPPRYVCSVCVSSGIVDACSECCEPDKCIIMLPTWPPRYVCSVCVSSGIVDACSECCEPDKCIIMLPTWPPRYVCSVCVSSGIVDACSECCEPDKCIIMLPTWPPRYVCSVCVSSGIVDACSECCEPDKCIIMLPTWPPRYVCSVCVSSGIVDACSECCEPDKCIIMLPTWPPRYVCSVCVSSGIVDACSECCEPDKCIIMLPTWPPRYVCSVCVSSGIVDACSECCEPDKCIIMLPTWPPRYVCSVCVSSGIVDACSECCEPDKCIIMLPTWPPRYVCSV

Radius of gyration: 8.65 Å; Cα contacts (8 Å, |Δi|>4): 66; chains: 1; bounding box: 24×13×15 Å

Secondary structure (DSSP, 8-state):
--SEEEES-SSSSS-SS--BPS-SSSS--EEEE-

Solvent-accessible surface area: 2771 Å² total; per-residue (Å²): 131,63,48,81,37,64,10,139,31,51,117,136,11,37,8,107,154,159,38,66,126,94,142,38,77,257,58,96,106,64,30,3,89,102

Organism: NCBI:txid183260

Foldseek 3Di:
DDQWDFDPAQCPHPHNPPWAWFDDDPDGTTIHND

Nearest PDB structures (foldseek):
  6klm-assembly1_A  TM=8.513E-01  e=2.018E-05  Hibiscus sabdariffa
  6klm-assembly1_A  TM=8.043E-01  e=2.126E-04  Hibiscus sabdariffa
  6klm-assembly1_A  TM=1.030E+00  e=2.039E-06  Hibiscus sabdariffa
  6klm-assembly1_A  TM=7.902E-01  e=1.362E-04  Hibiscus sabdariffa
  6klm-assembly1_A  TM=9.207E-01  e=1.928E-05  Hibiscus sabdariffa